Protein 8VW6 (pdb70)

Radius of gyration: 26.25 Å; Cα contacts (8 Å, |Δi|>4): 1522; chains: 2; bounding box: 48×56×79 Å

Organism: Rhodococcus jostii (strain RHA1) (NCBI:txid101510)

Foldseek 3Di:
DAEAAEQPFQQAQFLQDDHQVQDNDLVRSLLLLALLLVLRHAEYEYEAAPARLRFARPGGGDGFLVSQLVSLLNHQHYAYEYEDELQLDALLVVLQSQQVSQVSNPHHPVRHGSYAYEHEYPLQPVRCVVNVGDHDDVLVRLVSSLQSLVSSVQQLPDQQGFDDDDNHTDDRHHHPDHRPHRHFYEYEAADPSSLLSCLQRGLEYEEEDAELVVLLVVQVVSQVSNCVRPVGRRDAYEYEAEAFADQFLVVQVVVVCVSLVHDPPRNSCVCVVSCQVRRDHPDGDDPSCPRRHNNRCNHPCTGHLLSNLVSVQSSVVSPHDYYHYGYRVSVVVVSVCSVRNVVSND/DAEAAEQPFQQAQFLQDDHQVQDNDLVRSLLLLALLLVLRHQEYEYEAAPARLRFARPGGGDGFLVSQLVSLLNHAHYAYEYEDELQLDALLVVLQSQQVSQVSNPHHPVRHGSYAYEHAYPLQPVRCVVNVGDHDADPRRLQSSLQSLVSSVQQLPDQQGFDDDDNHTDDRHHHPDRHPHRHFYEYEAAAPVSLLSCLQRGLEYEEEDAELVVLLVVQVVSQVSNCVRPVGHRDAYEYEAEAFADQFLVVQVVVVCVSLVHDVPRNSCVCVVSCQVRVRHPDGDDPSCPRRHNNRCNHPCTGHLLSNLVSVQSSVVSPHDYYHYGYRVSSVVVSVCSVRNVVSND

InterPro domains:
  IPR011251 Luciferase-like domain [PF00296] (1-321)
  IPR036661 Luciferase-like domain superfamily [G3DSA:3.20.20.30] (1-349)
  IPR036661 Luciferase-like domain superfamily [SSF51679] (1-348)
  IPR050172 SsuD/RutA monooxygenase [PTHR42847] (1-348)

Secondary structure (DSSP, 8-state):
-EEEEE--SSS-S-SS-S--S--SSHHHHHHHHHHHHHHT--EEEE---SS-TTT-TTS----HHHHHHHHHHT-SS-EEEEEE-GGG--HHHHHHHHHHHHHHH-B-TTS-BSEEEEE-----HHHHHHHT-----HHHHHHHHHHHHHHHHHHHH-SSEEE--SS--EEEE---SPPSSPPPEEE----HHHHHHHHHH-SEEEE-S--HHHHHHHHHHHHHHHHHHTSS--S-EEEEEEEEE-SSHHHHHHHHHHHT---TT-GGGGGHHHHHHH---SSPPPTGGGSSSSSTTTT-EEE-HHHHHHHHHHHHHHT--EEEEE-SSHHHHHHHHHHHTGGG--/-EEEEE---SS-S-SS-S--S--SSHHHHHHHHHHHHHHT--EEEE---SS-TTT-TTS----HHHHHHHHHHT-SS-EEEEEE-GGG--HHHHHHHHHHHHHHH-B-TTS-BSEEEEE-----HHHHHHHT-----THHHHHHHHHHHHHHHHHHH-SSEEE--SS--EEEE---SPPSSPPPEEE----HHHHHHHHHH-SEEEE-S--HHHHHHHHHHHHHHHHHHHSS--S-EEEEEEEEE-SSHHHHHHHHHHHT---TT-GGGGGHHHHHHHS--SSPPPTGGGSSSSSTTTT-EEE-HHHHHHHHHHHHHHT--EEEEE-SSHHHHHHHHHHHTGGG--

B-factor: mean 21.27, std 12.0, range [3.0, 74.39]

Structure (mmCIF, N/CA/C/O backbone):
data_8VW6
#
_entry.id   8VW6
#
_cell.length_a   56.859
_cell.length_b   81.631
_cell.length_c   299.15
_cell.angle_alpha   90
_cell.angle_beta   90
_cell.angle_gamma   90
#
_symmetry.space_group_name_H-M   'C 2 2 21'
#
loop_
_entity.id
_entity.type
_entity.pdbx_description
1 polymer 'Alkanesulfonate monooxygenase'
2 water water
#
loop_
_atom_site.group_PDB
_atom_site.id
_atom_site.type_symbol
_atom_site.label_atom_id
_atom_site.label_alt_id
_atom_site.label_comp_id
_atom_site.label_asym_id
_atom_site.label_entity_id
_atom_site.label_seq_id
_atom_site.pdbx_PDB_ins_code
_atom_site.Cartn_x
_atom_site.Cartn_y
_atom_site.Cartn_z
_atom_site.occupancy
_atom_site.B_iso_or_equiv
_atom_site.auth_seq_id
_atom_site.auth_comp_id
_atom_site.auth_asym_id
_atom_site.auth_atom_id
_atom_site.pdbx_PDB_model_num
ATOM 1 N N . MET A 1 21 ? 27.872 4.735 -63.527 1 11.08 1 MET A N 1
ATOM 2 C CA . MET A 1 21 ? 26.483 4.287 -63.448 1 11.44 1 MET A CA 1
ATOM 3 C C . MET A 1 21 ? 26.341 3.204 -62.379 1 11.42 1 MET A C 1
ATOM 4 O O . MET A 1 21 ? 26.878 2.105 -62.535 1 11.52 1 MET A O 1
ATOM 18 N N . HIS A 1 22 ? 25.627 3.522 -61.291 1 11.01 2 HIS A N 1
ATOM 19 C CA . HIS A 1 22 ? 25.385 2.58 -60.204 1 11.01 2 HIS A CA 1
ATOM 20 C C . HIS A 1 22 ? 24.077 1.853 -60.474 1 10.49 2 HIS A C 1
ATOM 21 O O . HIS A 1 22 ? 23.089 2.491 -60.841 1 10.59 2 HIS A O 1
ATOM 35 N N . PHE A 1 23 ? 24.065 0.524 -60.295 1 9.68 3 PHE A N 1
ATOM 36 C CA . PHE A 1 23 ? 22.869 -0.279 -60.529 1 9.28 3 PHE A CA 1
ATOM 37 C C . PHE A 1 23 ? 22.188 -0.619 -59.216 1 8.69 3 PHE A C 1
ATOM 38 O O . PHE A 1 23 ? 22.783 -1.287 -58.374 1 8.76 3 PHE A O 1
ATOM 55 N N . GLY A 1 24 ? 20.955 -0.152 -59.061 1 7.96 4 GLY A N 1
ATOM 56 C CA . GLY A 1 24 ? 20.131 -0.41 -57.889 1 7.83 4 GLY A CA 1
ATOM 57 C C . GLY A 1 24 ? 18.85 -1.134 -58.251 1 7.62 4 GLY A C 1
ATOM 58 O O . GLY A 1 24 ? 18.604 -1.422 -59.427 1 7.8 4 GLY A O 1
ATOM 62 N N . TYR A 1 25 ? 18.014 -1.427 -57.25 1 7.13 5 TYR A N 1
ATOM 63 C CA . TYR A 1 25 ? 16.757 -2.136 -57.486 1 7.24 5 TYR A CA 1
ATOM 64 C C . TYR A 1 25 ? 15.733 -1.89 -56.381 1 6.82 5 TYR A C 1
ATOM 65 O O . TYR A 1 25 ? 16.102 -1.579 -55.262 1 6.81 5 TYR A O 1
ATOM 83 N N . TRP A 1 26 ? 14.451 -2.075 -56.687 1 6.46 6 TRP A N 1
ATOM 84 C CA . TRP A 1 26 ? 13.388 -1.928 -55.698 1 6.67 6 TRP A CA 1
ATOM 85 C C . TRP A 1 26 ? 13.242 -3.231 -54.911 1 6.66 6 TRP A C 1
ATOM 86 O O . TRP A 1 26 ? 13.176 -4.301 -55.518 1 6.69 6 TRP A O 1
ATOM 107 N N . THR A 1 27 ? 13.184 -3.151 -53.572 1 6.23 7 THR A N 1
ATOM 108 C CA . THR A 1 27 ? 12.97 -4.342 -52.752 1 6.19 7 THR A CA 1
ATOM 109 C C . THR A 1 27 ? 11.48 -4.702 -52.889 1 6 7 THR A C 1
ATOM 110 O O . THR A 1 27 ? 10.639 -3.818 -52.704 1 6.18 7 THR A O 1
ATOM 121 N N . PRO A 1 28 ? 11.114 -5.953 -53.239 1 5.71 8 PRO A N 1
ATOM 122 C CA . PRO A 1 28 ? 9.689 -6.281 -53.372 1 5.62 8 PRO A CA 1
ATOM 123 C C . PRO A 1 28 ? 9.023 -6.506 -52.019 1 5.73 8 PRO A C 1
ATOM 124 O O . PRO A 1 28 ? 9.092 -7.599 -51.456 1 5.78 8 PRO A O 1
ATOM 135 N N . ILE A 1 29 ? 8.374 -5.458 -51.499 1 5.52 9 ILE A N 1
ATOM 136 C CA . ILE A 1 29 ? 7.675 -5.521 -50.213 1 5.67 9 ILE A CA 1
ATOM 137 C C . ILE A 1 29 ? 6.161 -5.79 -50.357 1 5.95 9 ILE A C 1
ATOM 138 O O . ILE A 1 29 ? 5.484 -5.943 -49.343 1 6.03 9 ILE A O 1
ATOM 154 N N . TYR A 1 30 ? 5.634 -5.84 -51.597 1 5.94 10 TYR A N 1
ATOM 155 C CA . TYR A 1 30 ? 4.219 -6.074 -51.869 1 6.3 10 TYR A CA 1
ATOM 156 C C . TYR A 1 30 ? 3.939 -7.412 -52.574 1 6.44 10 TYR A C 1
ATOM 157 O O . TYR A 1 30 ? 2.803 -7.641 -52.978 1 6.58 10 TYR A O 1
ATOM 175 N N . GLY A 1 31 ? 4.938 -8.28 -52.709 1 6.3 11 GLY A N 1
ATOM 176 C CA . GLY A 1 31 ? 4.778 -9.539 -53.421 1 6.47 11 GLY A CA 1
ATOM 177 C C . GLY A 1 31 ? 4.816 -9.381 -54.934 1 6.42 11 GLY A C 1
ATOM 178 O O . GLY A 1 31 ? 4.251 -10.21 -55.651 1 6.65 11 GLY A O 1
ATOM 182 N N . GLY A 1 32 ? 5.514 -8.35 -55.42 1 6.02 12 GLY A N 1
ATOM 183 C CA . GLY A 1 32 ? 5.631 -8.054 -56.844 1 5.96 12 GLY A CA 1
ATOM 184 C C . GLY A 1 32 ? 5.453 -6.581 -57.161 1 5.75 12 GLY A C 1
ATOM 185 O O . GLY A 1 32 ? 5.208 -5.771 -56.26 1 5.74 12 GLY A O 1
ATOM 189 N N . PHE A 1 33 ? 5.586 -6.227 -58.457 1 5.4 13 PHE A N 1
ATOM 190 C CA . PHE A 1 33 ? 5.416 -4.856 -58.951 1 5.25 13 PHE A CA 1
ATOM 191 C C . PHE A 1 33 ? 4.368 -4.723 -60.065 1 5.02 13 PHE A C 1
ATOM 192 O O . PHE A 1 33 ? 4.12 -3.604 -60.497 1 4.97 13 PHE A O 1
ATOM 209 N N . LEU A 1 34 ? 3.748 -5.822 -60.523 1 4.92 14 LEU A N 1
ATOM 210 C CA . LEU A 1 34 ? 2.792 -5.789 -61.635 1 5.11 14 LEU A CA 1
ATOM 211 C C . LEU A 1 34 ? 1.353 -5.758 -61.133 1 5.31 14 LEU A C 1
ATOM 212 O O . LEU A 1 34 ? 0.896 -6.717 -60.519 1 5.57 14 LEU A O 1
ATOM 228 N N . ARG A 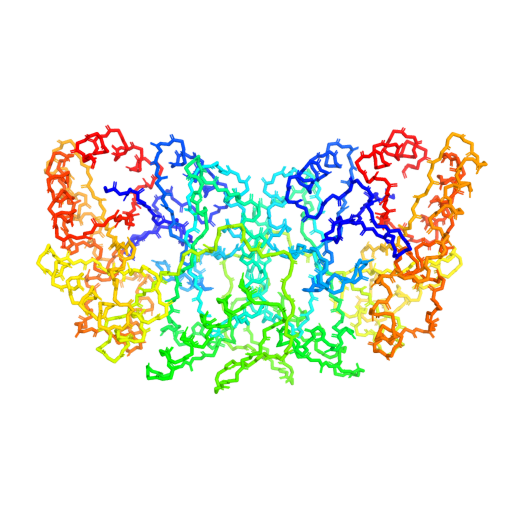1 35 ? 0.637 -4.661 -61.411 1 5.13 15 ARG A N 1
ATOM 229 C CA . ARG A 1 35 ? -0.739 -4.48 -60.956 1 5.44 15 ARG A CA 1
ATOM 230 C C . ARG A 1 35 ? -1.758 -5.307 -61.739 1 5.91 15 ARG A C 1
ATOM 231 O O . ARG A 1 35 ? -2.842 -5.56 -61.217 1 6.24 15 ARG A O 1
ATOM 252 N N . ASN A 1 36 ? -1.432 -5.73 -62.971 1 5.93 16 ASN A N 1
ATOM 253 C CA . ASN A 1 36 ? -2.341 -6.528 -63.807 1 6.38 16 ASN A CA 1
ATOM 254 C C . ASN A 1 36 ? -2.353 -8.027 -63.46 1 6.68 16 ASN A C 1
ATOM 255 O O . ASN A 1 36 ? -3.345 -8.705 -63.731 1 6.93 16 ASN A O 1
ATOM 266 N N . LEU A 1 37 ? -1.239 -8.54 -62.907 1 6.65 17 LEU A N 1
ATOM 267 C CA . LEU A 1 37 ? -1.045 -9.956 -62.571 1 7.05 17 LEU A CA 1
ATOM 268 C C . LEU A 1 37 ? -1.018 -10.165 -61.041 1 7.05 17 LEU A C 1
ATOM 269 O O . LEU A 1 37 ? -0.935 -9.198 -60.286 1 6.99 17 LEU A O 1
ATOM 285 N N . GLY A 1 38 ? -1.093 -11.418 -60.602 1 7.08 18 GLY A N 1
ATOM 286 C CA . GLY A 1 38 ? -1.05 -11.747 -59.183 1 7.26 18 GLY A CA 1
ATOM 287 C C . GLY A 1 38 ? 0.292 -12.299 -58.743 1 7.21 18 GLY A C 1
ATOM 288 O O . GLY A 1 38 ? 1.151 -11.531 -58.308 1 7 18 GLY A O 1
ATOM 292 N N . ASP A 1 39 ? 0.501 -13.622 -58.848 1 7.25 19 ASP A N 1
ATOM 293 C CA . ASP A 1 39 ? 1.757 -14.233 -58.404 1 7.33 19 ASP A CA 1
ATOM 294 C C . ASP A 1 39 ? 2.914 -13.971 -59.36 1 7.21 19 ASP A C 1
ATOM 295 O O . ASP A 1 39 ? 2.794 -14.24 -60.554 1 7.37 19 ASP A O 1
ATOM 304 N N . GLU A 1 40 ? 4.042 -13.474 -58.824 1 6.84 20 GLU A N 1
ATOM 305 C CA . GLU A 1 40 ? 5.264 -13.216 -59.592 1 6.79 20 GLU A CA 1
ATOM 306 C C . GLU A 1 40 ? 6.48 -13.991 -59.033 1 6.87 20 GLU A C 1
ATOM 307 O O . GLU A 1 40 ? 7.615 -13.638 -59.347 1 6.75 20 GLU A O 1
ATOM 319 N N . GLY A 1 41 ? 6.248 -15.032 -58.232 1 6.91 21 GLY A N 1
ATOM 320 C CA . GLY A 1 41 ? 7.324 -15.785 -57.606 1 7.03 21 GLY A CA 1
ATOM 321 C C . GLY A 1 41 ? 8.171 -14.929 -56.682 1 6.92 21 GLY A C 1
ATOM 322 O O . GLY A 1 41 ? 9.365 -15.188 -56.524 1 7.08 21 GLY A O 1
ATOM 326 N N . MET A 1 42 ? 7.565 -13.894 -56.076 1 6.67 22 MET A N 1
ATOM 327 C CA . MET A 1 42 ? 8.248 -12.962 -55.189 1 6.78 22 MET A CA 1
ATOM 328 C C . MET A 1 42 ? 7.39 -12.803 -53.924 1 6.84 22 MET A C 1
ATOM 329 O O . MET A 1 42 ? 6.738 -11.774 -53.767 1 6.84 22 MET A O 1
ATOM 343 N N . PRO A 1 43 ? 7.326 -13.812 -53.022 1 6.89 23 PRO A N 1
ATOM 344 C CA . PRO A 1 43 ? 6.484 -13.651 -51.822 1 7.03 23 PRO A CA 1
ATOM 345 C C . PRO A 1 43 ? 6.908 -12.473 -50.945 1 7.17 23 PRO A C 1
ATOM 346 O O . PRO A 1 43 ? 8.099 -12.172 -50.855 1 7.23 23 PRO A O 1
ATOM 357 N N . ALA A 1 44 ? 5.939 -11.809 -50.289 1 7.13 24 ALA A N 1
ATOM 358 C CA . ALA A 1 44 ? 6.226 -10.677 -49.404 1 7.26 24 ALA A CA 1
ATOM 359 C C . ALA A 1 44 ? 6.63 -11.194 -48.009 1 7.55 24 ALA A C 1
ATOM 360 O O . ALA A 1 44 ? 6.021 -10.833 -47 1 7.78 24 ALA A O 1
ATOM 367 N N . THR A 1 45 ? 7.664 -12.052 -47.964 1 7.42 25 THR A N 1
ATOM 368 C CA . THR A 1 45 ? 8.173 -12.656 -46.735 1 7.73 25 THR A CA 1
ATOM 369 C C . THR A 1 45 ? 9.645 -12.328 -46.54 1 8.15 25 THR A C 1
ATOM 370 O O . THR A 1 45 ? 10.356 -12.063 -47.508 1 8.21 25 THR A O 1
ATOM 381 N N . TRP A 1 46 ? 10.115 -12.397 -45.29 1 8.34 26 TRP A N 1
ATOM 382 C CA . TRP A 1 46 ? 11.521 -12.181 -44.983 1 8.98 26 TRP A CA 1
ATOM 383 C C . TRP A 1 46 ? 12.378 -13.269 -45.637 1 9.07 26 TRP A C 1
ATOM 384 O O . TRP A 1 46 ? 13.481 -12.971 -46.078 1 9.11 26 TRP A O 1
ATOM 405 N N . ASP A 1 47 ? 11.875 -14.516 -45.738 1 9.01 27 ASP A N 1
ATOM 406 C CA . ASP A 1 47 ? 12.611 -15.609 -46.385 1 9.42 27 ASP A CA 1
ATOM 407 C C . ASP A 1 47 ? 13.028 -15.239 -47.814 1 9.28 27 ASP A C 1
ATOM 408 O O . ASP A 1 47 ? 14.178 -15.463 -48.186 1 9.56 27 ASP A O 1
ATOM 417 N N . TYR A 1 48 ? 12.111 -14.644 -48.593 1 8.64 28 TYR A N 1
ATOM 418 C CA . TYR A 1 48 ? 12.425 -14.238 -49.952 1 8.58 28 TYR A CA 1
ATOM 419 C C . TYR A 1 48 ? 13.309 -12.994 -49.964 1 8.43 28 TYR A C 1
ATOM 420 O O . TYR A 1 48 ? 14.273 -12.948 -50.727 1 8.64 28 TYR A O 1
ATOM 438 N N . VAL A 1 49 ? 12.979 -11.983 -49.144 1 7.88 29 VAL A N 1
ATOM 439 C CA . VAL A 1 49 ? 13.732 -10.728 -49.112 1 7.68 29 VAL A CA 1
ATOM 440 C C . VAL A 1 49 ? 15.199 -10.975 -48.72 1 7.5 29 VAL A C 1
ATOM 441 O O . VAL A 1 49 ? 16.089 -10.385 -49.325 1 7.39 29 VAL A O 1
ATOM 454 N N . LYS A 1 50 ? 15.46 -11.847 -47.736 1 7.37 30 LYS A N 1
ATOM 455 C CA . LYS A 1 50 ? 16.827 -12.155 -47.32 1 7.6 30 LYS A CA 1
ATOM 456 C C . LYS A 1 50 ? 17.605 -12.791 -48.47 1 7.72 30 LYS A C 1
ATOM 457 O O . LYS A 1 50 ? 18.721 -12.368 -48.753 1 7.81 30 LYS A O 1
ATOM 476 N N . LYS A 1 51 ? 17.001 -13.769 -49.159 1 7.64 31 LYS A N 1
ATOM 477 C CA . LYS A 1 51 ? 17.647 -14.432 -50.291 1 7.85 31 LYS A CA 1
ATOM 478 C C . LYS A 1 51 ? 17.956 -13.428 -51.4 1 7.37 31 LYS A C 1
ATOM 479 O O . LYS A 1 51 ? 19.063 -13.435 -51.933 1 7.4 31 LYS A O 1
ATOM 498 N N . LEU A 1 52 ? 16.992 -12.549 -51.718 1 6.81 32 LEU A N 1
ATOM 499 C CA . LEU A 1 52 ? 17.158 -11.538 -52.755 1 6.5 32 LEU A CA 1
ATOM 500 C C . LEU A 1 52 ? 18.226 -10.506 -52.394 1 6.47 32 LEU A C 1
ATOM 501 O O . LEU A 1 52 ? 19.033 -10.143 -53.249 1 6.41 32 LEU A O 1
ATOM 517 N N . SER A 1 53 ? 18.213 -10.006 -51.158 1 6.34 33 SER A N 1
ATOM 518 C CA . SER A 1 53 ? 19.169 -9 -50.725 1 6.44 33 SER A CA 1
ATOM 519 C C . SER A 1 53 ? 20.58 -9.548 -50.706 1 6.59 33 SER A C 1
ATOM 520 O O . SER A 1 53 ? 21.499 -8.857 -51.137 1 6.62 33 SER A O 1
ATOM 528 N N . GLN A 1 54 ? 20.762 -10.784 -50.218 1 6.64 34 GLN A N 1
ATOM 529 C CA . GLN A 1 54 ? 22.088 -11.394 -50.163 1 7.03 34 GLN A CA 1
ATOM 530 C C . GLN A 1 54 ? 22.597 -11.691 -51.57 1 7.07 34 GLN A C 1
ATOM 531 O O . GLN A 1 54 ? 23.781 -11.507 -51.823 1 7.28 34 GLN A O 1
ATOM 545 N N . LEU A 1 55 ? 21.716 -12.109 -52.491 1 6.91 35 LEU A N 1
ATOM 546 C CA . LEU A 1 55 ? 22.11 -12.369 -53.876 1 6.94 35 LEU A CA 1
ATOM 547 C C . LEU A 1 55 ? 22.559 -11.071 -54.549 1 6.6 35 LEU A C 1
ATOM 548 O O . LEU A 1 55 ? 23.645 -11.033 -55.119 1 6.79 35 LEU A O 1
ATOM 564 N N . ALA A 1 56 ? 21.744 -10.005 -54.453 1 6.12 36 ALA A N 1
ATOM 565 C CA . ALA A 1 56 ? 22.052 -8.708 -55.058 1 6.12 36 ALA A CA 1
ATOM 566 C C . ALA A 1 56 ? 23.349 -8.117 -54.514 1 6.33 36 ALA A C 1
ATOM 567 O O . ALA A 1 56 ? 24.142 -7.567 -55.276 1 6.42 36 ALA A O 1
ATOM 574 N N . ASP A 1 57 ? 23.57 -8.25 -53.203 1 6.39 37 ASP A N 1
ATOM 575 C CA . ASP A 1 57 ? 24.787 -7.775 -52.549 1 6.73 37 ASP A CA 1
ATOM 576 C C . ASP A 1 57 ? 26.02 -8.481 -53.136 1 7.07 37 ASP A C 1
ATOM 577 O O . ASP A 1 57 ? 27.027 -7.826 -53.402 1 7.16 37 ASP A O 1
ATOM 586 N N . ARG A 1 58 ? 25.927 -9.807 -53.365 1 7.19 38 ARG A N 1
ATOM 587 C CA . ARG A 1 58 ? 27.018 -10.594 -53.945 1 7.73 38 ARG A CA 1
ATOM 588 C C . ARG A 1 58 ? 27.253 -10.249 -55.415 1 7.64 38 ARG A C 1
ATOM 589 O O . ARG A 1 58 ? 28.397 -10.258 -55.868 1 7.98 38 ARG A O 1
ATOM 610 N N . LEU A 1 59 ? 26.177 -9.972 -56.166 1 7.15 39 LEU A N 1
ATOM 611 C CA . LEU A 1 59 ? 26.277 -9.659 -57.591 1 7.12 39 LEU A CA 1
ATOM 612 C C . LEU A 1 59 ? 26.919 -8.302 -57.88 1 7.32 39 LEU A C 1
ATOM 613 O O . LEU A 1 59 ? 27.46 -8.122 -58.97 1 7.54 39 LEU A O 1
ATOM 629 N N . GLY A 1 60 ? 26.856 -7.371 -56.93 1 7.14 40 GLY A N 1
ATOM 630 C CA . GLY A 1 60 ? 27.448 -6.049 -57.082 1 7.29 40 GLY A CA 1
ATOM 631 C C . GLY A 1 60 ? 26.449 -4.925 -57.259 1 7.11 40 GLY A C 1
ATOM 632 O O . GLY A 1 60 ? 26.799 -3.89 -57.831 1 7.27 40 GLY A O 1
ATOM 636 N N . TYR A 1 61 ? 25.209 -5.094 -56.757 1 6.71 41 TYR A N 1
ATOM 637 C CA . TYR A 1 61 ? 24.218 -4.024 -56.827 1 6.61 41 TYR A CA 1
ATOM 638 C C . TYR A 1 61 ? 24.588 -2.992 -55.769 1 6.7 41 TYR A C 1
ATOM 639 O O . TYR A 1 61 ? 24.93 -3.353 -54.643 1 6.87 41 TYR A O 1
ATOM 657 N N . HIS A 1 62 ? 24.564 -1.714 -56.145 1 6.5 42 HIS A N 1
ATOM 658 C CA . HIS A 1 62 ? 24.967 -0.626 -55.268 1 6.7 42 HIS A CA 1
ATOM 659 C C . HIS A 1 62 ? 23.922 -0.275 -54.201 1 6.51 42 HIS A C 1
ATOM 660 O O . HIS A 1 62 ? 24.286 -0.124 -53.036 1 6.53 42 HIS A O 1
ATOM 674 N N . THR A 1 63 ? 22.64 -0.115 -54.593 1 6.21 43 THR A N 1
ATOM 675 C CA . THR A 1 63 ? 21.577 0.317 -53.679 1 6.16 43 THR A CA 1
ATOM 676 C C . THR A 1 63 ? 20.262 -0.439 -53.891 1 6.07 43 THR A C 1
ATOM 677 O O . THR A 1 63 ? 20.021 -0.985 -54.959 1 6 43 THR A O 1
ATOM 688 N N . THR A 1 64 ? 19.416 -0.465 -52.855 1 6.06 44 THR A N 1
ATOM 689 C CA . THR A 1 64 ? 18.071 -1.022 -52.92 1 6.41 44 THR A CA 1
ATOM 690 C C . THR A 1 64 ? 17.115 -0.024 -52.289 1 7.12 44 THR A C 1
ATOM 691 O O . THR A 1 64 ? 17.405 0.509 -51.22 1 7.23 44 THR A O 1
ATOM 702 N N . LEU A 1 65 ? 15.996 0.27 -52.967 1 7.48 45 LEU A N 1
ATOM 703 C CA . LEU A 1 65 ? 15.004 1.198 -52.439 1 8.1 45 LEU A CA 1
ATOM 704 C C . LEU A 1 65 ? 13.892 0.394 -51.79 1 8.33 45 LEU A C 1
ATOM 705 O O . LEU A 1 65 ? 13.306 -0.474 -52.435 1 8.45 45 LEU A O 1
ATOM 721 N N . VAL A 1 66 ? 13.613 0.677 -50.513 1 8.26 46 VAL A N 1
ATOM 722 C CA . VAL A 1 66 ? 12.558 0.017 -49.757 1 8.76 46 VAL A CA 1
ATOM 723 C C . VAL A 1 66 ? 11.442 1.063 -49.591 1 9.45 46 VAL A C 1
ATOM 724 O O . VAL A 1 66 ? 11.621 1.992 -48.796 1 9.69 46 VAL A O 1
ATOM 737 N N . PRO A 1 67 ? 10.323 1 -50.357 1 9.51 47 PRO A N 1
ATOM 738 C CA . PR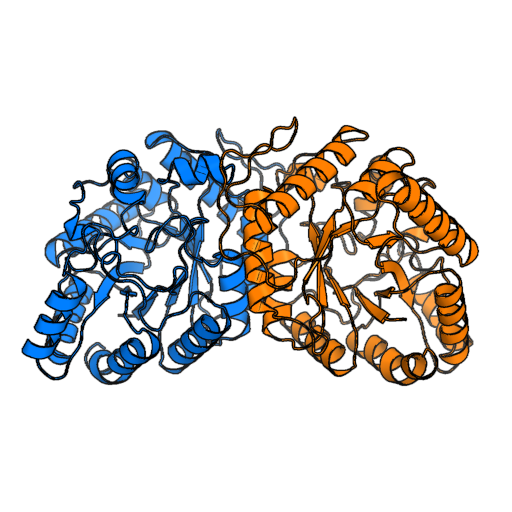O A 1 67 ? 9.281 2.029 -50.193 1 9.67 47 PRO A CA 1
ATOM 739 C C . PRO A 1 67 ? 8.565 1.929 -48.852 1 10.25 47 PRO A C 1
ATOM 740 O O . PRO A 1 67 ? 8.553 0.864 -48.244 1 10.36 47 PRO A O 1
ATOM 751 N N . GLU A 1 68 ? 7.97 3.033 -48.387 1 10.46 48 GLU A N 1
ATOM 752 C CA . GLU A 1 68 ? 7.261 3.043 -47.114 1 11.09 48 GLU A CA 1
ATOM 753 C C . GLU A 1 68 ? 5.783 3.258 -47.347 1 11.53 48 GLU A C 1
ATOM 754 O O . GLU A 1 68 ? 5.366 4.358 -47.697 1 11.82 48 GLU A O 1
ATOM 766 N N . LEU A 1 69 ? 4.999 2.194 -47.182 1 11.43 49 LEU A N 1
ATOM 767 C CA . LEU A 1 69 ? 3.543 2.237 -47.274 1 11.64 49 LEU A CA 1
ATOM 768 C C . LEU A 1 69 ? 3.003 1.131 -46.396 1 11.33 49 LEU A C 1
ATOM 769 O O . LEU A 1 69 ? 3.492 0 -46.459 1 11.3 49 LEU A O 1
ATOM 785 N N . TYR A 1 70 ? 2.026 1.457 -45.555 1 10.91 50 TYR A N 1
ATOM 786 C CA . TYR A 1 70 ? 1.435 0.479 -44.654 1 10.85 50 TYR A CA 1
ATOM 787 C C . TYR A 1 70 ? 0.25 -0.295 -45.282 1 10.9 50 TYR A C 1
ATOM 788 O O . TYR A 1 70 ? -0.369 -1.109 -44.597 1 11.08 50 TYR A O 1
ATOM 806 N N . LEU A 1 71 ? -0.028 -0.075 -46.588 1 10.53 51 LEU A N 1
ATOM 807 C CA . LEU A 1 71 ? -1.046 -0.777 -47.361 1 10.62 51 LEU A CA 1
ATOM 808 C C . LEU A 1 71 ? -0.42 -1.169 -48.698 1 10.73 51 LEU A C 1
ATOM 809 O O . LEU A 1 71 ? 0.39 -0.421 -49.253 1 10.93 51 LEU A O 1
ATOM 825 N N . ASN A 1 72 ? -0.799 -2.334 -49.218 1 10.47 52 ASN A N 1
ATOM 826 C CA . ASN A 1 72 ? -0.254 -2.834 -50.47 1 10.63 52 ASN A CA 1
ATOM 827 C C . ASN A 1 72 ? -0.831 -2.067 -51.676 1 10.8 52 ASN A C 1
ATOM 828 O O . ASN A 1 72 ? -1.962 -2.32 -52.085 1 10.78 52 ASN A O 1
ATOM 839 N N . ASP A 1 73 ? -0.043 -1.142 -52.258 1 10.74 53 ASP A N 1
ATOM 840 C CA . ASP A 1 73 ? -0.502 -0.373 -53.418 1 11.12 53 ASP A CA 1
ATOM 841 C C . ASP A 1 73 ? -0.26 -1.082 -54.758 1 11 53 ASP A C 1
ATOM 842 O O . ASP A 1 73 ? -0.497 -0.454 -55.788 1 11.43 53 ASP A O 1
ATOM 851 N N . ARG A 1 74 ? 0.208 -2.354 -54.765 1 10.22 54 ARG A N 1
ATOM 852 C CA . ARG A 1 74 ? 0.462 -3.089 -56.009 1 9.91 54 ARG A CA 1
ATOM 853 C C . ARG A 1 74 ? -0.464 -4.304 -56.217 1 9.44 54 ARG A C 1
ATOM 854 O O . ARG A 1 74 ? -0.655 -4.701 -57.361 1 9.38 54 ARG A O 1
ATOM 875 N N . LYS A 1 75 ? -0.997 -4.918 -55.139 1 8.91 55 LYS A N 1
ATOM 876 C CA . LYS A 1 75 ? -1.859 -6.108 -55.235 1 8.85 55 LYS A CA 1
ATOM 877 C C . LYS A 1 75 ? -3.196 -5.999 -54.484 1 8.96 55 LYS A C 1
ATOM 878 O O . LYS A 1 75 ? -3.9 -7.003 -54.385 1 8.94 55 LYS A O 1
ATOM 897 N N . GLY A 1 76 ? -3.544 -4.816 -53.979 1 8.91 56 GLY A N 1
ATOM 898 C CA . GLY A 1 76 ? -4.787 -4.612 -53.242 1 9.3 56 GLY A CA 1
ATOM 899 C C . GLY A 1 76 ? -4.531 -4.328 -51.78 1 9.46 56 GLY A C 1
ATOM 900 O O . GLY A 1 76 ? -3.633 -4.924 -51.19 1 9.67 56 GLY A O 1
ATOM 904 N N . VAL A 1 77 ? -5.312 -3.418 -51.185 1 9.18 57 VAL A N 1
ATOM 905 C CA . VAL A 1 77 ? -5.138 -3.012 -49.78 1 9.29 57 VAL A CA 1
ATOM 906 C C . VAL A 1 77 ? -5.038 -4.201 -48.795 1 9.53 57 VAL A C 1
ATOM 907 O O . VAL A 1 77 ? -4.265 -4.121 -47.839 1 9.81 57 VAL A O 1
ATOM 920 N N . ASP A 1 78 ? -5.79 -5.291 -49.029 1 9.31 58 ASP A N 1
ATOM 921 C CA . ASP A 1 78 ? -5.787 -6.46 -48.147 1 9.67 58 ASP A CA 1
ATOM 922 C C . ASP A 1 78 ? -4.682 -7.49 -48.448 1 9.44 58 ASP A C 1
ATOM 923 O O . ASP A 1 78 ? -4.615 -8.503 -47.754 1 9.69 58 ASP A O 1
ATOM 932 N N . ALA A 1 79 ? -3.828 -7.257 -49.462 1 8.88 59 ALA A N 1
ATOM 933 C CA . ALA A 1 79 ? -2.772 -8.211 -49.8 1 8.71 59 ALA A CA 1
ATOM 934 C C . ALA A 1 79 ? -1.575 -8.096 -48.817 1 8.6 59 ALA A C 1
ATOM 935 O O . ALA A 1 79 ? -1.338 -6.999 -48.302 1 8.65 59 ALA A O 1
ATOM 942 N N . PRO A 1 80 ? -0.801 -9.179 -48.533 1 8.4 60 PRO A N 1
ATOM 943 C CA . PRO A 1 80 ? 0.33 -9.045 -47.593 1 8.09 60 PRO A CA 1
ATOM 944 C C . PRO A 1 80 ? 1.399 -8.035 -48.015 1 7.67 60 PRO A C 1
ATOM 945 O O . PRO A 1 80 ? 1.749 -7.978 -49.189 1 7.6 60 PRO A O 1
ATOM 956 N N . SER A 1 81 ? 1.906 -7.236 -47.055 1 7.33 61 SER A N 1
ATOM 957 C CA . SER A 1 81 ? 2.948 -6.233 -47.279 1 7.06 61 SER A CA 1
ATOM 958 C C . SER A 1 81 ? 3.917 -6.179 -46.069 1 7.02 61 SER A C 1
ATOM 959 O O . SER A 1 81 ? 3.497 -6.443 -44.946 1 7.23 61 SER A O 1
ATOM 967 N N . LEU A 1 82 ? 5.204 -5.847 -46.31 1 6.68 62 LEU A N 1
ATOM 968 C CA . LEU A 1 82 ? 6.22 -5.742 -45.251 1 6.83 62 LEU A CA 1
ATOM 969 C C . LEU A 1 82 ? 6.464 -4.268 -44.868 1 7.06 62 LEU A C 1
ATOM 970 O O . LEU A 1 82 ? 6.329 -3.382 -45.71 1 7.22 62 LEU A O 1
ATOM 986 N N . GLU A 1 83 ? 6.831 -4.014 -43.598 1 7.05 63 GLU A N 1
ATOM 987 C CA . GLU A 1 83 ? 7.118 -2.669 -43.082 1 7.22 63 GLU A CA 1
ATOM 988 C C . GLU A 1 83 ? 8.555 -2.265 -43.477 1 7.17 63 GLU A C 1
ATOM 989 O O . GLU A 1 83 ? 9.482 -3.057 -43.322 1 7.26 63 GLU A O 1
ATOM 1001 N N . ALA A 1 84 ? 8.725 -1.041 -43.997 1 6.89 64 ALA A N 1
ATOM 1002 C CA . ALA A 1 84 ? 9.999 -0.549 -44.52 1 6.95 64 ALA A CA 1
ATOM 1003 C C . ALA A 1 84 ? 11.188 -0.466 -43.519 1 6.99 64 ALA A C 1
ATOM 1004 O O . ALA A 1 84 ? 12.253 -0.995 -43.825 1 7.06 64 ALA A O 1
ATOM 1011 N N . TRP A 1 85 ? 11.043 0.22 -42.374 1 6.91 65 TRP A N 1
ATOM 1012 C CA . TRP A 1 85 ? 12.155 0.431 -41.446 1 7.06 65 TRP A CA 1
ATOM 1013 C C . TRP A 1 85 ? 12.673 -0.844 -40.774 1 6.91 65 TRP A C 1
ATOM 1014 O O . TRP A 1 85 ? 13.887 -1.003 -40.654 1 6.92 65 TRP A O 1
ATOM 1035 N N . SER A 1 86 ? 11.786 -1.745 -40.338 1 6.87 66 SER A N 1
ATOM 1036 C CA . SER A 1 86 ? 12.217 -3.004 -39.72 1 7.12 66 SER A CA 1
ATOM 1037 C C . SER A 1 86 ? 12.896 -3.906 -40.744 1 6.94 66 SER A C 1
ATOM 1038 O O . SER A 1 86 ? 13.903 -4.544 -40.43 1 7.05 66 SER A O 1
ATOM 1046 N N . LEU A 1 87 ? 12.354 -3.953 -41.967 1 6.5 67 LEU A N 1
ATOM 1047 C CA . LEU A 1 87 ? 12.929 -4.766 -43.028 1 6.41 67 LEU A CA 1
ATOM 1048 C C . LEU A 1 87 ? 14.287 -4.212 -43.43 1 6.26 67 LEU A C 1
ATOM 1049 O O . LEU A 1 87 ? 15.22 -4.985 -43.6 1 6.33 67 LEU A O 1
ATOM 1065 N N . SER A 1 88 ? 14.41 -2.879 -43.543 1 6.05 68 SER A N 1
ATOM 1066 C CA . SER A 1 88 ? 15.673 -2.23 -43.906 1 6.12 68 SER A CA 1
ATOM 1067 C C . SER A 1 88 ? 16.783 -2.523 -42.896 1 6.27 68 SER A C 1
ATOM 1068 O O . SER A 1 88 ? 17.906 -2.835 -43.293 1 6.25 68 SER A O 1
ATOM 1076 N N . SER A 1 89 ? 16.467 -2.439 -41.598 1 6.29 69 SER A N 1
ATOM 1077 C CA . SER A 1 89 ? 17.427 -2.728 -40.538 1 6.69 69 SER A CA 1
ATOM 1078 C C . SER A 1 89 ? 17.872 -4.19 -40.607 1 6.88 69 SER A C 1
ATOM 1079 O O . SER A 1 89 ? 19.054 -4.474 -40.452 1 7.1 69 SER A O 1
ATOM 1087 N N . ALA A 1 90 ? 16.931 -5.114 -40.852 1 6.85 70 ALA A N 1
ATOM 1088 C CA . ALA A 1 90 ? 17.241 -6.536 -40.964 1 7.13 70 ALA A CA 1
ATOM 1089 C C . ALA A 1 90 ? 18.082 -6.841 -42.214 1 7.07 70 ALA A C 1
ATOM 1090 O O . ALA A 1 90 ? 18.985 -7.674 -42.135 1 7.27 70 ALA A O 1
ATOM 1097 N N . ILE A 1 91 ? 17.812 -6.164 -43.351 1 6.53 71 ILE A N 1
ATOM 1098 C CA . ILE A 1 91 ? 18.577 -6.37 -44.59 1 6.57 71 ILE A CA 1
ATOM 1099 C C . ILE A 1 91 ? 20.032 -5.968 -44.354 1 6.66 71 ILE A C 1
ATOM 1100 O O . ILE A 1 91 ? 20.946 -6.71 -44.714 1 6.7 71 ILE A O 1
ATOM 1116 N N . LEU A 1 92 ? 20.243 -4.797 -43.756 1 6.63 72 LEU A N 1
ATOM 1117 C CA . LEU A 1 92 ? 21.595 -4.309 -43.51 1 7.04 72 LEU A CA 1
ATOM 1118 C C . LEU A 1 92 ? 22.391 -5.191 -42.542 1 7.44 72 LEU A C 1
ATOM 1119 O O . LEU A 1 92 ? 23.603 -5.309 -42.701 1 7.61 72 LEU A O 1
ATOM 1135 N N . ALA A 1 93 ? 21.723 -5.867 -41.601 1 7.52 73 ALA A N 1
ATOM 1136 C CA . ALA A 1 93 ? 22.399 -6.775 -40.679 1 7.98 73 ALA A CA 1
ATOM 1137 C C . ALA A 1 93 ? 22.892 -8.07 -41.364 1 8.2 73 ALA A C 1
ATOM 1138 O O . ALA A 1 93 ? 23.817 -8.704 -40.848 1 8.54 73 ALA A O 1
ATOM 1145 N N . VAL A 1 94 ? 22.284 -8.457 -42.513 1 7.85 74 VAL A N 1
ATOM 1146 C CA . VAL A 1 94 ? 22.625 -9.692 -43.237 1 7.96 74 VAL A CA 1
ATOM 1147 C C . VAL A 1 94 ? 23.31 -9.445 -44.603 1 7.89 74 VAL A C 1
ATOM 1148 O O . VAL A 1 94 ? 23.483 -10.397 -45.363 1 7.93 74 VAL A O 1
ATOM 1161 N N . THR A 1 95 ? 23.726 -8.196 -44.899 1 7.71 75 THR A N 1
ATOM 1162 C CA . THR A 1 95 ? 24.453 -7.838 -46.13 1 7.78 75 THR A CA 1
ATOM 1163 C C . THR A 1 95 ? 25.772 -7.122 -45.756 1 8.01 75 THR A C 1
ATOM 1164 O O . THR A 1 95 ? 25.948 -6.726 -44.602 1 8.2 75 THR A O 1
ATOM 1175 N N . GLU A 1 96 ? 26.702 -6.973 -46.72 1 7.95 76 GLU A N 1
ATOM 1176 C CA . GLU A 1 96 ? 28.015 -6.368 -46.476 1 8.26 76 GLU A CA 1
ATOM 1177 C C . GLU A 1 96 ? 28.27 -5.039 -47.207 1 8.1 76 GLU A C 1
ATOM 1178 O O . GLU A 1 96 ? 28.845 -4.129 -46.609 1 8.29 76 GLU A O 1
ATOM 1190 N N . GLN A 1 97 ? 27.895 -4.937 -48.496 1 7.74 77 GLN A N 1
ATOM 1191 C CA . GLN A 1 97 ? 28.145 -3.732 -49.304 1 7.8 77 GLN A CA 1
ATOM 1192 C C . GLN A 1 97 ? 26.883 -3.018 -49.818 1 7.51 77 GLN A C 1
ATOM 1193 O O . GLN A 1 97 ? 26.956 -1.82 -50.092 1 7.63 77 GLN A O 1
ATOM 1207 N N . LEU A 1 98 ? 25.753 -3.73 -49.983 1 6.98 78 LEU A N 1
ATOM 1208 C CA . LEU A 1 98 ? 24.52 -3.136 -50.51 1 6.79 78 LEU A CA 1
ATOM 1209 C C . LEU A 1 98 ? 23.979 -2.003 -49.626 1 6.62 78 LEU A C 1
ATOM 1210 O O . LEU A 1 98 ? 23.759 -2.206 -48.436 1 6.96 78 LEU A O 1
ATOM 1226 N N . ARG A 1 99 ? 23.748 -0.822 -50.217 1 5.91 79 ARG A N 1
ATOM 1227 C CA . ARG A 1 99 ? 23.181 0.325 -49.507 1 5.57 79 ARG A CA 1
ATOM 1228 C C . ARG A 1 99 ? 21.656 0.181 -49.48 1 5.46 79 ARG A C 1
ATOM 1229 O O . ARG A 1 99 ? 21.07 -0.219 -50.483 1 5.5 79 ARG A O 1
ATOM 1250 N N . VAL A 1 100 ? 21.009 0.51 -48.352 1 5.2 80 VAL A N 1
ATOM 1251 C CA . VAL A 1 100 ? 19.555 0.439 -48.262 1 5.3 80 VAL A CA 1
ATOM 1252 C C . VAL A 1 100 ? 18.971 1.853 -48.138 1 5.63 80 VAL A C 1
ATOM 1253 O O . VAL A 1 100 ? 19.132 2.513 -47.113 1 5.81 80 VAL A O 1
ATOM 1266 N N . MET A 1 101 ? 18.307 2.312 -49.206 1 5.48 81 MET A N 1
ATOM 1267 C CA . MET A 1 101 ? 17.625 3.596 -49.266 1 5.68 81 MET A CA 1
ATOM 1268 C C . MET A 1 101 ? 16.203 3.322 -48.796 1 5.74 81 MET A C 1
ATOM 1269 O O . MET A 1 101 ? 15.486 2.565 -49.443 1 5.77 81 MET A O 1
ATOM 1283 N N . THR A 1 102 ? 15.811 3.9 -47.659 1 5.71 82 THR A N 1
ATOM 1284 C CA . THR A 1 102 ? 14.503 3.66 -47.056 1 5.93 82 THR A CA 1
ATOM 1285 C C . THR A 1 102 ? 13.643 4.908 -47.138 1 5.9 82 THR A C 1
ATOM 1286 O O . THR A 1 102 ? 14.102 5.988 -46.767 1 5.93 82 THR A O 1
ATOM 1297 N N . ALA A 1 103 ? 12.394 4.768 -47.606 1 5.63 83 ALA A N 1
ATOM 1298 C CA . ALA A 1 103 ? 11.488 5.908 -47.69 1 5.79 83 ALA A CA 1
ATOM 1299 C C . ALA A 1 103 ? 10.946 6.297 -46.323 1 5.99 83 ALA A C 1
ATOM 1300 O O . ALA A 1 103 ? 10.869 5.463 -45.421 1 6.07 83 ALA A O 1
ATOM 1307 N N . VAL A 1 104 ? 10.61 7.583 -46.164 1 5.99 84 VAL A N 1
ATOM 1308 C CA . VAL A 1 104 ? 10.121 8.121 -44.9 1 6.46 84 VAL A CA 1
ATOM 1309 C C . VAL A 1 104 ? 9.141 9.259 -45.177 1 6.75 84 VAL A C 1
ATOM 1310 O O . VAL A 1 104 ? 9.441 10.146 -45.974 1 6.73 84 VAL A O 1
ATOM 1323 N N . ARG A 1 105 ? 7.958 9.214 -44.545 1 6.94 85 ARG A N 1
ATOM 1324 C CA . ARG A 1 105 ? 6.945 10.253 -44.707 1 7.31 85 ARG A CA 1
ATOM 1325 C C . ARG A 1 105 ? 6.946 11.095 -43.435 1 7.76 85 ARG A C 1
ATOM 1326 O O . ARG A 1 105 ? 6.66 10.539 -42.377 1 7.99 85 ARG A O 1
ATOM 1347 N N . PRO A 1 106 ? 7.23 12.415 -43.484 1 7.86 86 PRO A N 1
ATOM 1348 C CA . PRO A 1 106 ? 7.202 13.212 -42.243 1 8.18 86 PRO A CA 1
ATOM 1349 C C . PRO A 1 106 ? 5.924 13.09 -41.403 1 8.64 86 PRO A C 1
ATOM 1350 O O . PRO A 1 106 ? 5.995 13.122 -40.179 1 8.97 86 PRO A O 1
ATOM 1361 N N . GLY A 1 107 ? 4.773 12.952 -42.054 1 8.58 87 GLY A N 1
ATOM 1362 C CA . GLY A 1 107 ? 3.495 12.824 -41.366 1 9.07 87 GLY A CA 1
ATOM 1363 C C . GLY A 1 107 ? 3.331 11.581 -40.508 1 9.18 87 GLY A C 1
ATOM 1364 O O . GLY A 1 107 ? 2.451 11.554 -39.649 1 9.58 87 GLY A O 1
ATOM 1368 N N . PHE A 1 108 ? 4.144 10.537 -40.734 1 8.77 88 PHE A N 1
ATOM 1369 C CA . PHE A 1 108 ? 4.095 9.301 -39.945 1 8.87 88 PHE A CA 1
ATOM 1370 C C . PHE A 1 108 ? 5.272 9.169 -38.956 1 9.02 88 PHE A C 1
ATOM 1371 O O . PHE A 1 108 ? 5.347 8.156 -38.259 1 9.13 88 PHE A O 1
ATOM 1388 N N . HIS A 1 109 ? 6.184 10.157 -38.885 1 8.91 89 HIS A N 1
ATOM 1389 C CA . HIS A 1 109 ? 7.371 10.042 -38.049 1 9.1 89 HIS A CA 1
ATOM 1390 C C . HIS A 1 109 ? 7.664 11.289 -37.228 1 9.33 89 HIS A C 1
ATOM 1391 O O . HIS A 1 109 ? 7.28 12.394 -37.606 1 9.46 89 HIS A O 1
ATOM 1405 N N . LEU A 1 110 ? 8.403 11.106 -36.123 1 9.34 90 LEU A N 1
ATOM 1406 C CA . LEU A 1 110 ? 8.911 12.197 -35.298 1 9.7 90 LEU A CA 1
ATOM 1407 C C . LEU A 1 110 ? 10.365 12.377 -35.787 1 9.53 90 LEU A C 1
ATOM 1408 O O . LEU A 1 110 ? 11.105 11.388 -35.786 1 9.33 90 LEU A O 1
ATOM 1424 N N . PRO A 1 111 ? 10.797 13.563 -36.276 1 9.58 91 PRO A N 1
ATOM 1425 C CA . PRO A 1 111 ? 12.167 13.673 -36.811 1 9.42 91 PRO A CA 1
ATOM 1426 C C . PRO A 1 111 ? 13.287 13.399 -35.818 1 9.64 91 PRO A C 1
ATOM 1427 O O . PRO A 1 111 ? 14.341 12.924 -36.224 1 9.52 91 PRO A O 1
ATOM 1438 N N . ALA A 1 112 ? 13.069 13.684 -34.534 1 9.86 92 ALA A N 1
ATOM 1439 C CA . ALA A 1 112 ? 14.072 13.418 -33.514 1 10.19 92 ALA A CA 1
ATOM 1440 C C . ALA A 1 112 ? 14.265 11.91 -33.324 1 10.19 92 ALA A C 1
ATOM 1441 O O . ALA A 1 112 ? 15.404 11.446 -33.279 1 10.28 92 ALA A O 1
ATOM 1448 N N . VAL A 1 113 ? 13.159 11.144 -33.277 1 10.04 93 VAL A N 1
ATOM 1449 C CA . VAL A 1 113 ? 13.215 9.684 -33.14 1 10.05 93 VAL A CA 1
ATOM 1450 C C . VAL A 1 113 ? 13.811 9.089 -34.427 1 9.73 93 VAL A C 1
ATOM 1451 O O . VAL A 1 113 ? 14.657 8.201 -34.354 1 9.77 93 VAL A O 1
ATOM 1464 N N . THR A 1 114 ? 13.397 9.602 -35.595 1 9.33 94 THR A N 1
ATOM 1465 C CA . THR A 1 114 ? 13.916 9.143 -36.884 1 9.43 94 THR A CA 1
ATOM 1466 C C . THR A 1 114 ? 15.428 9.37 -36.979 1 9.57 94 THR A C 1
ATOM 1467 O O . THR A 1 114 ? 16.128 8.497 -37.483 1 9.61 94 THR A O 1
ATOM 1478 N N . ALA A 1 115 ? 15.938 10.515 -36.488 1 9.47 95 ALA A N 1
ATOM 1479 C CA . ALA A 1 115 ? 17.376 10.793 -36.519 1 9.83 95 ALA A CA 1
ATOM 1480 C C . ALA A 1 115 ? 18.146 9.778 -35.677 1 10.09 95 ALA A C 1
ATOM 1481 O O . ALA A 1 115 ? 19.213 9.33 -36.09 1 10.21 95 ALA A O 1
ATOM 1488 N N . LYS A 1 116 ? 17.604 9.41 -34.507 1 10.16 96 LYS A N 1
ATOM 1489 C CA . LYS A 1 116 ? 18.223 8.422 -33.625 1 10.59 96 LYS A CA 1
ATOM 1490 C C . LYS A 1 116 ? 18.187 7.027 -34.257 1 10.5 96 LYS A C 1
ATOM 1491 O O . LYS A 1 116 ? 19.198 6.322 -34.249 1 10.67 96 LYS A O 1
ATOM 1510 N N . GLU A 1 117 ? 17.039 6.634 -34.819 1 10.17 97 GLU A N 1
ATOM 1511 C CA . GLU A 1 117 ? 16.891 5.343 -35.481 1 10.55 97 GLU A CA 1
ATOM 1512 C C . GLU A 1 117 ? 17.863 5.243 -36.663 1 10.83 97 GLU A C 1
ATOM 1513 O O . GLU A 1 117 ? 18.529 4.221 -36.818 1 10.9 97 GLU A O 1
ATOM 1525 N N . SER A 1 118 ? 17.997 6.334 -37.441 1 10.81 98 SER A N 1
ATOM 1526 C CA . SER A 1 118 ? 18.912 6.403 -38.58 1 11.21 98 SER A CA 1
ATOM 1527 C C . SER A 1 118 ? 20.369 6.264 -38.143 1 11.34 98 SER A C 1
ATOM 1528 O O . SER A 1 118 ? 21.127 5.56 -38.806 1 11.5 98 SER A O 1
ATOM 1536 N N . ALA A 1 119 ? 20.772 6.919 -37.042 1 11.1 99 ALA A N 1
ATOM 1537 C CA . ALA A 1 119 ? 22.145 6.814 -36.556 1 11.32 99 ALA A CA 1
ATOM 1538 C C . ALA A 1 119 ? 22.458 5.377 -36.132 1 11.39 99 ALA A C 1
ATOM 1539 O O . ALA A 1 119 ? 23.532 4.874 -36.457 1 11.62 99 ALA A O 1
ATOM 1546 N N . THR A 1 120 ? 21.514 4.697 -35.46 1 11.06 100 THR A N 1
ATOM 1547 C CA . THR A 1 120 ? 21.708 3.302 -35.051 1 11.25 100 THR A CA 1
ATOM 1548 C C . THR A 1 120 ? 21.785 2.371 -36.268 1 11.12 100 THR A C 1
ATOM 1549 O O . THR A 1 120 ? 22.622 1.471 -36.29 1 11.09 100 THR A O 1
ATOM 1560 N N . ILE A 1 121 ? 20.958 2.611 -37.295 1 10.85 101 ILE A N 1
ATOM 1561 C CA . ILE A 1 121 ? 21 1.814 -38.525 1 10.99 101 ILE A CA 1
ATOM 1562 C C . ILE A 1 121 ? 22.351 2.033 -39.24 1 11.18 101 ILE A C 1
ATOM 1563 O O . ILE A 1 121 ? 22.904 1.081 -39.783 1 11.08 101 ILE A O 1
ATOM 1579 N N . THR A 1 122 ? 22.912 3.255 -39.184 1 11.42 102 THR A N 1
ATOM 1580 C CA . THR A 1 122 ? 24.228 3.547 -39.76 1 12.12 102 THR A CA 1
ATOM 1581 C C . THR A 1 122 ? 25.301 2.698 -39.064 1 12.25 102 THR A C 1
ATOM 1582 O O . THR A 1 122 ? 26.198 2.191 -39.726 1 12.35 102 THR A O 1
ATOM 1593 N N . ASP A 1 123 ? 25.203 2.529 -37.742 1 12.13 103 ASP A N 1
ATOM 1594 C CA . ASP A 1 123 ? 26.146 1.704 -36.988 1 12.53 103 ASP A CA 1
ATOM 1595 C C . ASP A 1 123 ? 25.963 0.214 -37.33 1 12.85 103 ASP A C 1
ATOM 1596 O O . ASP A 1 123 ? 26.955 -0.488 -37.514 1 13.03 103 ASP A O 1
ATOM 1605 N N . ILE A 1 124 ? 24.706 -0.264 -37.412 1 12.79 104 ILE A N 1
ATOM 1606 C CA . ILE A 1 124 ? 24.394 -1.661 -37.757 1 13.2 104 ILE A CA 1
ATOM 1607 C C . ILE A 1 124 ? 24.955 -1.997 -39.154 1 13.8 104 ILE A C 1
ATOM 1608 O O . ILE A 1 124 ? 25.555 -3.057 -39.346 1 13.86 104 ILE A O 1
ATOM 1624 N N . ALA A 1 125 ? 24.77 -1.087 -40.115 1 14.01 105 ALA A N 1
ATOM 1625 C CA . ALA A 1 125 ? 25.24 -1.275 -41.484 1 14.89 105 ALA A CA 1
ATOM 1626 C C . ALA A 1 125 ? 26.734 -1.062 -41.673 1 15.57 105 ALA A C 1
ATOM 1627 O O . ALA A 1 125 ? 27.338 -1.71 -42.527 1 15.74 105 ALA A O 1
ATOM 1634 N N . GLY A 1 126 ? 27.302 -0.104 -40.954 1 15.76 106 GLY A N 1
ATOM 1635 C CA . GLY A 1 126 ? 28.678 0.301 -41.17 1 16.43 106 GLY A CA 1
ATOM 1636 C C . GLY A 1 126 ? 28.757 1.094 -42.465 1 16.93 106 GLY A C 1
ATOM 1637 O O . GLY A 1 126 ? 27.772 1.711 -42.889 1 17.16 106 GLY A O 1
ATOM 1641 N N . THR A 1 127 ? 29.921 1.077 -43.114 1 16.84 107 THR A N 1
ATOM 1642 C CA . THR A 1 127 ? 30.138 1.779 -44.383 1 17 107 THR A CA 1
ATOM 1643 C C . THR A 1 127 ? 30.648 0.79 -45.452 1 17.08 107 THR A C 1
ATOM 1644 O O . THR A 1 127 ? 31.048 -0.331 -45.124 1 17.16 107 THR A O 1
ATOM 1655 N N . THR A 1 128 ? 30.658 1.213 -46.73 1 16.88 108 THR A N 1
ATOM 1656 C CA . THR A 1 128 ? 31.166 0.377 -47.825 1 17.08 108 THR A CA 1
ATOM 1657 C C . THR A 1 128 ? 32.729 0.321 -47.747 1 17.24 108 THR A C 1
ATOM 1658 O O . THR A 1 128 ? 33.322 0.966 -46.873 1 17.48 108 THR A O 1
ATOM 1669 N N . GLU A 1 129 ? 33.401 -0.435 -48.641 1 16.91 109 GLU A N 1
ATOM 1670 C CA . GLU A 1 129 ? 34.866 -0.5 -48.639 1 17.13 109 GLU A CA 1
ATOM 1671 C C . GLU A 1 129 ? 35.489 0.896 -48.84 1 16.71 109 GLU A C 1
ATOM 1672 O O . GLU A 1 129 ? 36.485 1.21 -48.188 1 16.69 109 GLU A O 1
ATOM 1684 N N . ALA A 1 130 ? 34.865 1.751 -49.681 1 16.11 110 ALA A N 1
ATOM 1685 C CA . ALA A 1 130 ? 35.332 3.119 -49.925 1 15.91 110 ALA A CA 1
ATOM 1686 C C . ALA A 1 130 ? 34.892 4.145 -48.847 1 15.42 110 ALA A C 1
ATOM 1687 O O . ALA A 1 130 ? 35.099 5.343 -49.038 1 15.69 110 ALA A O 1
ATOM 1694 N N . GLY A 1 131 ? 34.305 3.684 -47.742 1 14.5 111 GLY A N 1
ATOM 1695 C CA . GLY A 1 131 ? 33.869 4.551 -46.655 1 14.07 111 GLY A CA 1
ATOM 1696 C C . GLY A 1 131 ? 32.606 5.352 -46.912 1 13.31 111 GLY A C 1
ATOM 1697 O O . GLY A 1 131 ? 32.417 6.397 -46.288 1 13.45 111 GLY A O 1
ATOM 1701 N N . ALA A 1 132 ? 31.718 4.877 -47.804 1 12.36 112 ALA A N 1
ATOM 1702 C CA . ALA A 1 132 ? 30.462 5.576 -48.093 1 11.97 112 ALA A CA 1
ATOM 1703 C C . ALA A 1 132 ? 29.332 5.033 -47.211 1 11.59 112 ALA A C 1
ATOM 1704 O O . ALA A 1 132 ? 29.363 3.867 -46.815 1 11.89 112 ALA A O 1
ATOM 1711 N N . ALA A 1 133 ? 28.334 5.874 -46.903 1 10.73 113 ALA A N 1
ATOM 1712 C CA . ALA A 1 133 ? 27.213 5.474 -46.053 1 10.29 113 ALA A CA 1
ATOM 1713 C C . ALA A 1 133 ? 26.351 4.393 -46.704 1 9.74 113 ALA A C 1
ATOM 1714 O O . ALA A 1 133 ? 25.894 4.569 -47.833 1 9.9 113 ALA A O 1
ATOM 1721 N N . ARG A 1 134 ? 26.119 3.288 -45.979 1 9.14 114 ARG A N 1
ATOM 1722 C CA . ARG A 1 134 ? 25.3 2.162 -46.442 1 8.72 114 ARG A CA 1
ATOM 1723 C C . ARG A 1 134 ? 23.786 2.367 -46.198 1 8.29 114 ARG A C 1
ATOM 1724 O O . ARG A 1 134 ? 23.014 1.447 -46.452 1 8.18 114 ARG A O 1
ATOM 1745 N N . PHE A 1 135 ? 23.352 3.548 -45.724 1 7.89 115 PHE A N 1
ATOM 1746 C CA . PHE A 1 135 ? 21.941 3.806 -45.462 1 7.77 115 PHE A CA 1
ATOM 1747 C C . PHE A 1 135 ? 21.592 5.203 -45.956 1 7.58 115 PHE A C 1
ATOM 1748 O O . PHE A 1 135 ? 22.324 6.145 -45.678 1 7.8 115 PHE A O 1
ATOM 1765 N N . ALA A 1 136 ? 20.496 5.324 -46.717 1 7.07 116 ALA A N 1
ATOM 1766 C CA . ALA A 1 136 ? 20.01 6.591 -47.266 1 6.94 116 ALA A CA 1
ATOM 1767 C C . ALA A 1 136 ? 18.501 6.723 -46.992 1 6.61 116 ALA A C 1
ATOM 1768 O O . ALA A 1 136 ? 17.833 5.73 -46.712 1 6.49 116 ALA A O 1
ATOM 1775 N N . LEU A 1 137 ? 17.969 7.947 -47.057 1 6.49 117 LEU A N 1
ATOM 1776 C CA . LEU A 1 137 ? 16.553 8.205 -46.798 1 6.64 117 LEU A CA 1
ATOM 1777 C C . LEU A 1 137 ? 15.872 8.813 -48.019 1 6.71 117 LEU A C 1
ATOM 1778 O O . LEU A 1 137 ? 16.46 9.679 -48.647 1 6.92 117 LEU A O 1
ATOM 1794 N N . ASN A 1 138 ? 14.639 8.387 -48.347 1 6.53 118 ASN A N 1
ATOM 1795 C CA . ASN A 1 138 ? 13.882 8.985 -49.45 1 6.93 118 ASN A CA 1
ATOM 1796 C C . ASN A 1 138 ? 12.703 9.731 -48.833 1 7.12 118 ASN A C 1
ATOM 1797 O O . ASN A 1 138 ? 11.758 9.108 -48.361 1 7.05 118 ASN A O 1
ATOM 1808 N N . VAL A 1 139 ? 12.777 11.063 -48.808 1 7.28 119 VAL A N 1
ATOM 1809 C CA . VAL A 1 139 ? 11.725 11.891 -48.235 1 7.92 119 VAL A CA 1
ATOM 1810 C C . VAL A 1 139 ? 10.59 11.931 -49.255 1 8.75 119 VAL A C 1
ATOM 1811 O O . VAL A 1 139 ? 10.673 12.641 -50.262 1 8.86 119 VAL A O 1
ATOM 1824 N N . VAL A 1 140 ? 9.557 11.113 -49.019 1 9.13 120 VAL A N 1
ATOM 1825 C CA . VAL A 1 140 ? 8.383 11.036 -49.889 1 9.84 120 VAL A CA 1
ATOM 1826 C C . VAL A 1 140 ? 7.168 11.596 -49.172 1 10.52 120 VAL A C 1
ATOM 1827 O O . VAL A 1 140 ? 7.089 11.555 -47.933 1 10.66 120 VAL A O 1
ATOM 1840 N N . ALA A 1 141 ? 6.224 12.134 -49.921 1 10.77 121 ALA A N 1
ATOM 1841 C CA . ALA A 1 141 ? 5.002 12.727 -49.361 1 11.42 121 ALA A CA 1
ATOM 1842 C C . ALA A 1 141 ? 3.922 11.684 -49.151 1 12.01 121 ALA A C 1
ATOM 1843 O O . ALA A 1 141 ? 3.855 10.7 -49.905 1 12.27 121 ALA A O 1
ATOM 1850 N N . ALA A 1 142 ? 3.049 11.902 -48.18 1 11.93 122 ALA A N 1
ATOM 1851 C CA . ALA A 1 142 ? 1.958 10.957 -47.897 1 12.24 122 ALA A CA 1
ATOM 1852 C C . ALA A 1 142 ? 0.807 11.25 -48.857 1 12.45 122 ALA A C 1
ATOM 1853 O O . ALA A 1 142 ? -0.152 11.889 -48.437 1 12.63 122 ALA A O 1
ATOM 1860 N N . TRP A 1 143 ? 0.922 10.872 -50.122 1 12.27 123 TRP A N 1
ATOM 1861 C CA . TRP A 1 143 ? -0.116 11.082 -51.137 1 12.51 123 TRP A CA 1
ATOM 1862 C C . TRP A 1 143 ? -1.376 10.235 -50.895 1 13 123 TRP A C 1
ATOM 1863 O O . TRP A 1 143 ? -2.448 10.623 -51.363 1 13.14 123 TRP A O 1
ATOM 1884 N N . TRP A 1 144 ? -1.241 9.067 -50.249 1 13.08 124 TRP A N 1
ATOM 1885 C CA . TRP A 1 144 ? -2.382 8.197 -50.015 1 13.67 124 TRP A CA 1
ATOM 1886 C C . TRP A 1 144 ? -3.152 8.658 -48.775 1 14.05 124 TRP A C 1
ATOM 1887 O O . TRP A 1 144 ? -2.722 8.435 -47.645 1 14.26 124 TRP A O 1
ATOM 1908 N N . GLU A 1 145 ? -4.28 9.334 -49 1 14.04 125 GLU A N 1
ATOM 1909 C CA . GLU A 1 145 ? -5.119 9.896 -47.942 1 14.49 125 GLU A CA 1
ATOM 1910 C C . GLU A 1 145 ? -5.823 8.839 -47.097 1 14.53 125 GLU A C 1
ATOM 1911 O O . GLU A 1 145 ? -5.955 9.033 -45.891 1 14.56 125 GLU A O 1
ATOM 1923 N N . GLU A 1 146 ? -6.272 7.731 -47.71 1 14.44 126 GLU A N 1
ATOM 1924 C CA . GLU A 1 146 ? -6.933 6.644 -46.983 1 14.84 126 GLU A CA 1
ATOM 1925 C C . GLU A 1 146 ? -5.935 5.931 -46.059 1 15.19 126 GLU A C 1
ATOM 1926 O O . GLU A 1 146 ? -6.302 5.541 -44.952 1 15.22 126 GLU A O 1
ATOM 1938 N N . GLU A 1 147 ? -4.674 5.786 -46.499 1 15.37 127 GLU A N 1
ATOM 1939 C CA . GLU A 1 147 ? -3.62 5.172 -45.689 1 16.02 127 GLU A CA 1
ATOM 1940 C C . GLU A 1 147 ? -3.341 6.028 -44.443 1 16.83 127 GLU A C 1
ATOM 1941 O O . GLU A 1 147 ? -3.123 5.475 -43.364 1 17.03 127 GLU A O 1
ATOM 1953 N N . ALA A 1 148 ? -3.335 7.37 -44.591 1 17.06 128 ALA A N 1
ATOM 1954 C CA . ALA A 1 148 ? -3.132 8.287 -43.47 1 17.77 128 ALA A CA 1
ATOM 1955 C C . ALA A 1 148 ? -4.292 8.2 -42.474 1 18.34 128 ALA A C 1
ATOM 1956 O O . ALA A 1 148 ? -4.048 8.264 -41.274 1 18.54 128 ALA A O 1
ATOM 1963 N N . ARG A 1 149 ? -5.541 8.053 -42.956 1 18.5 129 ARG A N 1
ATOM 1964 C CA . ARG A 1 149 ? -6.7 7.896 -42.071 1 19.24 129 ARG A CA 1
ATOM 1965 C C . ARG A 1 149 ? -6.588 6.591 -41.276 1 19.46 129 ARG A C 1
ATOM 1966 O O . ARG A 1 149 ? -6.886 6.571 -40.08 1 19.53 129 ARG A O 1
ATOM 1987 N N . GLN A 1 150 ? -6.168 5.503 -41.941 1 19.33 130 GLN A N 1
ATOM 1988 C CA . GLN A 1 150 ? -6.068 4.201 -41.297 1 19.76 130 GLN A CA 1
ATOM 1989 C C . GLN A 1 150 ? -4.914 4.086 -40.303 1 20.39 130 GLN A C 1
ATOM 1990 O O . GLN A 1 150 ? -5.103 3.502 -39.237 1 20.53 130 GLN A O 1
ATOM 2004 N N . TYR A 1 151 ? -3.724 4.605 -40.648 1 20.66 131 TYR A N 1
ATOM 2005 C CA . TYR A 1 151 ? -2.543 4.475 -39.792 1 21.54 131 TYR A CA 1
ATOM 2006 C C . TYR A 1 151 ? -2.19 5.748 -38.982 1 22.5 131 TYR A C 1
ATOM 2007 O O . TYR A 1 151 ? -1.107 5.819 -38.403 1 22.62 131 TYR A O 1
ATOM 2025 N N . GLY A 1 152 ? -3.131 6.68 -38.855 1 22.99 132 GLY A N 1
ATOM 2026 C CA . GLY A 1 152 ? -2.945 7.885 -38.055 1 23.96 132 GLY A CA 1
ATOM 2027 C C . GLY A 1 152 ? -1.885 8.867 -38.518 1 24.94 132 GLY A C 1
ATOM 2028 O O . GLY A 1 152 ? -1.32 9.589 -37.695 1 25.28 132 GLY A O 1
ATOM 2032 N N . GLY A 1 153 ? -1.638 8.932 -39.82 1 25.24 133 GLY A N 1
ATOM 2033 C CA . GLY A 1 153 ? -0.656 9.853 -40.375 1 26.22 133 GLY A CA 1
ATOM 2034 C C . GLY A 1 153 ? -1.217 11.24 -40.621 1 27.18 133 GLY A C 1
ATOM 2035 O O . GLY A 1 153 ? -2.407 11.391 -40.907 1 27.28 133 GLY A O 1
ATOM 2039 N N . ALA A 1 154 ? -0.355 12.265 -40.523 1 27.67 134 ALA A N 1
ATOM 2040 C CA . ALA A 1 154 ? -0.744 13.656 -40.738 1 28.55 134 ALA A CA 1
ATOM 2041 C C . ALA A 1 154 ? -0.716 14.004 -42.228 1 29.35 134 ALA A C 1
ATOM 2042 O O . ALA A 1 154 ? 0.366 14.208 -42.801 1 29.53 134 ALA A O 1
ATOM 2049 N N . PHE A 1 155 ? -1.888 14.081 -42.872 1 29.63 135 PHE A N 1
ATOM 2050 C CA . PHE A 1 155 ? -2 14.424 -44.294 1 30.34 135 PHE A CA 1
ATOM 2051 C C . PHE A 1 155 ? -1.8 15.913 -44.509 1 30.98 135 PHE A C 1
ATOM 2052 O O . PHE A 1 155 ? -2.538 16.705 -43.905 1 31.02 135 PHE A O 1
ATOM 2069 N N . THR A 1 156 ? -0.863 16.301 -45.368 1 31.29 136 THR A N 1
ATOM 2070 C CA . THR A 1 156 ? -0.505 17.693 -45.618 1 32.09 136 THR A CA 1
ATOM 2071 C C . THR A 1 156 ? -0.849 18.158 -47.012 1 32.74 136 THR A C 1
ATOM 2072 O O . THR A 1 156 ? -0.846 17.347 -47.955 1 32.82 136 THR A O 1
ATOM 2083 N N . ARG A 1 157 ? -1.122 19.472 -47.159 1 32.95 137 ARG A N 1
ATOM 2084 C CA . ARG A 1 157 ? -1.441 20.13 -48.43 1 33.55 137 ARG A CA 1
ATOM 2085 C C . ARG A 1 157 ? -0.169 20.46 -49.136 1 33.81 137 ARG A C 1
ATOM 2086 O O . ARG A 1 157 ? 0.739 20.927 -48.466 1 34.06 137 ARG A O 1
ATOM 2107 N N . HIS A 1 158 ? -0.13 20.413 -50.435 1 33.62 138 HIS A N 1
ATOM 2108 C CA . HIS A 1 158 ? 1.106 20.533 -51.214 1 33.99 138 HIS A CA 1
ATOM 2109 C C . HIS A 1 158 ? 2.098 21.712 -50.857 1 33.58 138 HIS A C 1
ATOM 2110 O O . HIS A 1 158 ? 3.277 21.398 -50.777 1 33.79 138 HIS A O 1
ATOM 2124 N N . ASP A 1 159 ? 1.692 22.933 -50.482 1 32.83 139 ASP A N 1
ATOM 2125 C CA . ASP A 1 159 ? 2.671 23.979 -50.077 1 32.63 139 ASP A CA 1
ATOM 2126 C C . ASP A 1 159 ? 3.197 23.71 -48.649 1 31.62 139 ASP A C 1
ATOM 2127 O O . ASP A 1 159 ? 4.379 23.94 -48.375 1 31.67 139 ASP A O 1
ATOM 2136 N N . ASP A 1 160 ? 2.342 23.231 -47.74 1 30.56 140 ASP A N 1
ATOM 2137 C CA . ASP A 1 160 ? 2.716 22.854 -46.362 1 30 140 ASP A CA 1
ATOM 2138 C C . ASP A 1 160 ? 3.342 21.441 -46.35 1 28.85 140 ASP A C 1
ATOM 2139 O O . ASP A 1 160 ? 4.009 21.07 -45.383 1 28.95 140 ASP A O 1
ATOM 2148 N N . ARG A 1 161 ? 3.103 20.653 -47.368 1 27.61 141 ARG A N 1
ATOM 2149 C CA . ARG A 1 161 ? 3.665 19.329 -47.558 1 26.95 141 ARG A CA 1
ATOM 2150 C C . ARG A 1 161 ? 5.139 19.445 -47.811 1 25.7 141 ARG A C 1
ATOM 2151 O O . ARG A 1 161 ? 5.919 18.655 -47.269 1 25.68 141 ARG A O 1
ATOM 2172 N N . TYR A 1 162 ? 5.541 20.432 -48.611 1 24.54 142 TYR A N 1
ATOM 2173 C CA . TYR A 1 162 ? 6.947 20.653 -48.913 1 23.89 142 TYR A CA 1
ATOM 2174 C C . TYR A 1 162 ? 7.663 21.356 -47.749 1 22.56 142 TYR A C 1
ATOM 2175 O O . TYR A 1 162 ? 8.856 21.136 -47.557 1 22.61 142 TYR A O 1
ATOM 2193 N N . ARG A 1 163 ? 6.959 22.138 -46.943 1 21.24 143 ARG A N 1
ATOM 2194 C CA . ARG A 1 163 ? 7.496 22.807 -45.753 1 20.4 143 ARG A CA 1
ATOM 2195 C C . ARG A 1 163 ? 7.624 21.859 -44.55 1 18.91 143 ARG A C 1
ATOM 2196 O O . ARG A 1 163 ? 8.474 22.068 -43.69 1 18.83 143 ARG A O 1
ATOM 2217 N N . GLN A 1 164 ? 6.807 20.825 -44.494 1 17.65 144 GLN A N 1
ATOM 2218 C CA . GLN A 1 164 ? 6.901 19.793 -43.465 1 16.87 144 GLN A CA 1
ATOM 2219 C C . GLN A 1 164 ? 8.111 18.896 -43.778 1 16.08 144 GLN A C 1
ATOM 2220 O O . GLN A 1 164 ? 8.765 18.415 -42.864 1 16.18 144 GLN A O 1
ATOM 2234 N N . ALA A 1 165 ? 8.421 18.687 -45.053 1 15.19 145 ALA A N 1
ATOM 2235 C CA . ALA A 1 165 ? 9.561 17.878 -45.486 1 14.85 145 ALA A CA 1
ATOM 2236 C C . ALA A 1 165 ? 10.873 18.669 -45.243 1 14.27 145 ALA A C 1
ATOM 2237 O O . ALA A 1 165 ? 11.875 18.059 -44.908 1 14.22 145 ALA A O 1
ATOM 2244 N N . THR A 1 166 ? 10.851 19.995 -45.421 1 13.72 146 THR A N 1
ATOM 2245 C CA . THR A 1 166 ? 12.014 20.831 -45.16 1 13.61 146 THR A CA 1
ATOM 2246 C C . THR A 1 166 ? 12.296 20.833 -43.65 1 13.14 146 THR A C 1
ATOM 2247 O O . THR A 1 166 ? 13.431 20.594 -43.26 1 13.17 146 THR A O 1
ATOM 2258 N N . GLU A 1 167 ? 11.273 21.067 -42.805 1 12.58 147 GLU A N 1
ATOM 2259 C CA . GLU A 1 167 ? 11.454 21.085 -41.349 1 12.56 147 GLU A CA 1
ATOM 2260 C C . GLU A 1 167 ? 11.903 19.73 -40.81 1 12.15 147 GLU A C 1
ATOM 2261 O O . GLU A 1 167 ? 12.711 19.687 -39.891 1 12.24 147 GLU A O 1
ATOM 2273 N N . PHE A 1 168 ? 11.389 18.633 -41.367 1 11.72 148 PHE A N 1
ATOM 2274 C CA . PHE A 1 168 ? 11.77 17.286 -40.947 1 11.78 148 PHE A CA 1
ATOM 2275 C C . PHE A 1 168 ? 13.262 17.047 -41.227 1 11.75 148 PHE A C 1
ATOM 2276 O O . PHE A 1 168 ? 13.964 16.523 -40.369 1 11.74 148 PHE A O 1
ATOM 2293 N N . VAL A 1 169 ? 13.743 17.444 -42.415 1 11.65 149 VAL A N 1
ATOM 2294 C CA . VAL A 1 169 ? 15.143 17.259 -42.804 1 11.92 149 VAL A CA 1
ATOM 2295 C C . VAL A 1 169 ? 16.051 18.207 -42.007 1 12.2 149 VAL A C 1
ATOM 2296 O O . VAL A 1 169 ? 17.133 17.795 -41.598 1 12.1 149 VAL A O 1
ATOM 2309 N N . ASP A 1 170 ? 15.602 19.444 -41.732 1 12.4 150 ASP A N 1
ATOM 2310 C CA . ASP A 1 170 ? 16.384 20.391 -40.929 1 13.2 150 ASP A CA 1
ATOM 2311 C C . ASP A 1 170 ? 16.645 19.847 -39.522 1 13.91 150 ASP A C 1
ATOM 2312 O O . ASP A 1 170 ? 17.729 20.059 -38.977 1 14.1 150 ASP A O 1
ATOM 2321 N N . VAL A 1 171 ? 15.663 19.142 -38.937 1 14.14 151 VAL A N 1
ATOM 2322 C CA . VAL A 1 171 ? 15.82 18.554 -37.609 1 14.77 151 VAL A CA 1
ATOM 2323 C C . VAL A 1 171 ? 16.749 17.326 -37.708 1 15.16 151 VAL A C 1
ATOM 2324 O O . VAL A 1 171 ? 17.641 17.182 -36.874 1 15.42 151 VAL A O 1
ATOM 2337 N N . LEU A 1 172 ? 16.602 16.485 -38.756 1 15.1 152 LEU A N 1
ATOM 2338 C CA . LEU A 1 172 ? 17.487 15.325 -38.945 1 15.6 152 LEU A CA 1
ATOM 2339 C C . LEU A 1 172 ? 18.953 15.777 -39.066 1 16.01 152 LEU A C 1
ATOM 2340 O O . LEU A 1 172 ? 19.818 15.228 -38.39 1 16.13 152 LEU A O 1
ATOM 2356 N N . ARG A 1 173 ? 19.217 16.793 -39.906 1 16.01 153 ARG A N 1
ATOM 2357 C CA . ARG A 1 173 ? 20.567 17.304 -40.123 1 16.55 153 ARG A CA 1
ATOM 2358 C C . ARG A 1 173 ? 21.107 17.946 -38.851 1 17.01 153 ARG A C 1
ATOM 2359 O O . ARG A 1 173 ? 22.202 17.597 -38.418 1 17.17 153 ARG A O 1
ATOM 2380 N N . GLY A 1 174 ? 20.32 18.831 -38.241 1 17.06 154 GLY A N 1
ATOM 2381 C CA . GLY A 1 174 ? 20.701 19.525 -37.018 1 17.69 154 GLY A CA 1
ATOM 2382 C C . GLY A 1 174 ? 21.113 18.62 -35.874 1 18.16 154 GLY A C 1
ATOM 2383 O O . GLY A 1 174 ? 22.05 18.941 -35.14 1 18.23 154 GLY A O 1
ATOM 2387 N N . LEU A 1 175 ? 20.434 17.477 -35.719 1 18.29 155 LEU A N 1
ATOM 2388 C CA . LEU A 1 175 ? 20.769 16.527 -34.664 1 18.91 155 LEU A CA 1
ATOM 2389 C C . LEU A 1 175 ? 22.011 15.714 -35.009 1 19.47 155 LEU A C 1
ATOM 2390 O O . LEU A 1 175 ? 22.72 15.31 -34.097 1 19.73 155 LEU A O 1
ATOM 2406 N N . TRP A 1 176 ? 22.271 15.445 -36.299 1 19.56 156 TRP A N 1
ATOM 2407 C CA . TRP A 1 176 ? 23.45 14.679 -36.697 1 20.21 156 TRP A CA 1
ATOM 2408 C C . TRP A 1 176 ? 24.758 15.496 -36.637 1 20.7 156 TRP A C 1
ATOM 2409 O O . TRP A 1 176 ? 25.828 14.886 -36.656 1 20.68 156 TRP A O 1
ATOM 2430 N N . GLU A 1 177 ? 24.69 16.852 -36.564 1 20.95 157 GLU A N 1
ATOM 2431 C CA . GLU A 1 177 ? 25.894 17.7 -36.529 1 21.66 157 GLU A CA 1
ATOM 2432 C C . GLU A 1 177 ? 26.074 18.431 -35.183 1 21.99 157 GLU A C 1
ATOM 2433 O O . GLU A 1 177 ? 27.193 18.473 -34.674 1 22.22 157 GLU A O 1
ATOM 2445 N N . HIS A 1 178 ? 25.001 19.038 -34.631 1 21.89 158 HIS A N 1
ATOM 2446 C CA . HIS A 1 178 ? 25.08 19.838 -33.404 1 22.38 158 HIS A CA 1
ATOM 2447 C C . HIS A 1 178 ? 24.667 19.099 -32.137 1 22.53 158 HIS A C 1
ATOM 2448 O O . HIS A 1 178 ? 23.833 18.199 -32.19 1 22.66 158 HIS A O 1
ATOM 2462 N N . THR A 1 179 ? 25.245 19.507 -30.987 1 22.47 159 THR A N 1
ATOM 2463 C CA . THR A 1 179 ? 24.94 18.941 -29.67 1 22.84 159 THR A CA 1
ATOM 2464 C C . THR A 1 179 ? 24.979 20.061 -28.609 1 23.09 159 THR A C 1
ATOM 2465 O O . THR A 1 179 ? 26.086 20.481 -28.275 1 23.18 159 THR A O 1
ATOM 2476 N N . PRO A 1 180 ? 23.854 20.54 -28.016 1 23.11 160 PRO A N 1
ATOM 2477 C CA . PRO A 1 180 ? 22.438 20.225 -28.294 1 23.29 160 PRO A CA 1
ATOM 2478 C C . PRO A 1 180 ? 21.916 20.943 -29.548 1 23.79 160 PRO A C 1
ATOM 2479 O O . PRO A 1 180 ? 22.583 21.838 -30.074 1 23.92 160 PRO A O 1
ATOM 2490 N N . PHE A 1 181 ? 20.714 20.57 -30.02 1 23.91 161 PHE A N 1
ATOM 2491 C CA . PHE A 1 181 ? 20.1 21.218 -31.179 1 24.49 161 PHE A CA 1
ATOM 2492 C C . PHE A 1 181 ? 18.691 21.7 -30.83 1 24.87 161 PHE A C 1
ATOM 2493 O O . PHE A 1 181 ? 17.954 20.996 -30.142 1 24.95 161 PHE A O 1
ATOM 2510 N N . THR A 1 182 ? 18.329 22.904 -31.303 1 24.91 162 THR A N 1
ATOM 2511 C CA . THR A 1 182 ? 17.023 23.519 -31.075 1 25.41 162 THR A CA 1
ATOM 2512 C C . THR A 1 182 ? 16.453 23.976 -32.421 1 25.9 162 THR A C 1
ATOM 2513 O O . THR A 1 182 ? 17.192 24.52 -33.243 1 26.04 162 THR A O 1
ATOM 2524 N N . TYR A 1 183 ? 15.151 23.737 -32.657 1 25.98 163 TYR A N 1
ATOM 2525 C CA . TYR A 1 183 ? 14.486 24.13 -33.898 1 26.46 163 TYR A CA 1
ATOM 2526 C C . TYR A 1 183 ? 13.042 24.519 -33.612 1 27.04 163 TYR A C 1
ATOM 2527 O O . TYR A 1 183 ? 12.396 23.891 -32.774 1 27.09 163 TYR A O 1
ATOM 2545 N N . GLU A 1 184 ? 12.536 25.552 -34.309 1 27.31 164 GLU A N 1
ATOM 2546 C CA . GLU A 1 184 ? 11.162 26.028 -34.156 1 28.04 164 GLU A CA 1
ATOM 2547 C C . GLU A 1 184 ? 10.494 26.097 -35.525 1 28.38 164 GLU A C 1
ATOM 2548 O O . GLU A 1 184 ? 11.053 26.685 -36.449 1 28.47 164 GLU A O 1
ATOM 2560 N N . GLY A 1 185 ? 9.315 25.495 -35.642 1 28.39 165 GLY A N 1
ATOM 2561 C CA . GLY A 1 185 ? 8.563 25.475 -36.889 1 28.9 165 GLY A CA 1
ATOM 2562 C C . GLY A 1 185 ? 7.095 25.166 -36.684 1 29.19 165 GLY A C 1
ATOM 2563 O O . GLY A 1 185 ? 6.678 24.786 -35.585 1 29.39 165 GLY A O 1
ATOM 2567 N N . GLU A 1 186 ? 6.296 25.339 -37.742 1 29.09 166 GLU A N 1
ATOM 2568 C CA . GLU A 1 186 ? 4.861 25.082 -37.686 1 29.59 166 GLU A CA 1
ATOM 2569 C C . GLU A 1 186 ? 4.556 23.584 -37.549 1 29.61 166 GLU A C 1
ATOM 2570 O O . GLU A 1 186 ? 3.642 23.218 -36.812 1 29.77 166 GLU A O 1
ATOM 2582 N N . HIS A 1 187 ? 5.322 22.722 -38.234 1 29.22 167 HIS A N 1
ATOM 2583 C CA . HIS A 1 187 ? 5.086 21.279 -38.195 1 29.35 167 HIS A CA 1
ATOM 2584 C C . HIS A 1 187 ? 5.917 20.577 -37.109 1 29.24 167 HIS A C 1
ATOM 2585 O O . HIS A 1 187 ? 5.361 19.788 -36.344 1 29.38 167 HIS A O 1
ATOM 2599 N N . PHE A 1 188 ? 7.235 20.839 -37.049 1 28.87 168 PHE A N 1
ATOM 2600 C CA . PHE A 1 188 ? 8.114 20.195 -36.068 1 29 168 PHE A CA 1
ATOM 2601 C C . PHE A 1 188 ? 8.905 21.212 -35.261 1 28.9 168 PHE A C 1
ATOM 2602 O O . PHE A 1 188 ? 9.256 22.278 -35.768 1 28.96 168 PHE A O 1
ATOM 2619 N N . SER A 1 189 ? 9.203 20.863 -34.001 1 28.54 169 SER A N 1
ATOM 2620 C CA . SER A 1 189 ? 9.947 21.718 -33.084 1 28.58 169 SER A CA 1
ATOM 2621 C C . SER A 1 189 ? 10.68 20.854 -32.043 1 28.4 169 SER A C 1
ATOM 2622 O O . SER A 1 189 ? 10.099 19.896 -31.533 1 28.49 169 SER A O 1
ATOM 2630 N N . VAL A 1 190 ? 11.951 21.195 -31.734 1 27.98 170 VAL A N 1
ATOM 2631 C CA . VAL A 1 190 ? 12.779 20.479 -30.746 1 27.91 170 VAL A CA 1
ATOM 2632 C C . VAL A 1 190 ? 13.497 21.492 -29.84 1 27.53 170 VAL A C 1
ATOM 2633 O O . VAL A 1 190 ? 13.869 22.568 -30.305 1 27.56 170 VAL A O 1
ATOM 2646 N N . ARG A 1 191 ? 13.678 21.152 -28.548 1 27.16 171 ARG A N 1
ATOM 2647 C CA . ARG A 1 191 ? 14.318 22.043 -27.568 1 27.27 171 ARG A CA 1
ATOM 2648 C C . ARG A 1 191 ? 15.512 21.388 -26.871 1 26.55 171 ARG A C 1
ATOM 2649 O O . ARG A 1 191 ? 15.326 20.418 -26.136 1 26.7 171 ARG A O 1
ATOM 2670 N N . ASP A 1 192 ? 16.727 21.95 -27.073 1 25.6 172 ASP A N 1
ATOM 2671 C CA . ASP A 1 192 ? 17.985 21.484 -26.476 1 25.17 172 ASP A CA 1
ATOM 2672 C C . ASP A 1 192 ? 18.161 19.957 -26.562 1 24.36 172 ASP A C 1
ATOM 2673 O O . ASP A 1 192 ? 18.569 19.324 -25.591 1 24.42 172 ASP A O 1
ATOM 2682 N N . SER A 1 193 ? 17.861 19.375 -27.725 1 23.49 173 SER A N 1
ATOM 2683 C CA . SER A 1 193 ? 17.907 17.931 -27.923 1 23.23 173 SER A CA 1
ATOM 2684 C C . SER A 1 193 ? 19.318 17.388 -28.081 1 22.71 173 SER A C 1
ATOM 2685 O O . SER A 1 193 ? 20.105 17.931 -28.853 1 22.76 173 SER A O 1
ATOM 2693 N N . ILE A 1 194 ? 19.616 16.281 -27.385 1 22.05 174 ILE A N 1
ATOM 2694 C CA . ILE A 1 194 ? 20.928 15.639 -27.41 1 21.84 174 ILE A CA 1
ATOM 2695 C C . ILE A 1 194 ? 20.834 14.288 -28.127 1 21.26 174 ILE A C 1
ATOM 2696 O O . ILE A 1 194 ? 20.032 13.442 -27.732 1 21.31 174 ILE A O 1
ATOM 2712 N N . LEU A 1 195 ? 21.653 14.087 -29.174 1 20.51 175 LEU A N 1
ATOM 2713 C CA . LEU A 1 195 ? 21.715 12.828 -29.914 1 20.26 175 LEU A CA 1
ATOM 2714 C C . LEU A 1 195 ? 23.163 12.352 -29.888 1 19.85 175 LEU A C 1
ATOM 2715 O O . LEU A 1 195 ? 24.036 13.054 -30.393 1 19.97 175 LEU A O 1
ATOM 2731 N N . SER A 1 196 ? 23.423 11.181 -29.281 1 19.23 176 SER A N 1
ATOM 2732 C CA . SER A 1 196 ? 24.775 10.635 -29.18 1 19.1 176 SER A CA 1
ATOM 2733 C C . SER A 1 196 ? 24.731 9.105 -29.348 1 18.73 176 SER A C 1
ATOM 2734 O O . SER A 1 196 ? 23.908 8.477 -28.688 1 18.74 176 SER A O 1
ATOM 2742 N N . PRO A 1 197 ? 25.588 8.46 -30.178 1 18.24 177 PRO A N 1
ATOM 2743 C CA . PRO A 1 197 ? 26.631 9.026 -31.048 1 17.9 177 PRO A CA 1
ATOM 2744 C C . PRO A 1 197 ? 26.072 9.533 -32.374 1 17.69 177 PRO A C 1
ATOM 2745 O O . PRO A 1 197 ? 24.987 9.126 -32.799 1 17.82 177 PRO A O 1
ATOM 2756 N N . LYS A 1 198 ? 26.822 10.414 -33.039 1 17.18 178 LYS A N 1
ATOM 2757 C CA . LYS A 1 198 ? 26.415 10.928 -34.35 1 17.13 178 LYS A CA 1
ATOM 2758 C C . LYS A 1 198 ? 26.757 9.853 -35.405 1 17.06 178 LYS A C 1
ATOM 2759 O O . LYS A 1 198 ? 27.7 9.087 -35.173 1 17.31 178 LYS A O 1
ATOM 2778 N N . PRO A 1 199 ? 26.056 9.758 -36.562 1 16.65 179 PRO A N 1
ATOM 2779 C CA . PRO A 1 199 ? 26.467 8.752 -37.562 1 16.48 179 PRO A CA 1
ATOM 2780 C C . PRO A 1 199 ? 27.866 9.06 -38.099 1 16.35 179 PRO A C 1
ATOM 2781 O O . PRO A 1 199 ? 28.204 10.23 -38.272 1 16.46 179 PRO A O 1
ATOM 2792 N N . GLY A 1 200 ? 28.678 8.025 -38.327 1 16.03 180 GLY A N 1
ATOM 2793 C CA . GLY A 1 200 ? 30.039 8.18 -38.843 1 16.27 180 GLY A CA 1
ATOM 2794 C C . GLY A 1 200 ? 30.061 8.934 -40.157 1 16.23 180 GLY A C 1
ATOM 2795 O O . GLY A 1 200 ? 30.8 9.908 -40.315 1 16.58 180 GLY A O 1
ATOM 2799 N N . VAL A 1 201 ? 29.198 8.499 -41.084 1 15.6 181 VAL A N 1
ATOM 2800 C CA . VAL A 1 201 ? 28.935 9.141 -42.366 1 15.47 181 VAL A CA 1
ATOM 2801 C C . VAL A 1 201 ? 27.423 9.364 -42.326 1 15.32 181 VAL A C 1
ATOM 2802 O O . VAL A 1 201 ? 26.671 8.402 -42.15 1 15.37 181 VAL A O 1
ATOM 2815 N N . HIS A 1 202 ? 26.976 10.621 -42.438 1 15 182 HIS A N 1
ATOM 2816 C CA . HIS A 1 202 ? 25.552 10.939 -42.346 1 15.16 182 HIS A CA 1
ATOM 2817 C C . HIS A 1 202 ? 24.741 10.283 -43.477 1 15.22 182 HIS A C 1
ATOM 2818 O O . HIS A 1 202 ? 25.273 10.19 -44.587 1 15.34 182 HIS A O 1
ATOM 2832 N N . PRO A 1 203 ? 23.481 9.815 -43.259 1 15.03 183 PRO A N 1
ATOM 2833 C CA . PRO A 1 203 ? 22.745 9.2 -44.379 1 15.03 183 PRO A CA 1
ATOM 2834 C C . PRO A 1 203 ? 22.411 10.217 -45.477 1 15.21 183 PRO A C 1
ATOM 2835 O O . PRO A 1 203 ? 21.899 11.283 -45.133 1 15.26 183 PRO A O 1
ATOM 2846 N N . PRO A 1 204 ? 22.687 9.957 -46.779 1 15.18 184 PRO A N 1
ATOM 2847 C CA . PRO A 1 204 ? 22.335 10.959 -47.799 1 15.34 184 PRO A CA 1
ATOM 2848 C C . PRO A 1 204 ? 20.823 11.092 -47.945 1 15.76 184 PRO A C 1
ATOM 2849 O O . PRO A 1 204 ? 20.111 10.091 -47.872 1 15.84 184 PRO A O 1
ATOM 2860 N N . VAL A 1 205 ? 20.335 12.329 -48.115 1 15.84 185 VAL A N 1
ATOM 2861 C CA . VAL A 1 205 ? 18.907 12.599 -48.236 1 16.33 185 VAL A CA 1
ATOM 2862 C C . VAL A 1 205 ? 18.502 12.665 -49.709 1 16.99 185 VAL A C 1
ATOM 2863 O O . VAL A 1 205 ? 18.964 13.533 -50.442 1 17.06 185 VAL A O 1
ATOM 2876 N N . PHE A 1 206 ? 17.639 11.744 -50.129 1 17.3 186 PHE A N 1
ATOM 2877 C CA . PHE A 1 206 ? 17.079 11.665 -51.477 1 18.09 186 PHE A CA 1
ATOM 2878 C C . PHE A 1 206 ? 15.632 12.151 -51.406 1 19.28 186 PHE A C 1
ATOM 2879 O O . PHE A 1 206 ? 14.984 11.984 -50.376 1 19.24 186 PHE A O 1
ATOM 2896 N N . ALA A 1 207 ? 15.116 12.743 -52.49 1 20.27 187 ALA A N 1
ATOM 2897 C CA . ALA A 1 207 ? 13.74 13.246 -52.514 1 21.69 187 ALA A CA 1
ATOM 2898 C C . ALA A 1 207 ? 13.175 13.288 -53.931 1 23.16 187 ALA A C 1
ATOM 2899 O O . ALA A 1 207 ? 13.92 13.484 -54.887 1 23.13 187 ALA A O 1
ATOM 2906 N N . GLY A 1 208 ? 11.86 13.12 -54.042 1 24.24 188 GLY A N 1
ATOM 2907 C CA . GLY A 1 208 ? 11.143 13.149 -55.312 1 25.62 188 GLY A CA 1
ATOM 2908 C C . GLY A 1 208 ? 9.88 13.977 -55.195 1 26.93 188 GLY A C 1
ATOM 2909 O O . GLY A 1 208 ? 9.138 13.84 -54.222 1 27.18 188 GLY A O 1
ATOM 2913 N N . GLY A 1 209 ? 9.644 14.846 -56.171 1 27.68 189 GLY A N 1
ATOM 2914 C CA . GLY A 1 209 ? 8.478 15.726 -56.179 1 28.91 189 GLY A CA 1
ATOM 2915 C C . GLY A 1 209 ? 8.556 16.696 -57.34 1 30.03 189 GLY A C 1
ATOM 2916 O O . GLY A 1 209 ? 9.39 17.607 -57.32 1 30.29 189 GLY A O 1
ATOM 2920 N N . GLU A 1 210 ? 7.722 16.485 -58.379 1 30.42 190 GLU A N 1
ATOM 2921 C CA . GLU A 1 210 ? 7.77 17.294 -59.602 1 31.24 190 GLU A CA 1
ATOM 2922 C C . GLU A 1 210 ? 7.032 18.644 -59.54 1 31.59 190 GLU A C 1
ATOM 2923 O O . GLU A 1 210 ? 7.012 19.334 -60.559 1 31.84 190 GLU A O 1
ATOM 2935 N N . SER A 1 211 ? 6.439 19.043 -58.393 1 31.37 191 SER A N 1
ATOM 2936 C CA . SER A 1 211 ? 5.762 20.347 -58.32 1 31.59 191 SER A CA 1
ATOM 2937 C C . SER A 1 211 ? 6.793 21.465 -58.465 1 31.45 191 SER A C 1
ATOM 2938 O O . SER A 1 211 ? 7.871 21.362 -57.889 1 31.53 191 SER A O 1
ATOM 2946 N N . GLU A 1 212 ? 6.48 22.514 -59.237 1 31.11 192 GLU A N 1
ATOM 2947 C CA . GLU A 1 212 ? 7.417 23.626 -59.435 1 31.37 192 GLU A CA 1
ATOM 2948 C C . GLU A 1 212 ? 7.785 24.313 -58.118 1 31 192 GLU A C 1
ATOM 2949 O O . GLU A 1 212 ? 8.952 24.649 -57.913 1 31.16 192 GLU A O 1
ATOM 2961 N N . SER A 1 213 ? 6.803 24.525 -57.23 1 30.29 193 SER A N 1
ATOM 2962 C CA . SER A 1 213 ? 7.062 25.139 -55.929 1 30.11 193 SER A CA 1
ATOM 2963 C C . SER A 1 213 ? 7.939 24.22 -55.065 1 29.58 193 SER A C 1
ATOM 2964 O O . SER A 1 213 ? 8.867 24.691 -54.403 1 29.69 193 SER A O 1
ATOM 2972 N N . GLY A 1 214 ? 7.647 22.923 -55.098 1 28.8 194 GLY A N 1
ATOM 2973 C CA . GLY A 1 214 ? 8.398 21.926 -54.352 1 28.51 194 GLY A CA 1
ATOM 2974 C C . GLY A 1 214 ? 9.812 21.704 -54.842 1 27.97 194 GLY A C 1
ATOM 2975 O O . GLY A 1 214 ? 10.662 21.277 -54.061 1 28.23 194 GLY A O 1
ATOM 2979 N N . ARG A 1 215 ? 10.084 21.975 -56.128 1 27.01 195 ARG A N 1
ATOM 2980 C CA . ARG A 1 215 ? 11.426 21.789 -56.678 1 26.48 195 ARG A CA 1
ATOM 2981 C C . ARG A 1 215 ? 12.472 22.658 -55.972 1 25.47 195 ARG A C 1
ATOM 2982 O O . ARG A 1 215 ? 13.589 22.192 -55.759 1 25.54 195 ARG A O 1
ATOM 3003 N N . ASP A 1 216 ? 12.13 23.908 -55.619 1 24.35 196 ASP A N 1
ATOM 3004 C CA . ASP A 1 216 ? 13.071 24.789 -54.922 1 23.63 196 ASP A CA 1
ATOM 3005 C C . ASP A 1 216 ? 13.36 24.295 -53.509 1 22.49 196 ASP A C 1
ATOM 3006 O O . ASP A 1 216 ? 14.509 24.354 -53.068 1 22.44 196 ASP A O 1
ATOM 3015 N N . SER A 1 217 ? 12.324 23.817 -52.798 1 21.37 197 SER A N 1
ATOM 3016 C CA . SER A 1 217 ? 12.486 23.303 -51.441 1 20.69 197 SER A CA 1
ATOM 3017 C C . SER A 1 217 ? 13.305 22.011 -51.441 1 19.59 197 SER A C 1
ATOM 3018 O O . SER A 1 217 ? 14.207 21.878 -50.618 1 19.9 197 SER A O 1
ATOM 3026 N N . ILE A 1 218 ? 13.03 21.09 -52.387 1 18.06 198 ILE A N 1
ATOM 3027 C CA . ILE A 1 218 ? 13.765 19.824 -52.499 1 17.08 198 ILE A CA 1
ATOM 3028 C C . ILE A 1 218 ? 15.245 20.092 -52.824 1 15.73 198 ILE A C 1
ATOM 3029 O O . ILE A 1 218 ? 16.114 19.459 -52.232 1 15.67 198 ILE A O 1
ATOM 3045 N N . ALA A 1 219 ? 15.54 21.06 -53.703 1 14.69 199 ALA A N 1
ATOM 3046 C CA . ALA A 1 219 ? 16.926 21.416 -54.022 1 14.11 199 ALA A CA 1
ATOM 3047 C C . ALA A 1 219 ? 17.687 21.947 -52.793 1 13.2 199 ALA A C 1
ATOM 3048 O O . ALA A 1 219 ? 18.905 21.791 -52.722 1 13.26 199 ALA A O 1
ATOM 3055 N N . THR A 1 220 ? 16.975 22.556 -51.828 1 12.25 200 THR A N 1
ATOM 3056 C CA . THR A 1 220 ? 17.571 23.095 -50.611 1 11.81 200 THR A CA 1
ATOM 3057 C C . THR A 1 220 ? 17.863 21.999 -49.571 1 11.29 200 THR A C 1
ATOM 3058 O O . THR A 1 220 ? 18.993 21.921 -49.086 1 11.46 200 THR A O 1
ATOM 3069 N N . PHE A 1 221 ? 16.863 21.157 -49.22 1 10.57 201 PHE A N 1
ATOM 3070 C CA . PHE A 1 221 ? 17.05 20.143 -48.175 1 10.38 201 PHE A CA 1
ATOM 3071 C C . PHE A 1 221 ? 17.721 18.833 -48.619 1 10.1 201 PHE A C 1
ATOM 3072 O O . PHE A 1 221 ? 18.355 18.204 -47.775 1 10.16 201 PHE A O 1
ATOM 3089 N N . ALA A 1 222 ? 17.573 18.396 -49.885 1 9.57 202 ALA A N 1
ATOM 3090 C CA . ALA A 1 222 ? 18.121 17.106 -50.305 1 9.63 202 ALA A CA 1
ATOM 3091 C C . ALA A 1 222 ? 19.53 17.163 -50.888 1 9.55 202 ALA A C 1
ATOM 3092 O O . ALA A 1 222 ? 19.914 18.147 -51.517 1 9.71 202 ALA A O 1
ATOM 3099 N N . ASP A 1 223 ? 20.289 16.074 -50.684 1 9.05 203 ASP A N 1
ATOM 3100 C CA . ASP A 1 223 ? 21.633 15.881 -51.224 1 9.07 203 ASP A CA 1
ATOM 3101 C C . ASP A 1 223 ? 21.53 15.327 -52.657 1 8.76 203 ASP A C 1
ATOM 3102 O O . ASP A 1 223 ? 22.318 15.704 -53.522 1 8.73 203 ASP A O 1
ATOM 3111 N N . SER A 1 224 ? 20.579 14.396 -52.884 1 8.35 204 SER A N 1
ATOM 3112 C CA . SER A 1 224 ? 20.355 13.74 -54.165 1 8.34 204 SER A CA 1
ATOM 3113 C C . SER A 1 224 ? 18.862 13.742 -54.548 1 8.35 204 SER A C 1
ATOM 3114 O O . SER A 1 224 ? 18.005 13.932 -53.687 1 8.25 204 SER A O 1
ATOM 3122 N N . TYR A 1 225 ? 18.559 13.526 -55.842 1 8.34 205 TYR A N 1
ATOM 3123 C CA . TYR A 1 225 ? 17.194 13.562 -56.372 1 8.91 205 TYR A CA 1
ATOM 3124 C C . TYR A 1 225 ? 16.723 12.213 -56.937 1 9.64 205 TYR A C 1
ATOM 3125 O O . TYR A 1 225 ? 17.504 11.499 -57.559 1 9.83 205 TYR A O 1
ATOM 3143 N N . VAL A 1 226 ? 15.426 11.897 -56.752 1 9.94 206 VAL A N 1
ATOM 3144 C CA . VAL A 1 226 ? 14.777 10.675 -57.255 1 10.78 206 VAL A CA 1
ATOM 3145 C C . VAL A 1 226 ? 13.749 11.122 -58.298 1 11.44 206 VAL A C 1
ATOM 3146 O O . VAL A 1 226 ? 13.025 12.092 -58.071 1 11.76 206 VAL A O 1
ATOM 3159 N N . LEU A 1 227 ? 13.651 10.391 -59.408 1 11.47 207 LEU A N 1
ATOM 3160 C CA . LEU A 1 227 ? 12.721 10.709 -60.485 1 12.01 207 LEU A CA 1
ATOM 3161 C C . LEU A 1 227 ? 11.978 9.467 -60.953 1 12.31 207 LEU A C 1
ATOM 3162 O O . LEU A 1 227 ? 12.509 8.36 -60.891 1 12.25 207 LEU A O 1
ATOM 3178 N N . HIS A 1 228 ? 10.749 9.66 -61.445 1 12.39 208 HIS A N 1
ATOM 3179 C CA . HIS A 1 228 ? 9.948 8.57 -61.995 1 12.95 208 HIS A CA 1
ATOM 3180 C C . HIS A 1 228 ? 10.446 8.253 -63.428 1 12.65 208 HIS A C 1
ATOM 3181 O O . HIS A 1 228 ? 11.296 8.968 -63.964 1 12.65 208 HIS A O 1
ATOM 3195 N N . GLY A 1 229 ? 9.941 7.177 -64.024 1 12.23 209 GLY A N 1
ATOM 3196 C CA . GLY A 1 229 ? 10.336 6.79 -65.37 1 12.34 209 GLY A CA 1
ATOM 3197 C C . GLY A 1 229 ? 10.026 7.846 -66.416 1 12.28 209 GLY A C 1
ATOM 3198 O O . GLY A 1 229 ? 8.912 8.369 -66.465 1 12.38 209 GLY A O 1
ATOM 3202 N N . GLY A 1 230 ? 11.023 8.184 -67.224 1 11.99 210 GLY A N 1
ATOM 3203 C CA . GLY A 1 230 ? 10.885 9.17 -68.288 1 12.18 210 GLY A CA 1
ATOM 3204 C C . GLY A 1 230 ? 11.798 8.896 -69.466 1 12.09 210 GLY A C 1
ATOM 3205 O O . GLY A 1 230 ? 12.655 8.011 -69.404 1 12.14 210 GLY A O 1
ATOM 3209 N N . THR A 1 231 ? 11.631 9.666 -70.548 1 11.77 211 THR A N 1
ATOM 3210 C CA . THR A 1 231 ? 12.465 9.513 -71.746 1 11.87 211 THR A CA 1
ATOM 3211 C C . THR A 1 231 ? 13.846 10.159 -71.512 1 11.72 211 THR A C 1
ATOM 3212 O O . THR A 1 231 ? 14.022 10.893 -70.54 1 11.78 211 THR A O 1
ATOM 3223 N N . VAL A 1 232 ? 14.827 9.887 -72.391 1 11.38 212 VAL A N 1
ATOM 3224 C CA . VAL A 1 232 ? 16.167 10.461 -72.247 1 11.57 212 VAL A CA 1
ATOM 3225 C C . VAL A 1 232 ? 16.128 12.005 -72.24 1 11.45 212 VAL A C 1
ATOM 3226 O O . VAL A 1 232 ? 16.851 12.608 -71.452 1 11.52 212 VAL A O 1
ATOM 3239 N N . GLU A 1 233 ? 15.26 12.641 -73.052 1 11.14 213 GLU A N 1
ATOM 3240 C CA . GLU A 1 233 ? 15.157 14.103 -73.054 1 11.34 213 GLU A CA 1
ATOM 3241 C C . GLU A 1 233 ? 14.441 14.626 -71.805 1 11.01 213 GLU A C 1
ATOM 3242 O O . GLU A 1 233 ? 14.836 15.663 -71.272 1 11.26 213 GLU A O 1
ATOM 3254 N N . GLU A 1 234 ? 13.401 13.926 -71.333 1 10.27 214 GLU A N 1
ATOM 3255 C CA . GLU A 1 234 ? 12.693 14.334 -70.117 1 10.09 214 GLU A CA 1
ATOM 3256 C C . GLU A 1 234 ? 13.625 14.264 -68.909 1 9.96 214 GLU A C 1
ATOM 3257 O O . GLU A 1 234 ? 13.612 15.164 -68.072 1 10.12 214 GLU A O 1
ATOM 3269 N N . VAL A 1 235 ? 14.448 13.209 -68.833 1 9.58 215 VAL A N 1
ATOM 3270 C CA . VAL A 1 235 ? 15.405 13.023 -67.739 1 9.67 215 VAL A CA 1
ATOM 3271 C C . VAL A 1 235 ? 16.543 14.061 -67.835 1 9.67 215 VAL A C 1
ATOM 3272 O O . VAL A 1 235 ? 16.883 14.68 -66.828 1 9.76 215 VAL A O 1
ATOM 3285 N N . ARG A 1 236 ? 17.098 14.29 -69.041 1 9.48 216 ARG A N 1
ATOM 3286 C CA . ARG A 1 236 ? 18.159 15.284 -69.242 1 9.82 216 ARG A CA 1
ATOM 3287 C C . ARG A 1 236 ? 17.679 16.676 -68.823 1 9.77 216 ARG A C 1
ATOM 3288 O O . ARG A 1 236 ? 18.397 17.373 -68.113 1 9.91 216 ARG A O 1
ATOM 3309 N N . THR A 1 237 ? 16.467 17.063 -69.248 1 9.43 217 THR A N 1
ATOM 3310 C CA . THR A 1 237 ? 15.892 18.366 -68.922 1 9.56 217 THR A CA 1
ATOM 3311 C C . THR A 1 237 ? 15.692 18.524 -67.415 1 9.2 217 THR A C 1
ATOM 3312 O O . THR A 1 237 ? 16.074 19.55 -66.854 1 9.35 217 THR A O 1
ATOM 3323 N N . LYS A 1 238 ? 15.105 17.514 -66.762 1 8.62 218 LYS A N 1
ATOM 3324 C CA . LYS A 1 238 ? 14.82 17.589 -65.331 1 8.68 218 LYS A CA 1
ATOM 3325 C C . LYS A 1 238 ? 16.086 17.565 -64.47 1 8.47 218 LYS A C 1
ATOM 3326 O O . LYS A 1 238 ? 16.138 18.267 -63.459 1 8.41 218 LYS A O 1
ATOM 3345 N N . ILE A 1 239 ? 17.11 16.789 -64.867 1 8.26 219 ILE A N 1
ATOM 3346 C CA . ILE A 1 239 ? 18.364 16.747 -64.114 1 8.4 219 ILE A CA 1
ATOM 3347 C C . ILE A 1 239 ? 19.061 18.109 -64.247 1 8.74 219 ILE A C 1
ATOM 3348 O O . ILE A 1 239 ? 19.532 18.646 -63.245 1 8.82 219 ILE A O 1
ATOM 3364 N N . ALA A 1 240 ? 19.102 18.679 -65.462 1 8.89 220 ALA A N 1
ATOM 3365 C CA . ALA A 1 240 ? 19.712 19.988 -65.678 1 9.39 220 ALA A CA 1
ATOM 3366 C C . ALA A 1 240 ? 18.992 21.072 -64.882 1 9.37 220 ALA A C 1
ATOM 3367 O O . ALA A 1 240 ? 19.653 21.912 -64.281 1 9.7 220 ALA A O 1
ATOM 3374 N N . ASP A 1 241 ? 17.649 21.049 -64.862 1 9.12 221 ASP A N 1
ATOM 3375 C CA . ASP A 1 241 ? 16.859 22.014 -64.104 1 9.36 221 ASP A CA 1
ATOM 3376 C C . ASP A 1 241 ? 17.16 21.915 -62.604 1 9.05 221 ASP A C 1
ATOM 3377 O O . ASP A 1 241 ? 17.285 22.946 -61.947 1 9.46 221 ASP A O 1
ATOM 3386 N N . MET A 1 242 ? 17.264 20.69 -62.063 1 8.35 222 MET A N 1
ATOM 3387 C CA . MET A 1 242 ? 17.539 20.51 -60.639 1 8.25 222 MET A CA 1
ATOM 3388 C C . MET A 1 242 ? 18.938 20.997 -60.28 1 8.57 222 MET A C 1
ATOM 3389 O O . MET A 1 242 ? 19.104 21.644 -59.248 1 8.62 222 MET A O 1
ATOM 3403 N N . ASN A 1 243 ? 19.941 20.705 -61.122 1 8.77 223 ASN A N 1
ATOM 3404 C CA . ASN A 1 243 ? 21.309 21.167 -60.877 1 9.25 223 ASN A CA 1
ATOM 3405 C C . ASN A 1 243 ? 21.394 22.688 -60.931 1 9.81 223 ASN A C 1
ATOM 3406 O O . ASN A 1 243 ? 22.179 23.266 -60.187 1 10.04 223 ASN A O 1
ATOM 3417 N N . ALA A 1 244 ? 20.601 23.337 -61.805 1 10.06 224 ALA A N 1
ATOM 3418 C CA . ALA A 1 244 ? 20.568 24.795 -61.912 1 10.86 224 ALA A CA 1
ATOM 3419 C C . ALA A 1 244 ? 19.974 25.414 -60.646 1 10.95 224 ALA A C 1
ATOM 3420 O O . ALA A 1 244 ? 20.453 26.452 -60.202 1 11.61 224 ALA A O 1
ATOM 3427 N N . ARG A 1 245 ? 18.94 24.778 -60.065 1 10.42 225 ARG A N 1
ATOM 3428 C CA . ARG A 1 245 ? 18.316 25.247 -58.825 1 10.76 225 ARG A CA 1
ATOM 3429 C C . ARG A 1 245 ? 19.306 25.071 -57.669 1 11.08 225 ARG A C 1
ATOM 3430 O O . ARG A 1 245 ? 19.504 25.994 -56.886 1 11.23 225 ARG A O 1
ATOM 3451 N N . SER A 1 246 ? 19.952 23.897 -57.585 1 11.17 226 SER A N 1
ATOM 3452 C CA . SER A 1 246 ? 20.949 23.599 -56.555 1 11.72 226 SER A CA 1
ATOM 3453 C C . SER A 1 246 ? 22.177 24.518 -56.66 1 12.05 226 SER A C 1
ATOM 3454 O O . SER A 1 246 ? 22.796 24.819 -55.641 1 12.35 226 SER A O 1
ATOM 3462 N N . GLN A 1 247 ? 22.533 24.947 -57.88 1 11.86 227 GLN A N 1
ATOM 3463 C CA . GLN A 1 247 ? 23.665 25.85 -58.101 1 12.3 227 GLN A CA 1
ATOM 3464 C C . GLN A 1 247 ? 23.339 27.259 -57.594 1 12.65 227 GLN A C 1
ATOM 3465 O O . GLN A 1 247 ? 24.229 27.944 -57.109 1 12.86 227 GLN A O 1
ATOM 3479 N N . ARG A 1 248 ? 22.079 27.698 -57.713 1 12.63 228 ARG A N 1
ATOM 3480 C CA . ARG A 1 248 ? 21.675 29.024 -57.247 1 13.22 228 ARG A CA 1
ATOM 3481 C C . ARG A 1 248 ? 21.497 29.056 -55.721 1 13.54 228 ARG A C 1
ATOM 3482 O O . ARG A 1 248 ? 21.736 30.099 -55.11 1 13.95 228 ARG A O 1
ATOM 3503 N N . ILE A 1 249 ? 21.096 27.926 -55.106 1 13.39 229 ILE A N 1
ATOM 3504 C CA . ILE A 1 249 ? 20.86 27.847 -53.66 1 13.84 229 ILE A CA 1
ATOM 3505 C C . ILE A 1 249 ? 22.153 27.535 -52.876 1 14.21 229 ILE A C 1
ATOM 3506 O O . ILE A 1 249 ? 22.502 28.285 -51.958 1 14.38 229 ILE A O 1
ATOM 3522 N N . HIS A 1 250 ? 22.852 26.435 -53.229 1 14.17 230 HIS A N 1
ATOM 3523 C CA . HIS A 1 250 ? 24.048 25.974 -52.516 1 14.7 230 HIS A CA 1
ATOM 3524 C C . HIS A 1 250 ? 25.388 26.112 -53.265 1 14.97 230 HIS A C 1
ATOM 3525 O O . HIS A 1 250 ? 26.42 25.818 -52.664 1 14.98 230 HIS A O 1
ATOM 3539 N N . GLN A 1 251 ? 25.391 26.547 -54.542 1 15.04 231 GLN A N 1
ATOM 3540 C CA . GLN A 1 251 ? 26.598 26.66 -55.383 1 15.59 231 GLN A CA 1
ATOM 3541 C C . GLN A 1 251 ? 27.221 25.263 -55.623 1 15.77 231 GLN A C 1
ATOM 3542 O O . GLN A 1 251 ? 28.438 25.114 -55.567 1 15.83 231 GLN A O 1
ATOM 3556 N N . ARG A 1 252 ? 26.387 24.237 -55.862 1 15.72 232 ARG A N 1
ATOM 3557 C CA . ARG A 1 252 ? 26.841 22.855 -56.064 1 16.12 232 ARG A CA 1
ATOM 3558 C C . ARG A 1 252 ? 25.829 22.062 -56.901 1 15.82 232 ARG A C 1
ATOM 3559 O O . ARG A 1 252 ? 24.633 22.335 -56.832 1 15.9 232 ARG A O 1
ATOM 3580 N N . ASP A 1 253 ? 26.294 21.029 -57.623 1 15.22 233 ASP A N 1
ATOM 3581 C CA . ASP A 1 253 ? 25.395 20.105 -58.325 1 15.01 233 ASP A CA 1
ATOM 3582 C C . ASP A 1 253 ? 24.888 19.088 -57.286 1 14.51 233 ASP A C 1
ATOM 3583 O O . ASP A 1 253 ? 25.557 18.868 -56.268 1 14.77 233 ASP A O 1
ATOM 3592 N N . MET A 1 254 ? 23.746 18.436 -57.548 1 13.55 234 MET A N 1
ATOM 3593 C CA . MET A 1 254 ? 23.236 17.418 -56.624 1 13.22 234 MET A CA 1
ATOM 3594 C C . MET A 1 254 ? 24.12 16.161 -56.733 1 12.58 234 MET A C 1
ATOM 3595 O O . MET A 1 254 ? 24.628 15.852 -57.813 1 12.65 234 MET A O 1
ATOM 3609 N N . ALA A 1 255 ? 24.359 15.483 -55.599 1 11.78 235 ALA A N 1
ATOM 3610 C CA . ALA A 1 255 ? 25.266 14.337 -55.537 1 11.44 235 ALA A CA 1
ATOM 3611 C C . ALA A 1 255 ? 24.889 13.153 -56.451 1 10.83 235 ALA A C 1
ATOM 3612 O O . ALA A 1 255 ? 25.746 12.674 -57.196 1 11 235 ALA A O 1
ATOM 3619 N N . GLU A 1 256 ? 23.631 12.671 -56.391 1 9.98 236 GLU A N 1
ATOM 3620 C CA . GLU A 1 256 ? 23.178 11.531 -57.19 1 9.44 236 GLU A CA 1
ATOM 3621 C C . GLU A 1 256 ? 21.793 11.785 -57.791 1 8.77 236 GLU A C 1
ATOM 3622 O O . GLU A 1 256 ? 21.041 12.628 -57.306 1 8.53 236 GLU A O 1
ATOM 3634 N N . PHE A 1 257 ? 21.464 11.041 -58.852 1 8.36 237 PHE A N 1
ATOM 3635 C CA . PHE A 1 257 ? 20.172 11.108 -59.528 1 8.33 237 PHE A CA 1
ATOM 3636 C C . PHE A 1 257 ? 19.735 9.684 -59.835 1 8.04 237 PHE A C 1
ATOM 3637 O O . PHE A 1 257 ? 20.419 8.99 -60.586 1 8 237 PHE A O 1
ATOM 3654 N N . GLY A 1 258 ? 18.639 9.255 -59.216 1 7.75 238 GLY A N 1
ATOM 3655 C CA . GLY A 1 258 ? 18.102 7.912 -59.388 1 8.19 238 GLY A CA 1
ATOM 3656 C C . GLY A 1 258 ? 16.781 7.916 -60.126 1 8.4 238 GLY A C 1
ATOM 3657 O O . GLY A 1 258 ? 15.962 8.798 -59.893 1 8.69 238 GLY A O 1
ATOM 3661 N N . MET A 1 259 ? 16.557 6.936 -61.013 1 7.99 239 MET A N 1
ATOM 3662 C CA . MET A 1 259 ? 15.308 6.833 -61.766 1 8.02 239 MET A CA 1
ATOM 3663 C C . MET A 1 259 ? 14.644 5.485 -61.5 1 8.3 239 MET A C 1
ATOM 3664 O O . MET A 1 259 ? 15.272 4.443 -61.678 1 8.25 239 MET A O 1
ATOM 3678 N N . SER A 1 260 ? 13.363 5.508 -61.109 1 8.39 240 SER A N 1
ATOM 3679 C CA . SER A 1 260 ? 12.585 4.298 -60.901 1 8.95 240 SER A CA 1
ATOM 3680 C C . SER A 1 260 ? 12.139 3.829 -62.277 1 9.42 240 SER A C 1
ATOM 3681 O O . SER A 1 260 ? 11.424 4.548 -62.979 1 9.6 240 SER A O 1
ATOM 3689 N N . THR A 1 261 ? 12.595 2.64 -62.681 1 9.27 241 THR A N 1
ATOM 3690 C CA . THR A 1 261 ? 12.293 2.103 -64 1 9.43 241 THR A CA 1
ATOM 3691 C C . THR A 1 261 ? 12.135 0.591 -63.967 1 9.21 241 THR A C 1
ATOM 3692 O O . THR A 1 261 ? 12.7 -0.077 -63.104 1 9.21 241 THR A O 1
ATOM 3703 N N . TYR A 1 262 ? 11.362 0.06 -64.921 1 8.83 242 TYR A N 1
ATOM 3704 C CA . TYR A 1 262 ? 11.148 -1.372 -65.089 1 8.86 242 TYR A CA 1
ATOM 3705 C C . TYR A 1 262 ? 12.047 -1.834 -66.237 1 8.87 242 TYR A C 1
ATOM 3706 O O . TYR A 1 262 ? 12.178 -1.135 -67.246 1 9.13 242 TYR A O 1
ATOM 3724 N N . ILE A 1 263 ? 12.653 -3.011 -66.094 1 8.43 243 ILE A N 1
ATOM 3725 C CA . ILE A 1 263 ? 13.581 -3.529 -67.096 1 8.38 243 ILE A CA 1
ATOM 3726 C C . ILE A 1 263 ? 13.128 -4.925 -67.562 1 8.02 243 ILE A C 1
ATOM 3727 O O . ILE A 1 263 ? 12.641 -5.725 -66.76 1 7.99 243 ILE A O 1
ATOM 3743 N N . ILE A 1 264 ? 13.275 -5.196 -68.866 1 7.59 244 ILE A N 1
ATOM 3744 C CA . ILE A 1 264 ? 12.97 -6.492 -69.469 1 7.7 244 ILE A CA 1
ATOM 3745 C C . ILE A 1 264 ? 14.137 -6.785 -70.413 1 7.71 244 ILE A C 1
ATOM 3746 O O . ILE A 1 264 ? 14.265 -6.121 -71.442 1 7.85 244 ILE A O 1
ATOM 3762 N N . VAL A 1 265 ? 15.007 -7.734 -70.044 1 7.48 245 VAL A N 1
ATOM 3763 C CA . VAL A 1 265 ? 16.156 -8.123 -70.859 1 7.81 245 VAL A CA 1
ATOM 3764 C C . VAL A 1 265 ? 15.962 -9.588 -71.245 1 8.02 245 VAL A C 1
ATOM 3765 O O . VAL A 1 265 ? 15.627 -10.402 -70.39 1 7.98 245 VAL A O 1
ATOM 3778 N N . ARG A 1 266 ? 16.119 -9.912 -72.537 1 8.18 246 ARG A N 1
ATOM 3779 C CA . ARG A 1 266 ? 16.013 -11.279 -73.061 1 8.56 246 ARG A CA 1
ATOM 3780 C C . ARG A 1 266 ? 17.072 -11.488 -74.163 1 9.04 246 ARG A C 1
ATOM 3781 O O . ARG A 1 266 ? 17.667 -10.52 -74.64 1 9.15 246 ARG A O 1
ATOM 3802 N N . ASP A 1 267 ? 17.312 -12.747 -74.566 1 9.26 247 ASP A N 1
ATOM 3803 C CA . ASP A 1 267 ? 18.287 -13.051 -75.617 1 9.87 247 ASP A CA 1
ATOM 3804 C C . ASP A 1 267 ? 17.933 -12.347 -76.936 1 9.99 247 ASP A C 1
ATOM 3805 O O . ASP A 1 267 ? 18.834 -11.863 -77.615 1 10.25 247 ASP A O 1
ATOM 3814 N N . THR A 1 268 ? 16.628 -12.28 -77.285 1 9.77 248 THR A N 1
ATOM 3815 C CA . THR A 1 268 ? 16.133 -11.597 -78.484 1 9.88 248 THR A CA 1
ATOM 3816 C C . THR A 1 268 ? 15.132 -10.499 -78.106 1 9.56 248 THR A C 1
ATOM 3817 O O . THR A 1 268 ? 14.428 -10.613 -77.1 1 9.44 248 THR A O 1
ATOM 3828 N N . GLU A 1 269 ? 15.045 -9.449 -78.932 1 9.37 249 GLU A N 1
ATOM 3829 C CA . GLU A 1 269 ? 14.11 -8.346 -78.7 1 9.15 249 GLU A CA 1
ATOM 3830 C C . GLU A 1 269 ? 12.663 -8.827 -78.807 1 9.13 249 GLU A C 1
ATOM 3831 O O . GLU A 1 269 ? 11.806 -8.284 -78.121 1 9.01 249 GLU A O 1
ATOM 3843 N N . ALA A 1 270 ? 12.381 -9.827 -79.659 1 9.25 250 ALA A N 1
ATOM 3844 C CA . ALA A 1 270 ? 11.035 -10.373 -79.794 1 9.35 250 ALA A CA 1
ATOM 3845 C C . ALA A 1 270 ? 10.574 -11.011 -78.481 1 9.21 250 ALA A C 1
ATOM 3846 O O . ALA A 1 270 ? 9.417 -10.834 -78.106 1 9.17 250 ALA A O 1
ATOM 3853 N N . GLU A 1 271 ? 11.466 -11.74 -77.778 1 9.11 251 GLU A N 1
ATOM 3854 C CA . GLU A 1 271 ? 11.131 -12.346 -76.485 1 9.07 251 GLU A CA 1
ATOM 3855 C C . GLU A 1 271 ? 10.859 -11.257 -75.451 1 8.56 251 GLU A C 1
ATOM 3856 O O . GLU A 1 271 ? 9.925 -11.384 -74.662 1 8.5 251 GLU A O 1
ATOM 3868 N N . ALA A 1 272 ? 11.672 -10.191 -75.456 1 8.21 252 ALA A N 1
ATOM 3869 C CA . ALA A 1 272 ? 11.513 -9.066 -74.537 1 7.94 252 ALA A CA 1
ATOM 3870 C C . ALA A 1 272 ? 10.184 -8.342 -74.779 1 7.71 252 ALA A C 1
ATOM 3871 O O . ALA A 1 272 ? 9.486 -7.999 -73.827 1 7.57 252 ALA A O 1
ATOM 3878 N N . ARG A 1 273 ? 9.815 -8.147 -76.047 1 7.71 253 ARG A N 1
ATOM 3879 C CA . ARG A 1 273 ? 8.572 -7.476 -76.401 1 7.75 253 ARG A CA 1
ATOM 3880 C C . ARG A 1 273 ? 7.348 -8.382 -76.14 1 7.78 253 ARG A C 1
ATOM 3881 O O . ARG A 1 273 ? 6.276 -7.86 -75.827 1 7.72 253 ARG A O 1
ATOM 3902 N N . ALA A 1 274 ? 7.509 -9.722 -76.202 1 7.76 254 ALA A N 1
ATOM 3903 C CA . ALA A 1 274 ? 6.429 -10.65 -75.862 1 7.9 254 ALA A CA 1
ATOM 3904 C C . ALA A 1 274 ? 6.136 -10.575 -74.35 1 7.81 254 ALA A C 1
ATOM 3905 O O . ALA A 1 274 ? 4.974 -10.625 -73.948 1 7.86 254 ALA A O 1
ATOM 3912 N N . GLU A 1 275 ? 7.192 -10.463 -73.519 1 7.51 255 GLU A N 1
ATOM 3913 C CA . GLU A 1 275 ? 7.067 -10.333 -72.066 1 7.38 255 GLU A CA 1
ATOM 3914 C C . GLU A 1 275 ? 6.414 -8.992 -71.699 1 7.18 255 GLU A C 1
ATOM 3915 O O . GLU A 1 275 ? 5.633 -8.94 -70.748 1 7.22 255 GLU A O 1
ATOM 3927 N N . LEU A 1 276 ? 6.694 -7.915 -72.472 1 6.86 256 LEU A N 1
ATOM 3928 C CA . LEU A 1 276 ? 6.083 -6.593 -72.261 1 6.68 256 LEU A CA 1
ATOM 3929 C C . LEU A 1 276 ? 4.567 -6.733 -72.44 1 6.62 256 LEU A C 1
ATOM 3930 O O . LEU A 1 276 ? 3.81 -6.297 -71.577 1 6.58 256 LEU A O 1
ATOM 3946 N N . ALA A 1 277 ? 4.133 -7.399 -73.525 1 6.65 257 ALA A N 1
ATOM 3947 C CA . ALA A 1 277 ? 2.713 -7.637 -73.802 1 6.87 257 ALA A CA 1
ATOM 3948 C C . ALA A 1 277 ? 2.048 -8.462 -72.698 1 6.86 257 ALA A C 1
ATOM 3949 O O . ALA A 1 277 ? 0.922 -8.161 -72.31 1 6.93 257 ALA A O 1
ATOM 3956 N N . ARG A 1 278 ? 2.743 -9.488 -72.19 1 6.78 258 ARG A N 1
ATOM 3957 C CA . ARG A 1 278 ? 2.23 -10.346 -71.125 1 6.9 258 ARG A CA 1
ATOM 3958 C C . ARG A 1 278 ? 1.952 -9.544 -69.854 1 6.89 258 ARG A C 1
ATOM 3959 O O . ARG A 1 278 ? 0.881 -9.695 -69.267 1 7.1 258 ARG A O 1
ATOM 3980 N N . ILE A 1 279 ? 2.898 -8.694 -69.431 1 6.61 259 ILE A N 1
ATOM 3981 C CA . ILE A 1 279 ? 2.732 -7.92 -68.193 1 6.61 259 ILE A CA 1
ATOM 3982 C C . ILE A 1 279 ? 1.747 -6.739 -68.366 1 6.68 259 ILE A C 1
ATOM 3983 O O . ILE A 1 279 ? 1.159 -6.312 -67.37 1 6.66 259 ILE A O 1
ATOM 3999 N N . THR A 1 280 ? 1.554 -6.223 -69.602 1 6.57 260 THR A N 1
ATOM 4000 C CA . THR A 1 280 ? 0.591 -5.145 -69.849 1 6.69 260 THR A CA 1
ATOM 4001 C C . THR A 1 280 ? -0.805 -5.674 -70.253 1 6.93 260 THR A C 1
ATOM 4002 O O . THR A 1 280 ? -1.628 -4.888 -70.724 1 6.93 260 THR A O 1
ATOM 4013 N N . THR A 1 281 ? -1.089 -6.979 -70.049 1 7.07 261 THR A N 1
ATOM 4014 C CA . THR A 1 281 ? -2.4 -7.544 -70.36 1 7.5 261 THR A CA 1
ATOM 4015 C C . THR A 1 281 ? -3.33 -7.167 -69.199 1 7.82 261 THR A C 1
ATOM 4016 O O . THR A 1 281 ? -3.239 -7.746 -68.113 1 7.84 261 THR A O 1
ATOM 4027 N N . VAL A 1 282 ? -4.192 -6.167 -69.425 1 7.79 262 VAL A N 1
ATOM 4028 C CA . VAL A 1 282 ? -5.084 -5.637 -68.4 1 8.14 262 VAL A CA 1
ATOM 4029 C C . VAL A 1 282 ? -6.141 -6.673 -67.979 1 8.59 262 VAL A C 1
ATOM 4030 O O . VAL A 1 282 ? -6.827 -7.238 -68.827 1 8.6 262 VAL A O 1
ATOM 4043 N N . ASP A 1 283 ? -6.258 -6.909 -66.659 1 8.84 263 ASP A N 1
ATOM 4044 C CA . ASP A 1 283 ? -7.27 -7.776 -66.064 1 9.63 263 ASP A CA 1
ATOM 4045 C C . ASP A 1 283 ? -8.317 -6.808 -65.469 1 10.18 263 ASP A C 1
ATOM 4046 O O . ASP A 1 283 ? -7.932 -5.998 -64.624 1 10.45 263 ASP A O 1
ATOM 4055 N N . PRO A 1 284 ? -9.599 -6.798 -65.908 1 10.21 264 PRO A N 1
ATOM 4056 C CA . PRO A 1 284 ? -10.547 -5.807 -65.358 1 10.49 264 PRO A CA 1
ATOM 4057 C C . PRO A 1 284 ? -10.769 -5.843 -63.85 1 10.97 264 PRO A C 1
ATOM 4058 O O . PRO A 1 284 ? -11.025 -4.794 -63.264 1 11.05 264 PRO A O 1
ATOM 4069 N N . HIS A 1 285 ? -10.684 -7.028 -63.224 1 11.13 265 HIS A N 1
ATOM 4070 C CA . HIS A 1 285 ? -10.938 -7.174 -61.789 1 11.72 265 HIS A CA 1
ATOM 4071 C C . HIS A 1 285 ? -9.669 -7.165 -60.929 1 12.2 265 HIS A C 1
ATOM 4072 O O . HIS A 1 285 ? -9.749 -7.542 -59.762 1 12.33 265 HIS A O 1
ATOM 4086 N N . SER A 1 286 ? -8.515 -6.726 -61.463 1 12.33 266 SER A N 1
ATOM 4087 C CA . SER A 1 286 ? -7.268 -6.705 -60.688 1 12.92 266 SER A CA 1
ATOM 4088 C C . SER A 1 286 ? -7.319 -5.645 -59.575 1 13.3 266 SER A C 1
ATOM 4089 O O . SER A 1 286 ? -7.509 -4.47 -59.888 1 13.44 266 SER A O 1
ATOM 4097 N N . PRO A 1 287 ? -7.144 -6.005 -58.282 1 13.32 267 PRO A N 1
ATOM 4098 C CA . PRO A 1 287 ? -7.214 -4.98 -57.223 1 13.41 267 PRO A CA 1
ATOM 4099 C C . PRO A 1 287 ? -5.973 -4.088 -57.066 1 13.47 267 PRO A C 1
ATOM 4100 O O . PRO A 1 287 ? -5.931 -3.284 -56.139 1 13.43 267 PRO A O 1
ATOM 4111 N N . GLY A 1 288 ? -4.993 -4.205 -57.96 1 13.46 268 GLY A N 1
ATOM 4112 C CA . GLY A 1 288 ? -3.776 -3.404 -57.899 1 13.89 268 GLY A CA 1
ATOM 4113 C C . GLY A 1 288 ? -3.978 -1.907 -58.05 1 14.16 268 GLY A C 1
ATOM 4114 O O . GLY A 1 288 ? -3.227 -1.129 -57.463 1 14.33 268 GLY A O 1
ATOM 4118 N N . TYR A 1 289 ? -5.002 -1.482 -58.812 1 14.11 269 TYR A N 1
ATOM 4119 C CA . TYR A 1 289 ? -5.286 -0.064 -59.047 1 14.5 269 TYR A CA 1
ATOM 4120 C C . TYR A 1 289 ? -6.212 0.557 -57.993 1 14.94 269 TYR A C 1
ATOM 4121 O O . TYR A 1 289 ? -6.931 1.504 -58.309 1 15.35 269 TYR A O 1
ATOM 4139 N N . ALA A 1 290 ? -6.183 0.068 -56.746 1 14.84 270 ALA A N 1
ATOM 4140 C CA . ALA A 1 290 ? -7.026 0.622 -55.688 1 15.32 270 ALA A CA 1
ATOM 4141 C C . ALA A 1 290 ? -6.597 2.056 -55.358 1 15.76 270 ALA A C 1
ATOM 4142 O O . ALA A 1 290 ? -7.444 2.934 -55.184 1 15.81 270 ALA A O 1
ATOM 4149 N N . SER A 1 291 ? -5.281 2.295 -55.31 1 15.91 271 SER A N 1
ATOM 4150 C CA . SER A 1 291 ? -4.716 3.597 -55 1 16.53 271 SER A CA 1
ATOM 4151 C C . SER A 1 291 ? -4.503 4.505 -56.222 1 16.96 271 SER A C 1
ATOM 4152 O O . SER A 1 291 ? -3.936 5.585 -56.062 1 16.93 271 SER A O 1
ATOM 4160 N N . PHE A 1 292 ? -4.941 4.094 -57.425 1 17.22 272 PHE A N 1
ATOM 4161 C CA . PHE A 1 292 ? -4.722 4.892 -58.627 1 18.15 272 PHE A CA 1
ATOM 4162 C C . PHE A 1 292 ? -5.446 6.247 -58.605 1 18.86 272 PHE A C 1
ATOM 4163 O O . PHE A 1 292 ? -4.822 7.263 -58.918 1 19.03 272 PHE A O 1
ATOM 4180 N N . GLU A 1 293 ? -6.745 6.271 -58.262 1 19.06 273 GLU A N 1
ATOM 4181 C CA . GLU A 1 293 ? -7.497 7.53 -58.25 1 19.79 273 GLU A CA 1
ATOM 4182 C C . GLU A 1 293 ? -6.953 8.498 -57.206 1 20.18 273 GLU A C 1
ATOM 4183 O O . GLU A 1 293 ? -6.841 9.695 -57.478 1 20.26 273 GLU A O 1
ATOM 4195 N N . GLU A 1 294 ? -6.581 7.979 -56.03 1 20.24 274 GLU A N 1
ATOM 4196 C CA . GLU A 1 294 ? -6.019 8.808 -54.97 1 20.71 274 GLU A CA 1
ATOM 4197 C C . GLU A 1 294 ? -4.618 9.323 -55.356 1 20.83 274 GLU A C 1
ATOM 4198 O O . GLU A 1 294 ? -4.255 10.437 -54.98 1 20.84 274 GLU A O 1
ATOM 4210 N N . PHE A 1 295 ? -3.842 8.532 -56.12 1 20.79 275 PHE A N 1
ATOM 4211 C CA . PHE A 1 295 ? -2.526 8.958 -56.601 1 21.16 275 PHE A CA 1
ATOM 4212 C C . PHE A 1 295 ? -2.693 10.118 -57.581 1 21.24 275 PHE A C 1
ATOM 4213 O O . PHE A 1 295 ? -1.943 11.086 -57.517 1 21.16 275 PHE A O 1
ATOM 4230 N N . VAL A 1 296 ? -3.675 10.019 -58.483 1 21.29 276 VAL A N 1
ATOM 4231 C CA . VAL A 1 296 ? -3.952 11.067 -59.465 1 21.92 276 VAL A CA 1
ATOM 4232 C C . VAL A 1 296 ? -4.394 12.353 -58.748 1 22.55 276 VAL A C 1
ATOM 4233 O O . VAL A 1 296 ? -3.923 13.44 -59.091 1 22.49 276 VAL A O 1
ATOM 4246 N N . LYS A 1 297 ? -5.27 12.233 -57.743 1 23.03 277 LYS A N 1
ATOM 4247 C CA . LYS A 1 297 ? -5.764 13.397 -57.02 1 24.02 277 LYS A CA 1
ATOM 4248 C C . LYS A 1 297 ? -4.703 14.091 -56.154 1 24.93 277 LYS A C 1
ATOM 4249 O O . LYS A 1 297 ? -4.493 15.299 -56.306 1 24.9 277 LYS A O 1
ATOM 4268 N N . ASN A 1 298 ? -4.049 13.355 -55.236 1 25.69 278 ASN A N 1
ATOM 4269 C CA . ASN A 1 298 ? -3.143 13.937 -54.239 1 26.88 278 ASN A CA 1
ATOM 4270 C C . ASN A 1 298 ? -1.651 13.771 -54.483 1 27.99 278 ASN A C 1
ATOM 4271 O O . ASN A 1 298 ? -0.882 13.892 -53.517 1 28.19 278 ASN A O 1
ATOM 4282 N N . SER A 1 299 ? -1.193 13.535 -55.713 1 28.61 279 SER A N 1
ATOM 4283 C CA . SER A 1 299 ? 0.235 13.46 -56.033 1 29.75 279 SER A CA 1
ATOM 4284 C C . SER A 1 299 ? 0.414 14.514 -57.075 1 31 279 SER A C 1
ATOM 4285 O O . SER A 1 299 ? 0.206 14.219 -58.262 1 31.24 279 SER A O 1
ATOM 4293 N N . GLU A 1 300 ? 0.72 15.723 -56.673 1 31.62 280 GLU A N 1
ATOM 4294 C CA . GLU A 1 300 ? 0.924 16.807 -57.603 1 32.71 280 GLU A CA 1
ATOM 4295 C C . GLU A 1 300 ? 2.176 16.591 -58.422 1 33.11 280 GLU A C 1
ATOM 4296 O O . GLU A 1 300 ? 3.281 16.899 -57.954 1 33.25 280 GLU A O 1
ATOM 4308 N N . LEU A 1 301 ? 2 16.041 -59.621 1 33.14 281 LEU A N 1
ATOM 4309 C CA . LEU A 1 301 ? 3.065 15.848 -60.603 1 33.68 281 LEU A CA 1
ATOM 4310 C C . LEU A 1 301 ? 2.785 16.741 -61.812 1 33.87 281 LEU A C 1
ATOM 4311 O O . LEU A 1 301 ? 1.629 17.081 -62.08 1 34.06 281 LEU A O 1
ATOM 4327 N N . ASP A 1 302 ? 3.847 17.145 -62.526 1 33.68 282 ASP A N 1
ATOM 4328 C CA . ASP A 1 302 ? 3.724 18.022 -63.697 1 33.9 282 ASP A CA 1
ATOM 4329 C C . ASP A 1 302 ? 2.731 17.485 -64.739 1 33.48 282 ASP A C 1
ATOM 4330 O O . ASP A 1 302 ? 1.873 18.238 -65.209 1 33.64 282 ASP A O 1
ATOM 4339 N N . VAL A 1 303 ? 2.83 16.187 -65.075 1 32.73 283 VAL A N 1
ATOM 4340 C CA . VAL A 1 303 ? 1.935 15.547 -66.045 1 32.47 283 VAL A CA 1
ATOM 4341 C C . VAL A 1 303 ? 1.106 14.496 -65.299 1 31.79 283 VAL A C 1
ATOM 4342 O O . VAL A 1 303 ? 1.668 13.707 -64.539 1 31.82 283 VAL A O 1
ATOM 4355 N N . GLU A 1 304 ? -0.221 14.491 -65.502 1 31.01 284 GLU A N 1
ATOM 4356 C CA . GLU A 1 304 ? -1.103 13.532 -64.836 1 30.69 284 GLU A CA 1
ATOM 4357 C C . GLU A 1 304 ? -0.876 12.122 -65.4 1 29.85 284 GLU A C 1
ATOM 4358 O O . GLU A 1 304 ? -0.554 11.971 -66.582 1 30.01 284 GLU A O 1
ATOM 4370 N N . LEU A 1 305 ? -1.041 11.096 -64.548 1 28.68 285 LEU A N 1
ATOM 4371 C CA . LEU A 1 305 ? -0.841 9.703 -64.941 1 27.89 285 LEU A CA 1
ATOM 4372 C C . LEU A 1 305 ? -2.108 9.071 -65.487 1 26.71 285 LEU A C 1
ATOM 4373 O O . LEU A 1 305 ? -3.198 9.336 -64.983 1 26.88 285 LEU A O 1
ATOM 4389 N N . SER A 1 306 ? -1.949 8.185 -66.482 1 25.38 286 SER A N 1
ATOM 4390 C CA . SER A 1 306 ? -3.04 7.396 -67.049 1 24.6 286 SER A CA 1
ATOM 4391 C C . SER A 1 306 ? -3.025 5.995 -66.383 1 23.59 286 SER A C 1
ATOM 4392 O O . SER A 1 306 ? -2.052 5.636 -65.715 1 23.69 286 SER A O 1
ATOM 4400 N N . LYS A 1 307 ? -4.095 5.206 -66.559 1 22.46 287 LYS A N 1
ATOM 4401 C CA . LYS A 1 307 ? -4.176 3.87 -65.965 1 21.84 287 LYS A CA 1
ATOM 4402 C C . LYS A 1 307 ? -3.089 2.938 -66.518 1 21.13 287 LYS A C 1
ATOM 4403 O O . LYS A 1 307 ? -2.514 2.159 -65.759 1 21.18 287 LYS A O 1
ATOM 4422 N N . ARG A 1 308 ? -2.78 3.041 -67.822 1 20.29 288 ARG A N 1
ATOM 4423 C CA . ARG A 1 308 ? -1.754 2.21 -68.454 1 19.85 288 ARG A CA 1
ATOM 4424 C C . ARG A 1 308 ? -0.35 2.551 -67.92 1 18.84 288 ARG A C 1
ATOM 4425 O O . ARG A 1 308 ? 0.471 1.647 -67.774 1 18.97 288 ARG A O 1
ATOM 4446 N N . GLU A 1 309 ? -0.084 3.835 -67.591 1 17.66 289 GLU A N 1
ATOM 4447 C CA . GLU A 1 309 ? 1.206 4.255 -67.018 1 16.92 289 GLU A CA 1
ATOM 4448 C C . GLU A 1 309 ? 1.414 3.753 -65.57 1 15.82 289 GLU A C 1
ATOM 4449 O O . GLU A 1 309 ? 2.541 3.764 -65.085 1 15.78 289 GLU A O 1
ATOM 4461 N N . TYR A 1 310 ? 0.338 3.341 -64.88 1 14.91 290 TYR A N 1
ATOM 4462 C CA . TYR A 1 310 ? 0.387 2.827 -63.511 1 14.48 290 TYR A CA 1
ATOM 4463 C C . TYR A 1 310 ? 0.364 1.278 -63.494 1 13.83 290 TYR A C 1
ATOM 4464 O O . TYR A 1 310 ? 0.003 0.702 -62.475 1 13.99 290 TYR A O 1
ATOM 4482 N N . SER A 1 311 ? 0.756 0.601 -64.591 1 13.02 291 SER A N 1
ATOM 4483 C CA . SER A 1 311 ? 0.714 -0.865 -64.652 1 12.73 291 SER A CA 1
ATOM 4484 C C . SER A 1 311 ? 1.827 -1.55 -63.853 1 12.1 291 SER A C 1
ATOM 4485 O O . SER A 1 311 ? 1.558 -2.543 -63.181 1 12.19 291 SER A O 1
ATOM 4493 N N . VAL A 1 312 ? 3.069 -1.05 -63.953 1 11.25 292 VAL A N 1
ATOM 4494 C CA . VAL A 1 312 ? 4.227 -1.62 -63.243 1 10.94 292 VAL A CA 1
ATOM 4495 C C . VAL A 1 312 ? 4.786 -0.692 -62.131 1 10.33 292 VAL A C 1
ATOM 4496 O O . VAL A 1 312 ? 5.656 -1.118 -61.375 1 10.4 292 VAL A O 1
ATOM 4509 N N . GLY A 1 313 ? 4.298 0.543 -62.042 1 9.58 293 GLY A N 1
ATOM 4510 C CA . GLY A 1 313 ? 4.761 1.513 -61.055 1 9.2 293 GLY A CA 1
ATOM 4511 C C . GLY A 1 313 ? 4.307 2.904 -61.444 1 8.72 293 GLY A C 1
ATOM 4512 O O . GLY A 1 313 ? 3.149 3.079 -61.816 1 8.95 293 GLY A O 1
ATOM 4516 N N . THR A 1 314 ? 5.207 3.892 -61.405 1 8.06 294 THR A N 1
ATOM 4517 C CA . THR A 1 314 ? 4.9 5.259 -61.83 1 7.93 294 THR A CA 1
ATOM 4518 C C . THR A 1 314 ? 5.721 5.491 -63.087 1 7.87 294 THR A C 1
ATOM 4519 O O . THR A 1 314 ? 6.885 5.881 -62.993 1 8.17 294 THR A O 1
ATOM 4530 N N . ARG A 1 315 ? 5.14 5.168 -64.254 1 7.36 295 ARG A N 1
ATOM 4531 C CA . ARG A 1 315 ? 5.784 5.283 -65.567 1 7.43 295 ARG A CA 1
ATOM 4532 C C . ARG A 1 315 ? 7.047 4.419 -65.679 1 6.97 295 ARG A C 1
ATOM 4533 O O . ARG A 1 315 ? 8.033 4.84 -66.281 1 7.11 295 ARG A O 1
ATOM 4554 N N . GLY A 1 316 ? 6.992 3.205 -65.14 1 6.17 296 GLY A N 1
ATOM 4555 C CA . GLY A 1 316 ? 8.12 2.285 -65.183 1 5.87 296 GLY A CA 1
ATOM 4556 C C . GLY A 1 316 ? 8.52 1.859 -66.581 1 5.47 296 GLY A C 1
ATOM 4557 O O . GLY A 1 316 ? 9.701 1.604 -66.824 1 5.59 296 GLY A O 1
ATOM 4561 N N . LEU A 1 317 ? 7.554 1.775 -67.51 1 5.04 297 LEU A N 1
ATOM 4562 C CA . LEU A 1 317 ? 7.827 1.389 -68.894 1 5.12 297 LEU A CA 1
ATOM 4563 C C . LEU A 1 317 ? 8.085 2.584 -69.818 1 5.37 297 LEU A C 1
ATOM 4564 O O . LEU A 1 317 ? 8.384 2.364 -70.99 1 5.57 297 LEU A O 1
ATOM 4580 N N . ARG A 1 318 ? 7.994 3.837 -69.321 1 5.38 298 ARG A N 1
ATOM 4581 C CA . ARG A 1 318 ? 8.257 5.011 -70.146 1 5.82 298 ARG A CA 1
ATOM 4582 C C . ARG A 1 318 ? 9.727 5.054 -70.638 1 6.05 298 ARG A C 1
ATOM 4583 O O . ARG A 1 318 ? 9.927 5.303 -71.832 1 6.3 298 ARG A O 1
ATOM 4604 N N . PRO A 1 319 ? 10.767 4.728 -69.818 1 5.92 299 PRO A N 1
ATOM 4605 C CA . PRO A 1 319 ? 12.137 4.685 -70.365 1 6.02 299 PRO A CA 1
ATOM 4606 C C . PRO A 1 319 ? 12.353 3.626 -71.453 1 6.16 299 PRO A C 1
ATOM 4607 O O . PRO A 1 319 ? 13.32 3.735 -72.209 1 6.41 299 PRO A O 1
ATOM 4618 N N . ASP A 1 320 ? 11.476 2.596 -71.508 1 5.86 300 ASP A N 1
ATOM 4619 C CA . ASP A 1 320 ? 11.492 1.518 -72.493 1 6.06 300 ASP A CA 1
ATOM 4620 C C . ASP A 1 320 ? 12.81 0.753 -72.511 1 6.18 300 ASP A C 1
ATOM 4621 O O . ASP A 1 320 ? 13.402 0.557 -73.571 1 6.52 300 ASP A O 1
ATOM 4630 N N . LEU A 1 321 ? 13.254 0.28 -71.34 1 5.93 301 LEU A N 1
ATOM 4631 C CA . LEU A 1 321 ? 14.476 -0.517 -71.255 1 6.03 301 LEU A CA 1
ATOM 4632 C C . LEU A 1 321 ? 14.073 -1.976 -71.506 1 6.2 301 LEU A C 1
ATOM 4633 O O . LEU A 1 321 ? 14.232 -2.834 -70.64 1 6.17 301 LEU A O 1
ATOM 4649 N N . VAL A 1 322 ? 13.503 -2.229 -72.696 1 6.27 302 VAL A N 1
ATOM 4650 C CA . VAL A 1 322 ? 13.008 -3.531 -73.125 1 6.65 302 VAL A CA 1
ATOM 4651 C C . VAL A 1 322 ? 13.769 -3.948 -74.377 1 7.14 302 VAL A C 1
ATOM 4652 O O . VAL A 1 322 ? 13.673 -3.269 -75.397 1 7.36 302 VAL A O 1
ATOM 4665 N N . GLY A 1 323 ? 14.495 -5.055 -74.308 1 7.19 303 GLY A N 1
ATOM 4666 C CA . GLY A 1 323 ? 15.228 -5.554 -75.462 1 7.72 303 GLY A CA 1
ATOM 4667 C C . GLY A 1 323 ? 16.341 -6.506 -75.093 1 7.99 303 GLY A C 1
ATOM 4668 O O . GLY A 1 323 ? 16.328 -7.103 -74.015 1 7.86 303 GLY A O 1
ATOM 4672 N N . THR A 1 324 ? 17.326 -6.631 -75.987 1 8.26 304 THR A N 1
ATOM 4673 C CA . THR A 1 324 ? 18.492 -7.489 -75.757 1 8.65 304 THR A CA 1
ATOM 4674 C C . THR A 1 324 ? 19.434 -6.8 -74.74 1 8.67 304 THR A C 1
ATOM 4675 O O . THR A 1 324 ? 19.299 -5.588 -74.533 1 8.6 304 THR A O 1
ATOM 4686 N N . PRO A 1 325 ? 20.414 -7.503 -74.113 1 8.72 305 PRO A N 1
ATOM 4687 C CA . PRO A 1 325 ? 21.326 -6.799 -73.193 1 8.61 305 PRO A CA 1
ATOM 4688 C C . PRO A 1 325 ? 22.056 -5.626 -73.849 1 8.9 305 PRO A C 1
ATOM 4689 O O . PRO A 1 325 ? 22.203 -4.592 -73.22 1 8.75 305 PRO A O 1
ATOM 4700 N N . GLU A 1 326 ? 22.466 -5.772 -75.121 1 9.2 306 GLU A N 1
ATOM 4701 C CA . GLU A 1 326 ? 23.159 -4.719 -75.865 1 9.58 306 GLU A CA 1
ATOM 4702 C C . GLU A 1 326 ? 22.272 -3.482 -76.035 1 9.54 306 GLU A C 1
ATOM 4703 O O . GLU A 1 326 ? 22.739 -2.359 -75.831 1 9.75 306 GLU A O 1
ATOM 4715 N N . GLN A 1 327 ? 21 -3.69 -76.414 1 9.12 307 GLN A N 1
ATOM 4716 C CA . GLN A 1 327 ? 20.055 -2.595 -76.625 1 8.97 307 GLN A CA 1
ATOM 4717 C C . GLN A 1 327 ? 19.755 -1.873 -75.328 1 8.7 307 GLN A C 1
ATOM 4718 O O . GLN A 1 327 ? 19.706 -0.644 -75.313 1 8.79 307 GLN A O 1
ATOM 4732 N N . VAL A 1 328 ? 19.541 -2.628 -74.245 1 8.3 308 VAL A N 1
ATOM 4733 C CA . VAL A 1 328 ? 19.216 -2.045 -72.951 1 8.07 308 VAL A CA 1
ATOM 4734 C C . VAL A 1 328 ? 20.437 -1.286 -72.415 1 8.15 308 VAL A C 1
ATOM 4735 O O . VAL A 1 328 ? 20.282 -0.165 -71.93 1 8.13 308 VAL A O 1
ATOM 4748 N N . ALA A 1 329 ? 21.653 -1.84 -72.582 1 8.26 309 ALA A N 1
ATOM 4749 C CA . ALA A 1 329 ? 22.883 -1.161 -72.16 1 8.61 309 ALA A CA 1
ATOM 4750 C C . ALA A 1 329 ? 23.069 0.149 -72.91 1 8.87 309 ALA A C 1
ATOM 4751 O O . ALA A 1 329 ? 23.453 1.136 -72.296 1 8.88 309 ALA A O 1
ATOM 4758 N N . GLU A 1 330 ? 22.774 0.175 -74.223 1 9.08 310 GLU A N 1
ATOM 4759 C CA . GLU A 1 330 ? 22.852 1.392 -75.037 1 9.48 310 GLU A CA 1
ATOM 4760 C C . GLU A 1 330 ? 21.923 2.474 -74.465 1 9.18 310 GLU A C 1
ATOM 4761 O O . GLU A 1 330 ? 22.32 3.633 -74.371 1 9.34 310 GLU A O 1
ATOM 4773 N N . LYS A 1 331 ? 20.702 2.091 -74.068 1 8.63 311 LYS A N 1
ATOM 4774 C CA . LYS A 1 331 ? 19.746 3.031 -73.498 1 8.46 311 LYS A CA 1
ATOM 4775 C C . LYS A 1 331 ? 20.232 3.519 -72.136 1 8.39 311 LYS A C 1
ATOM 4776 O O . LYS A 1 331 ? 20.165 4.713 -71.868 1 8.49 311 LYS A O 1
ATOM 4795 N N . ILE A 1 332 ? 20.767 2.619 -71.297 1 8.12 312 ILE A N 1
ATOM 4796 C CA . ILE A 1 332 ? 21.295 2.996 -69.98 1 8.29 312 ILE A CA 1
ATOM 4797 C C . ILE A 1 332 ? 22.448 4.005 -70.144 1 8.75 312 ILE A C 1
ATOM 4798 O O . ILE A 1 332 ? 22.485 5.004 -69.423 1 8.89 312 ILE A O 1
ATOM 4814 N N . ARG A 1 333 ? 23.364 3.76 -71.098 1 8.88 313 ARG A N 1
ATOM 4815 C CA . ARG A 1 333 ? 24.486 4.664 -71.365 1 9.41 313 ARG A CA 1
ATOM 4816 C C . ARG A 1 333 ? 24.027 6.066 -71.777 1 9.58 313 ARG A C 1
ATOM 4817 O O . ARG A 1 333 ? 24.698 7.034 -71.435 1 9.9 313 ARG A O 1
ATOM 4838 N N . ALA A 1 334 ? 22.89 6.187 -72.488 1 9.37 314 ALA A N 1
ATOM 4839 C CA . ALA A 1 334 ? 22.344 7.487 -72.884 1 9.51 314 ALA A CA 1
ATOM 4840 C C . ALA A 1 334 ? 21.82 8.239 -71.653 1 9.16 314 ALA A C 1
ATOM 4841 O O . ALA A 1 334 ? 21.979 9.455 -71.584 1 9.37 314 ALA A O 1
ATOM 4848 N N . TYR A 1 335 ? 21.226 7.522 -70.675 1 8.59 315 TYR A N 1
ATOM 4849 C CA . TYR A 1 335 ? 20.777 8.134 -69.418 1 8.44 315 TYR A CA 1
ATOM 4850 C C . TYR A 1 335 ? 21.977 8.586 -68.588 1 8.77 315 TYR A C 1
ATOM 4851 O O . TYR A 1 335 ? 21.903 9.633 -67.957 1 8.82 315 TYR A O 1
ATOM 4869 N N . GLN A 1 336 ? 23.087 7.831 -68.613 1 8.97 316 GLN A N 1
ATOM 4870 C CA . GLN A 1 336 ? 24.313 8.207 -67.912 1 9.5 316 GLN A CA 1
ATOM 4871 C C . GLN A 1 336 ? 24.867 9.526 -68.491 1 10.01 316 GLN A C 1
ATOM 4872 O O . GLN A 1 336 ? 25.303 10.386 -67.727 1 10.1 316 GLN A O 1
ATOM 4886 N N . ASP A 1 337 ? 24.827 9.694 -69.828 1 10.25 317 ASP A N 1
ATOM 4887 C CA . ASP A 1 337 ? 25.28 10.925 -70.487 1 10.87 317 ASP A CA 1
ATOM 4888 C C . ASP A 1 337 ? 24.312 12.088 -70.247 1 10.66 317 ASP A C 1
ATOM 4889 O O . ASP A 1 337 ? 24.75 13.236 -70.185 1 11.03 317 ASP A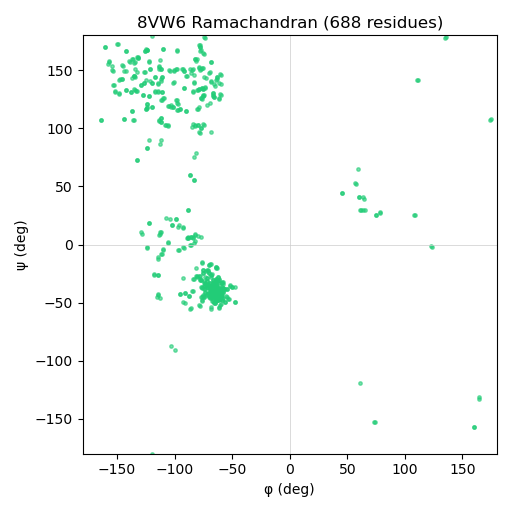 O 1
ATOM 4898 N N . ALA A 1 338 ? 23.008 11.799 -70.096 1 10.04 318 ALA A N 1
ATOM 4899 C CA . ALA A 1 338 ? 21.994 12.808 -69.774 1 9.85 318 ALA A CA 1
ATOM 4900 C C . ALA A 1 338 ? 22.129 13.373 -68.335 1 9.63 318 ALA A C 1
ATOM 4901 O O . ALA A 1 338 ? 21.534 14.411 -68.044 1 9.6 318 ALA A O 1
ATOM 4908 N N . GLY A 1 339 ? 22.873 12.682 -67.459 1 9.31 319 GLY A N 1
ATOM 4909 C CA . GLY A 1 339 ? 23.107 13.102 -66.083 1 9.15 319 GLY A CA 1
ATOM 4910 C C . GLY A 1 339 ? 22.707 12.103 -65.011 1 8.66 319 GLY A C 1
ATOM 4911 O O . GLY A 1 339 ? 22.916 12.375 -63.828 1 8.62 319 GLY A O 1
ATOM 4915 N N . LEU A 1 340 ? 22.132 10.943 -65.388 1 8.11 320 LEU A N 1
ATOM 4916 C CA . LEU A 1 340 ? 21.697 9.944 -64.411 1 7.71 320 LEU A CA 1
ATOM 4917 C C . LEU A 1 340 ? 22.88 9.129 -63.894 1 7.55 320 LEU A C 1
ATOM 4918 O O . LEU A 1 340 ? 23.711 8.688 -64.684 1 7.87 320 LEU A O 1
ATOM 4934 N N . THR A 1 341 ? 22.954 8.935 -62.568 1 6.93 321 THR A N 1
ATOM 4935 C CA . THR A 1 341 ? 24.029 8.18 -61.92 1 6.93 321 THR A CA 1
ATOM 4936 C C . THR A 1 341 ? 23.55 6.882 -61.241 1 6.2 321 THR A C 1
ATOM 4937 O O . THR A 1 341 ? 24.39 6.095 -60.805 1 6.35 321 THR A O 1
ATOM 4948 N N . LEU A 1 342 ? 22.231 6.666 -61.111 1 5.29 322 LEU A N 1
ATOM 4949 C CA . LEU A 1 342 ? 21.715 5.488 -60.431 1 4.79 322 LEU A CA 1
ATOM 4950 C C . LEU A 1 342 ? 20.394 5.052 -61.044 1 4.51 322 LEU A C 1
ATOM 4951 O O . LEU A 1 342 ? 19.569 5.885 -61.411 1 4.41 322 LEU A O 1
ATOM 4967 N N . LEU A 1 343 ? 20.203 3.737 -61.148 1 4.36 323 LEU A N 1
ATOM 4968 C CA . LEU A 1 343 ? 18.968 3.133 -61.628 1 4.11 323 LEU A CA 1
ATOM 4969 C C . LEU A 1 343 ? 18.305 2.449 -60.447 1 3.88 323 LEU A C 1
ATOM 4970 O O . LEU A 1 343 ? 19 1.901 -59.597 1 3.91 323 LEU A O 1
ATOM 4986 N N . LEU A 1 344 ? 16.974 2.468 -60.384 1 3.62 324 LEU A N 1
ATOM 4987 C CA . LEU A 1 344 ? 16.24 1.78 -59.329 1 3.45 324 LEU A CA 1
ATOM 4988 C C . LEU A 1 344 ? 15.293 0.85 -60.082 1 3.63 324 LEU A C 1
ATOM 4989 O O . LEU A 1 344 ? 14.151 1.192 -60.382 1 3.7 324 LEU A O 1
ATOM 5005 N N . ILE A 1 345 ? 15.843 -0.313 -60.458 1 3.72 325 ILE A N 1
ATOM 5006 C CA . ILE A 1 345 ? 15.207 -1.315 -61.315 1 4.14 325 ILE A CA 1
ATOM 5007 C C . ILE A 1 345 ? 14.095 -2.113 -60.625 1 4.56 325 ILE A C 1
ATOM 5008 O O . ILE A 1 345 ? 14.285 -2.607 -59.52 1 4.57 325 ILE A O 1
ATOM 5024 N N . GLN A 1 346 ? 12.962 -2.296 -61.322 1 4.76 326 GLN A N 1
ATOM 5025 C CA . GLN A 1 346 ? 11.842 -3.108 -60.861 1 5.3 326 GLN A CA 1
ATOM 5026 C C . GLN A 1 346 ? 11.83 -4.357 -61.768 1 5.83 326 GLN A C 1
ATOM 5027 O O . GLN A 1 346 ? 11.88 -4.22 -62.99 1 5.92 326 GLN A O 1
ATOM 5041 N N . CYS A 1 347 ? 11.856 -5.564 -61.165 1 6.08 327 CYS A N 1
ATOM 5042 C CA . CYS A 1 347 ? 11.958 -6.849 -61.873 1 6.7 327 CYS A CA 1
ATOM 5043 C C . CYS A 1 347 ? 10.82 -7.811 -61.546 1 6.96 327 CYS A C 1
ATOM 5044 O O . CYS A 1 347 ? 10.149 -7.631 -60.539 1 7.28 327 CYS A O 1
ATOM 5052 N N . SER A 1 348 ? 10.677 -8.901 -62.337 1 6.69 328 SER A N 1
ATOM 5053 C CA . SER A 1 348 ? 9.691 -9.941 -62.066 1 7.01 328 SER A CA 1
ATOM 5054 C C . SER A 1 348 ? 9.997 -11.238 -62.859 1 6.84 328 SER A C 1
ATOM 5055 O O . SER A 1 348 ? 9.731 -11.231 -64.064 1 7.09 328 SER A O 1
ATOM 5063 N N . PRO A 1 349 ? 10.487 -12.367 -62.267 1 6.53 329 PRO A N 1
ATOM 5064 C CA . PRO A 1 349 ? 10.907 -12.576 -60.87 1 6.32 329 PRO A CA 1
ATOM 5065 C C . PRO A 1 349 ? 12.282 -11.96 -60.62 1 6.18 329 PRO A C 1
ATOM 5066 O O . PRO A 1 349 ? 13.214 -12.233 -61.362 1 6.31 329 PRO A O 1
ATOM 5077 N N . ALA A 1 350 ? 12.4 -11.1 -59.602 1 5.85 330 ALA A N 1
ATOM 5078 C CA . ALA A 1 350 ? 13.65 -10.404 -59.307 1 5.82 330 ALA A CA 1
ATOM 5079 C C . ALA A 1 350 ? 14.844 -11.317 -59.027 1 5.79 330 ALA A C 1
ATOM 5080 O O . ALA A 1 350 ? 15.963 -10.948 -59.372 1 5.88 330 ALA A O 1
ATOM 5087 N N . HIS A 1 351 ? 14.631 -12.494 -58.422 1 5.62 331 HIS A N 1
ATOM 5088 C CA . HIS A 1 351 ? 15.739 -13.412 -58.146 1 5.78 331 HIS A CA 1
ATOM 5089 C C . HIS A 1 351 ? 16.41 -13.918 -59.433 1 6.04 331 HIS A C 1
ATOM 5090 O O . HIS A 1 351 ? 17.631 -14.06 -59.463 1 6.12 331 HIS A O 1
ATOM 5104 N N . GLU A 1 352 ? 15.637 -14.133 -60.504 1 6.15 332 GLU A N 1
ATOM 5105 C CA . GLU A 1 352 ? 16.195 -14.581 -61.777 1 6.56 332 GLU A CA 1
ATOM 5106 C C . GLU A 1 352 ? 16.629 -13.388 -62.626 1 6.37 332 GLU A C 1
ATOM 5107 O O . GLU A 1 352 ? 17.701 -13.419 -63.233 1 6.58 332 GLU A O 1
ATOM 5119 N N . GLU A 1 353 ? 15.787 -12.35 -62.688 1 5.95 333 GLU A N 1
ATOM 5120 C CA . GLU A 1 353 ? 16.04 -11.19 -63.535 1 5.81 333 GLU A CA 1
ATOM 5121 C C . GLU A 1 353 ? 17.22 -10.343 -63.072 1 5.68 333 GLU A C 1
ATOM 5122 O O . GLU A 1 353 ? 17.994 -9.896 -63.917 1 5.81 333 GLU A O 1
ATOM 5134 N N . LEU A 1 354 ? 17.379 -10.123 -61.754 1 5.48 334 LEU A N 1
ATOM 5135 C CA . LEU A 1 354 ? 18.52 -9.343 -61.26 1 5.73 334 LEU A CA 1
ATOM 5136 C C . LEU A 1 354 ? 19.846 -10.068 -61.503 1 6 334 LEU A C 1
ATOM 5137 O O . LEU A 1 354 ? 20.856 -9.402 -61.713 1 6.09 334 LEU A O 1
ATOM 5153 N N . GLU A 1 355 ? 19.848 -11.413 -61.501 1 6.06 335 GLU A N 1
ATOM 5154 C CA . GLU A 1 355 ? 21.051 -12.181 -61.793 1 6.57 335 GLU A CA 1
ATOM 5155 C C . GLU A 1 355 ? 21.396 -12.049 -63.286 1 6.96 335 GLU A C 1
ATOM 5156 O O . GLU A 1 355 ? 22.565 -11.877 -63.629 1 7.13 335 GLU A O 1
ATOM 5168 N N . ARG A 1 356 ? 20.376 -12.112 -64.16 1 7.01 336 ARG A N 1
ATOM 5169 C CA . ARG A 1 356 ? 20.528 -11.963 -65.614 1 7.45 336 ARG A CA 1
ATOM 5170 C C . ARG A 1 356 ? 21.135 -10.597 -65.965 1 7.66 336 ARG A C 1
ATOM 5171 O O . ARG A 1 356 ? 22.012 -10.528 -66.822 1 7.84 336 ARG A O 1
ATOM 5192 N N . ILE A 1 357 ? 20.661 -9.518 -65.314 1 7.73 337 ILE A N 1
ATOM 5193 C CA . ILE A 1 357 ? 21.15 -8.147 -65.54 1 8.37 337 ILE A CA 1
ATOM 5194 C C . ILE A 1 357 ? 22.615 -8.055 -65.118 1 9 337 ILE A C 1
ATOM 5195 O O . ILE A 1 357 ? 23.432 -7.521 -65.86 1 9.32 337 ILE A O 1
ATOM 5211 N N . ALA A 1 358 ? 22.947 -8.581 -63.935 1 9.07 338 ALA A N 1
ATOM 5212 C CA . ALA A 1 358 ? 24.319 -8.583 -63.436 1 9.74 338 ALA A CA 1
ATOM 5213 C C . ALA A 1 358 ? 25.291 -9.295 -64.384 1 10.48 338 ALA A C 1
ATOM 5214 O O . ALA A 1 358 ? 26.406 -8.819 -64.593 1 10.69 338 ALA A O 1
ATOM 5221 N N . GLU A 1 359 ? 24.869 -10.42 -64.967 1 10.66 339 GLU A N 1
ATOM 5222 C CA . GLU A 1 359 ? 25.721 -11.185 -65.87 1 11.23 339 GLU A CA 1
ATOM 5223 C C . GLU A 1 359 ? 25.833 -10.555 -67.26 1 11.5 339 GLU A C 1
ATOM 5224 O O . GLU A 1 359 ? 26.936 -10.48 -67.798 1 11.64 339 GLU A O 1
ATOM 5236 N N . GLN A 1 360 ? 24.705 -10.118 -67.846 1 11.44 340 GLN A N 1
ATOM 5237 C CA . GLN A 1 360 ? 24.661 -9.64 -69.23 1 11.85 340 GLN A CA 1
ATOM 5238 C C . GLN A 1 360 ? 24.779 -8.115 -69.446 1 11.98 340 GLN A C 1
ATOM 5239 O O . GLN A 1 360 ? 25.454 -7.705 -70.387 1 12.29 340 GLN A O 1
ATOM 5253 N N . VAL A 1 361 ? 24.107 -7.285 -68.635 1 11.62 341 VAL A N 1
ATOM 5254 C CA . VAL A 1 361 ? 24.095 -5.825 -68.828 1 11.8 341 VAL A CA 1
ATOM 5255 C C . VAL A 1 361 ? 25.22 -5.093 -68.063 1 11.91 341 VAL A C 1
ATOM 5256 O O . VAL A 1 361 ? 25.822 -4.171 -68.613 1 12.05 341 VAL A O 1
ATOM 5269 N N . PHE A 1 362 ? 25.494 -5.483 -66.81 1 11.81 342 PHE A N 1
ATOM 5270 C CA . PHE A 1 362 ? 26.544 -4.852 -65.996 1 12.36 342 PHE A CA 1
ATOM 5271 C C . PHE A 1 362 ? 27.909 -4.663 -66.722 1 13.01 342 PHE A C 1
ATOM 5272 O O . PHE A 1 362 ? 28.448 -3.554 -66.645 1 13.07 342 PHE A O 1
ATOM 5289 N N . PRO A 1 363 ? 28.519 -5.679 -67.401 1 13.37 343 PRO A N 1
ATOM 5290 C CA . PRO A 1 363 ? 29.816 -5.426 -68.059 1 13.9 343 PRO A CA 1
ATOM 5291 C C . PRO A 1 363 ? 29.745 -4.427 -69.211 1 14.79 343 PRO A C 1
ATOM 5292 O O . PRO A 1 363 ? 30.705 -3.699 -69.46 1 14.99 343 PRO A O 1
ATOM 5303 N N . LEU A 1 364 ? 28.612 -4.395 -69.915 1 15.08 344 LEU A N 1
ATOM 5304 C CA . LEU A 1 364 ? 28.408 -3.507 -71.057 1 15.8 344 LEU A CA 1
ATOM 5305 C C . LEU A 1 364 ? 28.233 -2.038 -70.643 1 16.27 344 LEU A C 1
ATOM 5306 O O . LEU A 1 364 ? 28.466 -1.156 -71.465 1 16.31 344 LEU A O 1
ATOM 5322 N N . VAL A 1 365 ? 27.82 -1.769 -69.39 1 16.47 345 VAL A N 1
ATOM 5323 C CA . VAL A 1 365 ? 27.66 -0.408 -68.885 1 17.17 345 VAL A CA 1
ATOM 5324 C C . VAL A 1 365 ? 28.833 -0.126 -67.926 1 17.82 345 VAL A C 1
ATOM 5325 O O . VAL A 1 365 ? 28.806 -0.623 -66.8 1 18.05 345 VAL A O 1
ATOM 5338 N N . PRO A 1 366 ? 29.876 0.635 -68.325 1 18.04 346 PRO A N 1
ATOM 5339 C CA . PRO A 1 366 ? 30.998 0.875 -67.397 1 18.36 346 PRO A CA 1
ATOM 5340 C C . PRO A 1 366 ? 30.683 1.874 -66.284 1 18.86 346 PRO A C 1
ATOM 5341 O O . PRO A 1 366 ? 29.82 2.734 -66.441 1 19.12 346 PRO A O 1
ATOM 5352 N N . MET B 1 21 ? 12.185 -22.527 -15.388 1 21.91 1 MET B N 1
ATOM 5353 C CA . MET B 1 21 ? 12.852 -21.238 -15.22 1 22.24 1 MET B CA 1
ATOM 5354 C C . MET B 1 21 ? 13.611 -20.87 -16.495 1 22.49 1 MET B C 1
ATOM 5355 O O . MET B 1 21 ? 14.581 -21.542 -16.854 1 22.59 1 MET B O 1
ATOM 5369 N N . HIS B 1 22 ? 13.163 -19.809 -17.181 1 22.4 2 HIS B N 1
ATOM 5370 C CA . HIS B 1 22 ? 13.807 -19.329 -18.4 1 22.7 2 HIS B CA 1
ATOM 5371 C C . HIS B 1 22 ? 14.826 -18.266 -18.03 1 22.51 2 HIS B C 1
ATOM 5372 O O . HIS B 1 22 ? 14.522 -17.386 -17.227 1 22.67 2 HIS B O 1
ATOM 5386 N N . PHE B 1 23 ? 16.029 -18.34 -18.609 1 22 3 PHE B N 1
ATOM 5387 C CA . PHE B 1 23 ? 17.092 -17.381 -18.324 1 22 3 PHE B CA 1
ATOM 5388 C C . PHE B 1 23 ? 17.199 -16.352 -19.44 1 21.63 3 PHE B C 1
ATOM 5389 O O . PHE B 1 23 ? 17.482 -16.711 -20.579 1 21.87 3 PHE B O 1
ATOM 5406 N N . GLY B 1 24 ? 16.97 -15.089 -19.1 1 20.72 4 GLY B N 1
ATOM 5407 C CA . GLY B 1 24 ? 17.07 -13.967 -20.027 1 20.22 4 GLY B CA 1
ATOM 5408 C C . GLY B 1 24 ? 18.112 -12.958 -19.585 1 19.45 4 GLY B C 1
ATOM 5409 O O . GLY B 1 24 ? 18.75 -13.138 -18.544 1 19.78 4 GLY B O 1
ATOM 5413 N N . TYR B 1 25 ? 18.289 -11.88 -20.36 1 18.4 5 TYR B N 1
ATOM 5414 C CA . TYR B 1 25 ? 19.277 -10.853 -20.027 1 18.22 5 TYR B CA 1
ATOM 5415 C C . TYR B 1 25 ? 18.96 -9.504 -20.672 1 17.49 5 TYR B C 1
ATOM 5416 O O . TYR B 1 25 ? 18.289 -9.451 -21.687 1 17.16 5 TYR B O 1
ATOM 5434 N N . TRP B 1 26 ? 19.486 -8.42 -20.102 1 17.26 6 TRP B N 1
ATOM 5435 C CA . TRP B 1 26 ? 19.306 -7.084 -20.66 1 17.31 6 TRP B CA 1
ATOM 5436 C C . TRP B 1 26 ? 20.351 -6.84 -21.745 1 17.67 6 TRP B C 1
ATOM 5437 O O . TRP B 1 26 ? 21.532 -7.09 -21.512 1 18.09 6 TRP B O 1
ATOM 5458 N N . THR B 1 27 ? 19.932 -6.348 -22.921 1 17.52 7 THR B N 1
ATOM 5459 C CA . THR B 1 27 ? 20.877 -6.017 -23.981 1 18.13 7 THR B CA 1
ATOM 5460 C C . THR B 1 27 ? 21.563 -4.701 -23.558 1 18.8 7 THR B C 1
ATOM 5461 O O . THR B 1 27 ? 20.855 -3.748 -23.216 1 18.67 7 THR B O 1
ATOM 5472 N N . PRO B 1 28 ? 22.912 -4.615 -23.531 1 19.41 8 PRO B N 1
ATOM 5473 C CA . PRO B 1 28 ? 23.549 -3.358 -23.125 1 19.91 8 PRO B CA 1
ATOM 5474 C C . PRO B 1 28 ? 23.537 -2.322 -24.243 1 20.3 8 PRO B C 1
ATOM 5475 O O . PRO B 1 28 ? 24.402 -2.328 -25.117 1 20.66 8 PRO B O 1
ATOM 5486 N N . ILE B 1 29 ? 22.542 -1.434 -24.212 1 20.21 9 ILE B N 1
ATOM 5487 C CA . ILE B 1 29 ? 22.411 -0.373 -25.214 1 20.97 9 ILE B CA 1
ATOM 5488 C C . ILE B 1 29 ? 23.018 0.969 -24.757 1 21.58 9 ILE B C 1
ATOM 5489 O O . ILE B 1 29 ? 23.033 1.907 -25.548 1 21.63 9 ILE B O 1
ATOM 5505 N N . TYR B 1 30 ? 23.495 1.069 -23.499 1 21.83 10 TYR B N 1
ATOM 5506 C CA . TYR B 1 30 ? 24.08 2.289 -22.947 1 22.53 10 TYR B CA 1
ATOM 5507 C C . TYR B 1 30 ? 25.585 2.175 -22.646 1 22.86 10 TYR B C 1
ATOM 5508 O O . TYR B 1 30 ? 26.142 3.088 -22.038 1 22.97 10 TYR B O 1
ATOM 5526 N N . GLY B 1 31 ? 26.234 1.094 -23.071 1 22.78 11 GLY B N 1
ATOM 5527 C CA . GLY B 1 31 ? 27.643 0.877 -22.778 1 23.37 11 GLY B CA 1
ATOM 5528 C C . GLY B 1 31 ? 27.896 0.383 -21.362 1 23.61 11 GLY B C 1
ATOM 5529 O O . GLY B 1 31 ? 28.982 0.6 -20.82 1 24.11 11 GLY B O 1
ATOM 5533 N N . GLY B 1 32 ? 26.915 -0.318 -20.786 1 23.21 12 GLY B N 1
ATOM 5534 C CA . GLY B 1 32 ? 26.99 -0.85 -19.431 1 23.46 12 GLY B CA 1
ATOM 5535 C C . GLY B 1 32 ? 25.722 -0.618 -18.632 1 23.32 12 GLY B C 1
ATOM 5536 O O . GLY B 1 32 ? 24.771 -0.007 -19.128 1 23.45 12 GLY B O 1
ATOM 5540 N N . PHE B 1 33 ? 25.701 -1.12 -17.382 1 23.12 13 PHE B N 1
ATOM 5541 C CA . PHE B 1 33 ? 24.577 -0.957 -16.458 1 23.11 13 PHE B CA 1
ATOM 5542 C C . PHE B 1 33 ? 24.964 -0.308 -15.118 1 23.2 13 PHE B C 1
ATOM 5543 O O . PHE B 1 33 ? 24.075 -0.072 -14.307 1 22.94 13 PHE B O 1
ATOM 5560 N N . LEU B 1 34 ? 26.252 -0.009 -14.879 1 23.64 14 LEU B N 1
ATOM 5561 C CA . LEU B 1 34 ? 26.716 0.537 -13.601 1 24.3 14 LEU B CA 1
ATOM 5562 C C . LEU B 1 34 ? 26.848 2.058 -13.656 1 24.56 14 LEU B C 1
ATOM 5563 O O . LEU B 1 34 ? 27.679 2.581 -14.393 1 24.76 14 LEU B O 1
ATOM 5579 N N . ARG B 1 35 ? 26.039 2.768 -12.857 1 24.49 15 ARG B N 1
ATOM 5580 C CA . ARG B 1 35 ? 26.044 4.229 -12.829 1 24.86 15 ARG B CA 1
ATOM 5581 C C . ARG B 1 35 ? 27.247 4.824 -12.093 1 25.62 15 ARG B C 1
ATOM 5582 O O . ARG B 1 35 ? 27.582 5.978 -12.343 1 25.83 15 ARG B O 1
ATOM 5603 N N . ASN B 1 36 ? 27.898 4.056 -11.202 1 26.04 16 ASN B N 1
ATOM 5604 C CA . ASN B 1 36 ? 29.065 4.527 -10.448 1 27.01 16 ASN B CA 1
ATOM 5605 C C . ASN B 1 36 ? 30.38 4.448 -11.243 1 27.75 16 ASN B C 1
ATOM 5606 O O . ASN B 1 36 ? 31.304 5.195 -10.94 1 28.62 16 ASN B O 1
ATOM 5617 N N . LEU B 1 37 ? 30.484 3.527 -12.218 1 27.46 17 LEU B N 1
ATOM 5618 C CA . LEU B 1 37 ? 31.692 3.333 -13.029 1 27.87 17 LEU B CA 1
ATOM 5619 C C . LEU B 1 37 ? 31.471 3.792 -14.486 1 27.61 17 LEU B C 1
ATOM 5620 O O . LEU B 1 37 ? 30.342 4.071 -14.883 1 27.13 17 LEU B O 1
ATOM 5636 N N . GLY B 1 38 ? 32.557 3.889 -15.252 1 27.94 18 GLY B N 1
ATOM 5637 C CA . GLY B 1 38 ? 32.516 4.281 -16.655 1 27.97 18 GLY B CA 1
ATOM 5638 C C . GLY B 1 38 ? 32.599 3.098 -17.601 1 27.96 18 GLY B C 1
ATOM 5639 O O . GLY B 1 38 ? 31.576 2.517 -17.962 1 27.62 18 GLY B O 1
ATOM 5643 N N . ASP B 1 39 ? 33.815 2.722 -18.012 1 28.4 19 ASP B N 1
ATOM 5644 C CA . ASP B 1 39 ? 34.004 1.62 -18.957 1 28.61 19 ASP B CA 1
ATOM 5645 C C . ASP B 1 39 ? 33.793 0.249 -18.312 1 28.59 19 ASP B C 1
ATOM 5646 O O . ASP B 1 39 ? 34.4 -0.044 -17.283 1 29.15 19 ASP B O 1
ATOM 5655 N N . GLU B 1 40 ? 32.951 -0.59 -18.933 1 27.94 20 GLU B N 1
ATOM 5656 C CA . GLU B 1 40 ? 32.676 -1.958 -18.476 1 28 20 GLU B CA 1
ATOM 5657 C C . GLU B 1 40 ? 33.005 -3.013 -19.559 1 28.31 20 GLU B C 1
ATOM 5658 O O . GLU B 1 40 ? 32.526 -4.144 -19.464 1 28.23 20 GLU B O 1
ATOM 5670 N N . GLY B 1 41 ? 33.811 -2.655 -20.562 1 28.56 21 GLY B N 1
ATOM 5671 C CA . GLY B 1 41 ? 34.131 -3.555 -21.661 1 28.9 21 GLY B CA 1
ATOM 5672 C C . GLY B 1 41 ? 32.904 -3.96 -22.455 1 28.13 21 GLY B C 1
ATOM 5673 O O . GLY B 1 41 ? 32.857 -5.065 -22.999 1 28.2 21 GLY B O 1
ATOM 5677 N N . MET B 1 42 ? 31.891 -3.075 -22.514 1 27.33 22 MET B N 1
ATOM 5678 C CA . MET B 1 42 ? 30.634 -3.326 -23.207 1 27.12 22 MET B CA 1
ATOM 5679 C C . MET B 1 42 ? 30.318 -2.097 -24.076 1 26.82 22 MET B C 1
ATOM 5680 O O . MET B 1 42 ? 29.438 -1.321 -23.717 1 26.85 22 MET B O 1
ATOM 5694 N N . PRO B 1 43 ? 31.037 -1.862 -25.199 1 26.55 23 PRO B N 1
ATOM 5695 C CA . PRO B 1 43 ? 30.731 -0.671 -26.016 1 26.11 23 PRO B CA 1
ATOM 5696 C C . PRO B 1 43 ? 29.297 -0.653 -26.547 1 25.8 23 PRO B C 1
ATOM 5697 O O . PRO B 1 43 ? 28.745 -1.705 -26.86 1 25.88 23 PRO B O 1
ATOM 5708 N N . ALA B 1 44 ? 28.696 0.539 -26.662 1 25.36 24 ALA B N 1
ATOM 5709 C CA . ALA B 1 44 ? 27.335 0.682 -27.181 1 25.47 24 ALA B CA 1
ATOM 5710 C C . ALA B 1 44 ? 27.358 0.699 -28.726 1 25.42 24 ALA B C 1
ATOM 5711 O O . ALA B 1 44 ? 26.87 1.637 -29.356 1 25.58 24 ALA B O 1
ATOM 5718 N N . THR B 1 45 ? 27.943 -0.351 -29.327 1 24.95 25 THR B N 1
ATOM 5719 C CA . THR B 1 45 ? 28.07 -0.496 -30.777 1 24.84 25 THR B CA 1
ATOM 5720 C C . THR B 1 45 ? 27.406 -1.781 -31.257 1 24.52 25 THR B C 1
ATOM 5721 O O . THR B 1 45 ? 27.266 -2.731 -30.49 1 24.58 25 THR B O 1
ATOM 5732 N N . TRP B 1 46 ? 27.039 -1.824 -32.541 1 24.09 26 TRP B N 1
ATOM 5733 C CA . TRP B 1 46 ? 26.461 -3.021 -33.134 1 24.23 26 TRP B CA 1
ATOM 5734 C C . TRP B 1 46 ? 27.483 -4.164 -33.12 1 24.35 26 TRP B C 1
ATOM 5735 O O . TRP B 1 46 ? 27.088 -5.305 -32.927 1 24.29 26 TRP B O 1
ATOM 5756 N N . ASP B 1 47 ? 28.791 -3.867 -33.287 1 24.74 27 ASP B N 1
ATOM 5757 C CA . ASP B 1 47 ? 29.844 -4.889 -33.249 1 25.47 27 ASP B CA 1
ATOM 5758 C C . ASP B 1 47 ? 29.792 -5.701 -31.949 1 25.34 27 ASP B C 1
ATOM 5759 O O . ASP B 1 47 ? 29.86 -6.928 -31.998 1 25.51 27 ASP B O 1
ATOM 5768 N N . TYR B 1 48 ? 29.636 -5.026 -30.799 1 24.94 28 TYR B N 1
ATOM 5769 C CA . TYR B 1 48 ? 29.555 -5.716 -29.521 1 24.85 28 TYR B CA 1
ATOM 5770 C C . TYR B 1 48 ? 28.203 -6.405 -29.355 1 23.85 28 TYR B C 1
ATOM 5771 O O . TYR B 1 48 ? 28.165 -7.55 -28.914 1 24.06 28 TYR B O 1
ATOM 5789 N N . VAL B 1 49 ? 27.099 -5.713 -29.685 1 22.68 29 VAL B N 1
ATOM 5790 C CA . VAL B 1 49 ? 25.753 -6.268 -29.526 1 21.87 29 VAL B CA 1
ATOM 5791 C C . VAL B 1 49 ? 25.581 -7.546 -30.361 1 21.66 29 VAL B C 1
ATOM 5792 O O . VAL B 1 49 ? 25.005 -8.51 -29.866 1 21.48 29 VAL B O 1
ATOM 5805 N N . LYS B 1 50 ? 26.081 -7.573 -31.602 1 21.7 30 LYS B N 1
ATOM 5806 C CA . LYS B 1 50 ? 25.972 -8.76 -32.45 1 22.09 30 LYS B CA 1
ATOM 5807 C C . LYS B 1 50 ? 26.716 -9.935 -31.823 1 22.93 30 LYS B C 1
ATOM 5808 O O . LYS B 1 50 ? 26.16 -11.027 -31.73 1 22.93 30 LYS B O 1
ATOM 5827 N N . LYS B 1 51 ? 27.948 -9.702 -31.347 1 23.65 31 LYS B N 1
ATOM 5828 C CA . LYS B 1 51 ? 28.742 -10.749 -30.704 1 24.56 31 LYS B CA 1
ATOM 5829 C C . LYS B 1 51 ? 28.033 -11.281 -29.462 1 23.89 31 LYS B C 1
ATOM 5830 O O . LYS B 1 51 ? 27.95 -12.491 -29.283 1 24.08 31 LYS B O 1
ATOM 5849 N N . LEU B 1 52 ? 27.491 -10.38 -28.632 1 23.05 32 LEU B N 1
ATOM 5850 C CA . LEU B 1 52 ? 26.786 -10.758 -27.413 1 22.5 32 LEU B CA 1
ATOM 5851 C C . LEU B 1 52 ? 25.5 -11.528 -27.701 1 21.87 32 LEU B C 1
ATOM 5852 O O . LEU B 1 52 ? 25.228 -12.521 -27.029 1 22.03 32 LEU B O 1
ATOM 5868 N N . SER B 1 53 ? 24.695 -11.061 -28.659 1 21.01 33 SER B N 1
ATOM 5869 C CA . SER B 1 53 ? 23.433 -11.707 -28.989 1 20.62 33 SER B CA 1
ATOM 5870 C C . SER B 1 53 ? 23.652 -13.092 -29.567 1 20.77 33 SER B C 1
ATOM 5871 O O . SER B 1 53 ? 22.929 -14.018 -29.206 1 20.69 33 SER B O 1
ATOM 5879 N N . GLN B 1 54 ? 24.644 -13.244 -30.453 1 21.1 34 GLN B N 1
ATOM 5880 C CA . GLN B 1 54 ? 24.926 -14.539 -31.059 1 21.83 34 GLN B CA 1
ATOM 5881 C C . GLN B 1 54 ? 25.48 -15.507 -30.016 1 22.62 34 GLN B C 1
ATOM 5882 O O . GLN B 1 54 ? 25.136 -16.684 -30.055 1 22.72 34 GLN B O 1
ATOM 5896 N N . LEU B 1 55 ? 26.303 -15.025 -29.07 1 23.05 35 LEU B N 1
ATOM 5897 C CA . LEU B 1 55 ? 26.844 -15.874 -28.009 1 23.82 35 LEU B CA 1
ATOM 5898 C C . LEU B 1 55 ? 25.714 -16.365 -27.101 1 23.25 35 LEU B C 1
ATOM 5899 O O . LEU B 1 55 ? 25.606 -17.567 -26.863 1 23.35 35 LEU B O 1
ATOM 5915 N N . ALA B 1 56 ? 24.857 -15.446 -26.626 1 22.54 36 ALA B N 1
ATOM 5916 C CA . ALA B 1 56 ? 23.739 -15.787 -25.748 1 22.26 36 ALA B CA 1
ATOM 5917 C C . ALA B 1 56 ? 22.765 -16.763 -26.411 1 22.05 36 ALA B C 1
ATOM 5918 O O . ALA B 1 56 ? 22.285 -17.69 -25.76 1 22.19 36 ALA B O 1
ATOM 5925 N N . ASP B 1 57 ? 22.49 -16.561 -27.703 1 21.64 37 ASP B N 1
ATOM 5926 C CA . ASP B 1 57 ? 21.614 -17.437 -28.478 1 21.89 37 ASP B CA 1
ATOM 5927 C C . ASP B 1 57 ? 22.184 -18.867 -28.509 1 22.04 37 ASP B C 1
ATOM 5928 O O . ASP B 1 57 ? 21.433 -19.829 -28.342 1 22.08 37 ASP B O 1
ATOM 5937 N N . ARG B 1 58 ? 23.511 -19.001 -28.689 1 22.33 38 ARG B N 1
ATOM 5938 C CA . ARG B 1 58 ? 24.183 -20.302 -28.713 1 22.92 38 ARG B CA 1
ATOM 5939 C C . ARG B 1 58 ? 24.198 -20.961 -27.336 1 23.08 38 ARG B C 1
ATOM 5940 O O . ARG B 1 58 ? 24.083 -22.182 -27.245 1 23.25 38 ARG B O 1
ATOM 5961 N N . LEU B 1 59 ? 24.364 -20.164 -26.27 1 22.95 39 LEU B N 1
ATOM 5962 C CA . LEU B 1 59 ? 24.422 -20.686 -24.905 1 23.24 39 LEU B CA 1
ATOM 5963 C C . LEU B 1 59 ? 23.086 -21.227 -24.39 1 22.68 39 LEU B C 1
ATOM 5964 O O . LEU B 1 59 ? 23.091 -22.059 -23.484 1 22.99 39 LEU B O 1
ATOM 5980 N N . GLY B 1 60 ? 21.972 -20.756 -24.947 1 21.78 40 GLY B N 1
ATOM 5981 C CA . GLY B 1 60 ? 20.644 -21.207 -24.553 1 21.37 40 GLY B CA 1
ATOM 5982 C C . GLY B 1 60 ? 19.841 -20.199 -23.756 1 20.75 40 GLY B C 1
ATOM 5983 O O . GLY B 1 60 ? 18.949 -20.594 -23.002 1 20.63 40 GLY B O 1
ATOM 5987 N N . TYR B 1 61 ? 20.123 -18.893 -23.922 1 20.25 41 TYR B N 1
ATOM 5988 C CA . TYR B 1 61 ? 19.343 -17.859 -23.247 1 19.63 41 TYR B CA 1
ATOM 5989 C C . TYR B 1 61 ? 18.016 -17.74 -23.982 1 18.8 41 TYR B C 1
ATOM 5990 O O . TYR B 1 61 ? 17.985 -17.734 -25.212 1 18.73 41 TYR B O 1
ATOM 6008 N N . HIS B 1 62 ? 16.918 -17.696 -23.228 1 18.1 42 HIS B N 1
ATOM 6009 C CA . HIS B 1 62 ? 15.572 -17.665 -23.783 1 17.55 42 HIS B CA 1
ATOM 6010 C C . HIS B 1 62 ? 15.171 -16.299 -24.357 1 16.42 42 HIS B C 1
ATOM 6011 O O . HIS B 1 62 ? 14.641 -16.248 -25.465 1 16.27 42 HIS B O 1
ATOM 6025 N N . THR B 1 63 ? 15.392 -15.204 -23.604 1 15.52 43 THR B N 1
ATOM 6026 C CA . THR B 1 63 ? 14.958 -13.863 -24.011 1 14.89 43 THR B CA 1
ATOM 6027 C C . THR B 1 63 ? 16.002 -12.782 -23.702 1 14.47 43 THR B C 1
ATOM 6028 O O . THR B 1 63 ? 16.862 -12.97 -22.848 1 14.92 43 THR B O 1
ATOM 6039 N N . THR B 1 64 ? 15.918 -11.652 -24.416 1 13.57 44 THR B N 1
ATOM 6040 C CA . THR B 1 64 ? 16.741 -10.474 -24.171 1 13.32 44 THR B CA 1
ATOM 6041 C C . THR B 1 64 ? 15.832 -9.253 -24.171 1 12.75 44 THR B C 1
ATOM 6042 O O . THR B 1 64 ? 14.988 -9.118 -25.053 1 12.55 44 THR B O 1
ATOM 6053 N N . LEU B 1 65 ? 15.973 -8.386 -23.162 1 12.38 45 LEU B N 1
ATOM 6054 C CA . LEU B 1 65 ? 15.164 -7.176 -23.079 1 12.19 45 LEU B CA 1
ATOM 6055 C C . LEU B 1 65 ? 15.98 -6.013 -23.621 1 12.16 45 LEU B C 1
ATOM 6056 O O . LEU B 1 65 ? 17.086 -5.768 -23.149 1 12.48 45 LEU B O 1
ATOM 6072 N N . VAL B 1 66 ? 15.433 -5.308 -24.617 1 11.85 46 VAL B N 1
ATOM 6073 C CA . VAL B 1 66 ? 16.064 -4.149 -25.224 1 12.33 46 VAL B CA 1
ATOM 6074 C C . VAL B 1 66 ? 15.269 -2.92 -24.74 1 12.74 46 VAL B C 1
ATOM 6075 O O . VAL B 1 66 ? 14.151 -2.718 -25.22 1 12.64 46 VAL B O 1
ATOM 6088 N N . PRO B 1 67 ? 15.762 -2.127 -23.757 1 13.15 47 PRO B N 1
ATOM 6089 C CA . PRO B 1 67 ? 14.97 -0.967 -23.301 1 13.43 47 PRO B CA 1
ATOM 6090 C C . PRO B 1 67 ? 14.861 0.127 -24.36 1 13.89 47 PRO B C 1
ATOM 6091 O O . PRO B 1 67 ? 15.701 0.199 -25.247 1 14.02 47 PRO B O 1
ATOM 6102 N N . GLU B 1 68 ? 13.828 0.972 -24.274 1 14.09 48 GLU B N 1
ATOM 6103 C CA . GLU B 1 68 ? 13.63 2.048 -25.239 1 14.93 48 GLU B CA 1
ATOM 6104 C C . GLU B 1 68 ? 13.807 3.393 -24.571 1 16.16 48 GLU B C 1
ATOM 6105 O O . GLU B 1 68 ? 12.956 3.809 -23.793 1 16.61 48 GLU B O 1
ATOM 6117 N N . LEU B 1 69 ? 14.923 4.059 -24.857 1 16.93 49 LEU B N 1
ATOM 6118 C CA . LEU B 1 69 ? 15.201 5.409 -24.375 1 18.35 49 LEU B CA 1
ATOM 6119 C C . LEU B 1 69 ? 16.115 6.078 -25.384 1 19.16 49 LEU B C 1
ATOM 6120 O O . LEU B 1 69 ? 17.095 5.471 -25.818 1 19.38 49 LEU B O 1
ATOM 6136 N N . TYR B 1 70 ? 15.79 7.305 -25.776 1 19.37 50 TYR B N 1
ATOM 6137 C CA . TYR B 1 70 ? 16.596 8.042 -26.745 1 20.11 50 TYR B CA 1
ATOM 6138 C C . TYR B 1 70 ? 17.73 8.867 -26.089 1 20.5 50 TYR B C 1
ATOM 6139 O O . TYR B 1 70 ? 18.436 9.585 -26.796 1 20.64 50 TYR B O 1
ATOM 6157 N N . LEU B 1 71 ? 17.935 8.722 -24.756 1 20.49 51 LEU B N 1
ATOM 6158 C CA . LEU B 1 71 ? 19.011 9.347 -23.99 1 20.91 51 LEU B CA 1
ATOM 6159 C C . LEU B 1 71 ? 19.607 8.28 -23.067 1 21.3 51 LEU B C 1
ATOM 6160 O O . LEU B 1 71 ? 18.885 7.419 -22.564 1 21.65 51 LEU B O 1
ATOM 6176 N N . ASN B 1 72 ? 20.919 8.337 -22.837 1 21.11 52 ASN B N 1
ATOM 6177 C CA . ASN B 1 72 ? 21.598 7.354 -22 1 21.5 52 ASN B CA 1
ATOM 6178 C C . ASN B 1 72 ? 21.314 7.594 -20.508 1 21.9 52 ASN B C 1
ATOM 6179 O O . ASN B 1 72 ? 21.898 8.495 -19.908 1 22.18 52 ASN B O 1
ATOM 6190 N N . ASP B 1 73 ? 20.438 6.772 -19.9 1 21.69 53 ASP B N 1
ATOM 6191 C CA . ASP B 1 73 ? 20.12 6.922 -18.477 1 21.98 53 ASP B CA 1
ATOM 6192 C C . ASP B 1 73 ? 21.091 6.183 -17.54 1 22.03 53 ASP B C 1
ATOM 6193 O O . ASP B 1 73 ? 20.819 6.139 -16.343 1 22.23 53 ASP B O 1
ATOM 6202 N N . ARG B 1 74 ? 22.191 5.596 -18.058 1 21.73 54 ARG B N 1
ATOM 6203 C CA . ARG B 1 74 ? 23.155 4.869 -17.225 1 21.93 54 ARG B CA 1
ATOM 6204 C C . ARG B 1 74 ? 24.541 5.532 -17.163 1 22.49 54 ARG B C 1
ATOM 6205 O O . ARG B 1 74 ? 25.257 5.297 -16.19 1 22.94 54 ARG B O 1
ATOM 6226 N N . LYS B 1 75 ? 24.945 6.308 -18.194 1 22.46 55 LYS B N 1
ATOM 6227 C CA . LYS B 1 75 ? 26.268 6.942 -18.251 1 23.09 55 LYS B CA 1
ATOM 6228 C C . LYS B 1 75 ? 26.246 8.454 -18.547 1 23.49 55 LYS B C 1
ATOM 6229 O O . LYS B 1 75 ? 27.311 9.022 -18.786 1 24.12 55 LYS B O 1
ATOM 6248 N N . GLY B 1 76 ? 25.078 9.092 -18.515 1 23.18 56 GLY B N 1
ATOM 6249 C CA . GLY B 1 76 ? 24.958 10.522 -18.79 1 23.59 56 GLY B CA 1
ATOM 6250 C C . GLY B 1 76 ? 24.244 10.783 -20.099 1 23.39 56 GLY B C 1
ATOM 6251 O O . GLY B 1 76 ? 24.448 10.049 -21.064 1 23.33 56 GLY B O 1
ATOM 6255 N N . VAL B 1 77 ? 23.393 11.818 -20.143 1 23.33 57 VAL B N 1
ATOM 6256 C CA . VAL B 1 77 ? 22.594 12.151 -21.341 1 23.71 57 VAL B CA 1
ATOM 6257 C C . VAL B 1 77 ? 23.417 12.226 -22.648 1 23.82 57 VAL B C 1
ATOM 6258 O O . VAL B 1 77 ? 22.917 11.818 -23.693 1 23.9 57 VAL B O 1
ATOM 6271 N N . ASP B 1 78 ? 24.657 12.73 -22.594 1 23.77 58 ASP B N 1
ATOM 6272 C CA . ASP B 1 78 ? 25.502 12.859 -23.784 1 24.03 58 ASP B CA 1
ATOM 6273 C C . ASP B 1 78 ? 26.317 11.594 -24.13 1 23.99 58 ASP B C 1
ATOM 6274 O O . ASP B 1 78 ? 27.055 11.623 -25.115 1 24.23 58 ASP B O 1
ATOM 6283 N N . ALA B 1 79 ? 26.21 10.504 -23.341 1 23.51 59 ALA B N 1
ATOM 6284 C CA . ALA B 1 79 ? 26.979 9.289 -23.617 1 23.5 59 ALA B CA 1
ATOM 6285 C C . ALA B 1 79 ? 26.363 8.486 -24.792 1 23.04 59 ALA B C 1
ATOM 6286 O O . ALA B 1 79 ? 25.145 8.563 -24.981 1 23.07 59 ALA B O 1
ATOM 6293 N N . PRO B 1 80 ? 27.145 7.715 -25.595 1 22.82 60 PRO B N 1
ATOM 6294 C CA . PRO B 1 80 ? 26.529 6.976 -26.717 1 22.1 60 PRO B CA 1
ATOM 6295 C C . PRO B 1 80 ? 25.477 5.945 -26.302 1 21.14 60 PRO B C 1
ATOM 6296 O O . PRO B 1 80 ? 25.67 5.245 -25.311 1 21.17 60 PRO B O 1
ATOM 6307 N N . SER B 1 81 ? 24.364 5.866 -27.057 1 20.19 61 SER B N 1
ATOM 6308 C CA . SER B 1 81 ? 23.276 4.914 -26.824 1 19.33 61 SER B CA 1
ATOM 6309 C C . SER B 1 81 ? 22.682 4.425 -28.167 1 18.38 61 SER B C 1
ATOM 6310 O O . SER B 1 81 ? 22.702 5.162 -29.155 1 18.54 61 SER B O 1
ATOM 6318 N N . LEU B 1 82 ? 22.171 3.177 -28.2 1 17 62 LEU B N 1
ATOM 6319 C CA . LEU B 1 82 ? 21.574 2.582 -29.406 1 16.04 62 LEU B CA 1
ATOM 6320 C C . LEU B 1 82 ? 20.038 2.644 -29.353 1 14.67 62 LEU B C 1
ATOM 6321 O O . LEU B 1 82 ? 19.461 2.59 -28.266 1 14.73 62 LEU B O 1
ATOM 6337 N N . GLU B 1 83 ? 19.382 2.753 -30.526 1 13.3 63 GLU B N 1
ATOM 6338 C CA . GLU B 1 83 ? 17.921 2.802 -30.648 1 12.31 63 GLU B CA 1
ATOM 6339 C C . GLU B 1 83 ? 17.35 1.371 -30.554 1 11.1 63 GLU B C 1
ATOM 6340 O O . GLU B 1 83 ? 17.863 0.462 -31.198 1 11.09 63 GLU B O 1
ATOM 6352 N N . ALA B 1 84 ? 16.301 1.18 -29.747 1 10.04 64 ALA B N 1
ATOM 6353 C CA . ALA B 1 84 ? 15.713 -0.128 -29.467 1 9.36 64 ALA B CA 1
ATOM 6354 C C . ALA B 1 84 ? 15.114 -0.91 -30.669 1 8.72 64 ALA B C 1
ATOM 6355 O O . ALA B 1 84 ? 15.464 -2.071 -30.845 1 8.71 64 ALA B O 1
ATOM 6362 N N . TRP B 1 85 ? 14.195 -0.323 -31.45 1 8.18 65 TRP B N 1
ATOM 6363 C CA . TRP B 1 85 ? 13.514 -1.039 -32.531 1 7.85 65 TRP B CA 1
ATOM 6364 C C . TRP B 1 85 ? 14.423 -1.456 -33.691 1 7.97 65 TRP B C 1
ATOM 6365 O O . TRP B 1 85 ? 14.287 -2.578 -34.183 1 7.92 65 TRP B O 1
ATOM 6386 N N . SER B 1 86 ? 15.34 -0.584 -34.127 1 8.18 66 SER B N 1
ATOM 6387 C CA . SER B 1 86 ? 16.268 -0.934 -35.204 1 8.55 66 SER B CA 1
ATOM 6388 C C . SER B 1 86 ? 17.244 -2.009 -34.746 1 8.78 66 SER B C 1
ATOM 6389 O O . SER B 1 86 ? 17.539 -2.929 -35.508 1 8.85 66 SER B O 1
ATOM 6397 N N . LEU B 1 87 ? 17.738 -1.899 -33.504 1 8.84 67 LEU B N 1
ATOM 6398 C CA . LEU B 1 87 ? 18.667 -2.877 -32.952 1 9.18 67 LEU B CA 1
ATOM 6399 C C . LEU B 1 87 ? 17.968 -4.221 -32.776 1 8.63 67 LEU B C 1
ATOM 6400 O O . LEU B 1 87 ? 18.546 -5.246 -33.115 1 8.83 67 LEU B O 1
ATOM 6416 N N . SER B 1 88 ? 16.724 -4.218 -32.284 1 7.92 68 SER B N 1
ATOM 6417 C CA . SER B 1 88 ? 15.952 -5.446 -32.093 1 7.6 68 SER B CA 1
ATOM 6418 C C . SER B 1 88 ? 15.726 -6.194 -33.408 1 7.43 68 SER B C 1
ATOM 6419 O O . SER B 1 88 ? 15.892 -7.414 -33.454 1 7.46 68 SER B O 1
ATOM 6427 N N . SER B 1 89 ? 15.362 -5.467 -34.474 1 7.16 69 SER B N 1
ATOM 6428 C CA . SER B 1 89 ? 15.15 -6.066 -35.788 1 7.18 69 SER B CA 1
ATOM 6429 C C . SER B 1 89 ? 16.451 -6.678 -36.312 1 7.76 69 SER B C 1
ATOM 6430 O O . SER B 1 89 ? 16.43 -7.776 -36.86 1 7.78 69 SER B O 1
ATOM 6438 N N . ALA B 1 90 ? 17.581 -5.979 -36.127 1 8.25 70 ALA B N 1
ATOM 6439 C CA . ALA B 1 90 ? 18.888 -6.463 -36.559 1 9.08 70 ALA B CA 1
ATOM 6440 C C . ALA B 1 90 ? 19.333 -7.695 -35.759 1 9.28 70 ALA B C 1
ATOM 6441 O O . ALA B 1 90 ? 19.905 -8.609 -36.347 1 9.68 70 ALA B O 1
ATOM 6448 N N . ILE B 1 91 ? 19.06 -7.734 -34.435 1 8.99 71 ILE B N 1
ATOM 6449 C CA . ILE B 1 91 ? 19.43 -8.874 -33.585 1 9.18 71 ILE B CA 1
ATOM 6450 C C . ILE B 1 91 ? 18.685 -10.117 -34.069 1 8.86 71 ILE B C 1
ATOM 6451 O O . ILE B 1 91 ? 19.292 -11.176 -34.235 1 9.24 71 ILE B O 1
ATOM 6467 N N . LEU B 1 92 ? 17.377 -9.99 -34.294 1 8.11 72 LEU B N 1
ATOM 6468 C CA . LEU B 1 92 ? 16.574 -11.129 -34.724 1 7.79 72 LEU B CA 1
ATOM 6469 C C . LEU B 1 92 ? 16.981 -11.669 -36.097 1 8.17 72 LEU B C 1
ATOM 6470 O O . LEU B 1 92 ? 16.889 -12.875 -36.316 1 8.32 72 LEU B O 1
ATOM 6486 N N . ALA B 1 93 ? 17.495 -10.813 -36.99 1 8.46 73 ALA B N 1
ATOM 6487 C CA . ALA B 1 93 ? 17.964 -11.253 -38.302 1 9.26 73 ALA B CA 1
ATOM 6488 C C . ALA B 1 93 ? 19.265 -12.081 -38.23 1 10.34 73 ALA B C 1
ATOM 6489 O O . ALA B 1 93 ? 19.537 -12.841 -39.16 1 10.75 73 ALA B O 1
ATOM 6496 N N . VAL B 1 94 ? 20.059 -11.934 -37.139 1 10.8 74 VAL B N 1
ATOM 6497 C CA . VAL B 1 94 ? 21.347 -12.624 -36.968 1 11.78 74 VAL B CA 1
ATOM 6498 C C . VAL B 1 94 ? 21.336 -13.679 -35.834 1 12.23 74 VAL B C 1
ATOM 6499 O O . VAL B 1 94 ? 22.4 -14.194 -35.493 1 13.34 74 VAL B O 1
ATOM 6512 N N . THR B 1 95 ? 20.156 -14.027 -35.281 1 11.57 75 THR B N 1
ATOM 6513 C CA . THR B 1 95 ? 20.007 -15.066 -34.244 1 11.75 75 THR B CA 1
ATOM 6514 C C . THR B 1 95 ? 18.961 -16.105 -34.704 1 11.96 75 THR B C 1
ATOM 6515 O O . THR B 1 95 ? 18.235 -15.851 -35.668 1 11.98 75 THR B O 1
ATOM 6526 N N . GLU B 1 96 ? 18.888 -17.274 -34.032 1 12.09 76 GLU B N 1
ATOM 6527 C CA . GLU B 1 96 ? 17.972 -18.357 -34.413 1 12.62 76 GLU B CA 1
ATOM 6528 C C . GLU B 1 96 ? 16.865 -18.682 -33.395 1 12.31 76 GLU B C 1
ATOM 6529 O O . GLU B 1 96 ? 15.73 -18.935 -33.804 1 12.23 76 GLU B O 1
ATOM 6541 N N . GLN B 1 97 ? 17.195 -18.728 -32.092 1 12.02 77 GLN B N 1
ATOM 6542 C CA . GLN B 1 97 ? 16.228 -19.079 -31.041 1 11.98 77 GLN B CA 1
ATOM 6543 C C . GLN B 1 97 ? 15.961 -17.973 -30.009 1 11.18 77 GLN B C 1
ATOM 6544 O O . GLN B 1 97 ? 14.894 -17.988 -29.399 1 11.15 77 GLN B O 1
ATOM 6558 N N . LEU B 1 98 ? 16.911 -17.051 -29.781 1 10.48 78 LEU B N 1
ATOM 6559 C CA . LEU B 1 98 ? 16.751 -15.992 -28.78 1 10.04 78 LEU B CA 1
ATOM 6560 C C . LEU B 1 98 ? 15.561 -15.072 -29.072 1 9.51 78 LEU B C 1
ATOM 6561 O O . LEU B 1 98 ? 15.477 -14.507 -30.157 1 9.54 78 LEU B O 1
ATOM 6577 N N . ARG B 1 99 ? 14.653 -14.915 -28.099 1 9.04 79 ARG B N 1
ATOM 6578 C CA . ARG B 1 99 ? 13.499 -14.024 -28.225 1 8.84 79 ARG B CA 1
ATOM 6579 C C . ARG B 1 99 ? 13.942 -12.596 -27.882 1 8.66 79 ARG B C 1
ATOM 6580 O O . ARG B 1 99 ? 14.708 -12.414 -26.939 1 8.88 79 ARG B O 1
ATOM 6601 N N . VAL B 1 100 ? 13.467 -11.588 -28.629 1 8.15 80 VAL B N 1
ATOM 6602 C CA . VAL B 1 100 ? 13.816 -10.197 -28.341 1 8 80 VAL B CA 1
ATOM 6603 C C . VAL B 1 100 ? 12.579 -9.442 -27.846 1 7.71 80 VAL B C 1
ATOM 6604 O O . VAL B 1 100 ? 11.655 -9.181 -28.613 1 7.56 80 VAL B O 1
ATOM 6617 N N . MET B 1 101 ? 12.57 -9.111 -26.551 1 7.68 81 MET B N 1
ATOM 6618 C CA . MET B 1 101 ? 11.522 -8.34 -25.9 1 7.87 81 MET B CA 1
ATOM 6619 C C . MET B 1 101 ? 11.944 -6.882 -26.027 1 7.86 81 MET B C 1
ATOM 6620 O O . MET B 1 101 ? 12.974 -6.5 -25.485 1 8.15 81 MET B O 1
ATOM 6634 N N . THR B 1 102 ? 11.178 -6.085 -26.772 1 7.47 82 THR B N 1
ATOM 6635 C CA . THR B 1 102 ? 11.51 -4.689 -27.042 1 7.59 82 THR B CA 1
ATOM 6636 C C . THR B 1 102 ? 10.54 -3.763 -26.337 1 7.73 82 THR B C 1
ATOM 6637 O O . THR B 1 102 ? 9.33 -3.952 -26.45 1 7.71 82 THR B O 1
ATOM 6648 N N . ALA B 1 103 ? 11.056 -2.751 -25.625 1 7.81 83 ALA B N 1
ATOM 6649 C CA . ALA B 1 103 ? 10.198 -1.794 -24.938 1 8.16 83 ALA B CA 1
ATOM 6650 C C . ALA B 1 103 ? 9.581 -0.801 -25.907 1 8.34 83 ALA B C 1
ATOM 6651 O O . ALA B 1 103 ? 10.139 -0.534 -26.971 1 8.47 83 ALA B O 1
ATOM 6658 N N . VAL B 1 104 ? 8.402 -0.283 -25.549 1 8.41 84 VAL B N 1
ATOM 6659 C CA . VAL B 1 104 ? 7.662 0.65 -26.391 1 9 84 VAL B CA 1
ATOM 6660 C C . VAL B 1 104 ? 6.873 1.614 -25.511 1 9.79 84 VAL B C 1
ATOM 6661 O O . VAL B 1 104 ? 6.184 1.179 -24.587 1 10.12 84 VAL B O 1
ATOM 6674 N N . ARG B 1 105 ? 7.002 2.924 -25.774 1 9.98 85 ARG B N 1
ATOM 6675 C CA . ARG B 1 105 ? 6.281 3.946 -25.025 1 10.7 85 ARG B CA 1
ATOM 6676 C C . ARG B 1 105 ? 5.151 4.455 -25.912 1 11.11 85 ARG B C 1
ATOM 6677 O O . ARG B 1 105 ? 5.448 5.001 -26.976 1 11.21 85 ARG B O 1
ATOM 6698 N N . PRO B 1 106 ? 3.864 4.324 -25.521 1 11.27 86 PRO B N 1
ATO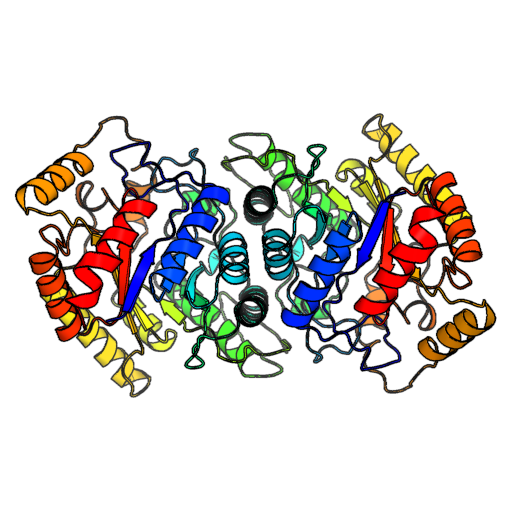M 6699 C CA . PRO B 1 106 ? 2.787 4.843 -26.381 1 11.59 86 PRO B CA 1
ATOM 6700 C C . PRO B 1 106 ? 2.935 6.306 -26.832 1 12.06 86 PRO B C 1
ATOM 6701 O O . PRO B 1 106 ? 2.558 6.63 -27.953 1 12.17 86 PRO B O 1
ATOM 6712 N N . GLY B 1 107 ? 3.486 7.165 -25.978 1 12.33 87 GLY B N 1
ATOM 6713 C CA . GLY B 1 107 ? 3.688 8.573 -26.301 1 13.2 87 GLY B CA 1
ATOM 6714 C C . GLY B 1 107 ? 4.65 8.859 -27.44 1 13.21 87 GLY B C 1
ATOM 6715 O O . GLY B 1 107 ? 4.619 9.956 -28.003 1 13.83 87 GLY B O 1
ATOM 6719 N N . PHE B 1 108 ? 5.519 7.899 -27.784 1 12.54 88 PHE B N 1
ATOM 6720 C CA . PHE B 1 108 ? 6.476 8.052 -28.882 1 12.47 88 PHE B CA 1
ATOM 6721 C C . PHE B 1 108 ? 6.096 7.245 -30.134 1 12.08 88 PHE B C 1
ATOM 6722 O O . PHE B 1 108 ? 6.855 7.274 -31.104 1 12.19 88 PHE B O 1
ATOM 6739 N N . HIS B 1 109 ? 4.95 6.532 -30.138 1 11.49 89 HIS B N 1
ATOM 6740 C CA . HIS B 1 109 ? 4.584 5.667 -31.255 1 11.11 89 HIS B CA 1
ATOM 6741 C C . HIS B 1 109 ? 3.134 5.8 -31.686 1 11.15 89 HIS B C 1
ATOM 6742 O O . HIS B 1 109 ? 2.279 6.162 -30.881 1 11.63 89 HIS B O 1
ATOM 6756 N N . LEU B 1 110 ? 2.856 5.444 -32.955 1 10.58 90 LEU B N 1
ATOM 6757 C CA . LEU B 1 110 ? 1.502 5.36 -33.498 1 10.58 90 LEU B CA 1
ATOM 6758 C C . LEU B 1 110 ? 1.159 3.855 -33.387 1 10.34 90 LEU B C 1
ATOM 6759 O O . LEU B 1 110 ? 1.931 3.041 -33.907 1 10.12 90 LEU B O 1
ATOM 6775 N N . PRO B 1 111 ? 0.087 3.433 -32.671 1 10.16 91 PRO B N 1
ATOM 6776 C CA . PRO B 1 111 ? -0.16 1.986 -32.52 1 9.64 91 PRO B CA 1
ATOM 6777 C C . PRO B 1 111 ? -0.401 1.22 -33.814 1 9.15 91 PRO B C 1
ATOM 6778 O O . PRO B 1 111 ? -0.061 0.046 -33.884 1 9.15 91 PRO B O 1
ATOM 6789 N N . ALA B 1 112 ? -0.974 1.867 -34.829 1 8.61 92 ALA B N 1
ATOM 6790 C CA . ALA B 1 112 ? -1.206 1.221 -36.114 1 8.17 92 ALA B CA 1
ATOM 6791 C C . ALA B 1 112 ? 0.124 0.915 -36.821 1 7.18 92 ALA B C 1
ATOM 6792 O O . ALA B 1 112 ? 0.307 -0.195 -37.324 1 7.08 92 ALA B O 1
ATOM 6799 N N . VAL B 1 113 ? 1.064 1.875 -36.808 1 6.5 93 VAL B N 1
ATOM 6800 C CA . VAL B 1 113 ? 2.388 1.695 -37.415 1 6.15 93 VAL B CA 1
ATOM 6801 C C . VAL B 1 113 ? 3.167 0.654 -36.597 1 5.77 93 VAL B C 1
ATOM 6802 O O . VAL B 1 113 ? 3.814 -0.217 -37.176 1 5.71 93 VAL B O 1
ATOM 6815 N N . THR B 1 114 ? 3.08 0.728 -35.259 1 5.59 94 THR B N 1
ATOM 6816 C CA . THR B 1 114 ? 3.748 -0.223 -34.372 1 5.56 94 THR B CA 1
ATOM 6817 C C . THR B 1 114 ? 3.241 -1.648 -34.62 1 5.7 94 THR B C 1
ATOM 6818 O O . THR B 1 114 ? 4.047 -2.571 -34.632 1 5.74 94 THR B O 1
ATOM 6829 N N . ALA B 1 115 ? 1.93 -1.834 -34.837 1 5.8 95 ALA B N 1
ATOM 6830 C CA . ALA B 1 115 ? 1.376 -3.161 -35.105 1 6.08 95 ALA B CA 1
ATOM 6831 C C . ALA B 1 115 ? 1.943 -3.739 -36.401 1 5.96 95 ALA B C 1
ATOM 6832 O O . ALA B 1 115 ? 2.246 -4.93 -36.456 1 6.02 95 ALA B O 1
ATOM 6839 N N . LYS B 1 116 ? 2.088 -2.899 -37.438 1 5.71 96 LYS B N 1
ATOM 6840 C CA . LYS B 1 116 ? 2.651 -3.319 -38.722 1 5.65 96 LYS B CA 1
ATOM 6841 C C . LYS B 1 116 ? 4.139 -3.659 -38.577 1 5.58 96 LYS B C 1
ATOM 6842 O O . LYS B 1 116 ? 4.588 -4.69 -39.083 1 5.55 96 LYS B O 1
ATOM 6861 N N . GLU B 1 117 ? 4.899 -2.805 -37.877 1 5.42 97 GLU B N 1
ATOM 6862 C CA . GLU B 1 117 ? 6.32 -3.03 -37.644 1 5.47 97 GLU B CA 1
ATOM 6863 C C . GLU B 1 117 ? 6.524 -4.336 -36.867 1 5.58 97 GLU B C 1
ATOM 6864 O O . GLU B 1 117 ? 7.388 -5.133 -37.231 1 5.58 97 GLU B O 1
ATOM 6876 N N . SER B 1 118 ? 5.677 -4.58 -35.85 1 5.52 98 SER B N 1
ATOM 6877 C CA . SER B 1 118 ? 5.725 -5.797 -35.039 1 5.63 98 SER B CA 1
ATOM 6878 C C . SER B 1 118 ? 5.44 -7.047 -35.87 1 5.66 98 SER B C 1
ATOM 6879 O O . SER B 1 118 ? 6.125 -8.053 -35.696 1 5.6 98 SER B O 1
ATOM 6887 N N . ALA B 1 119 ? 4.444 -6.996 -36.768 1 5.65 99 ALA B N 1
ATOM 6888 C CA . ALA B 1 119 ? 4.13 -8.141 -37.62 1 5.8 99 ALA B CA 1
ATOM 6889 C C . ALA B 1 119 ? 5.302 -8.468 -38.551 1 5.71 99 ALA B C 1
ATOM 6890 O O . ALA B 1 119 ? 5.637 -9.641 -38.71 1 5.74 99 ALA B O 1
ATOM 6897 N N . THR B 1 120 ? 5.956 -7.442 -39.118 1 5.52 100 THR B N 1
ATOM 6898 C CA . THR B 1 120 ? 7.114 -7.653 -39.993 1 5.61 100 THR B CA 1
ATOM 6899 C C . THR B 1 120 ? 8.301 -8.226 -39.207 1 5.65 100 THR B C 1
ATOM 6900 O O . THR B 1 120 ? 8.977 -9.126 -39.701 1 5.72 100 THR B O 1
ATOM 6911 N N . ILE B 1 121 ? 8.527 -7.748 -37.975 1 5.5 101 ILE B N 1
ATOM 6912 C CA . ILE B 1 121 ? 9.601 -8.274 -37.13 1 5.63 101 ILE B CA 1
ATOM 6913 C C . ILE B 1 121 ? 9.312 -9.75 -36.774 1 5.77 101 ILE B C 1
ATOM 6914 O O . ILE B 1 121 ? 10.243 -10.551 -36.738 1 5.88 101 ILE B O 1
ATOM 6930 N N . THR B 1 122 ? 8.029 -10.12 -36.579 1 5.67 102 THR B N 1
ATOM 6931 C CA . THR B 1 122 ? 7.634 -11.51 -36.319 1 5.78 102 THR B CA 1
ATOM 6932 C C . THR B 1 122 ? 8.03 -12.395 -37.51 1 5.72 102 THR B C 1
ATOM 6933 O O . THR B 1 122 ? 8.505 -13.504 -37.311 1 5.83 102 THR B O 1
ATOM 6944 N N . ASP B 1 123 ? 7.848 -11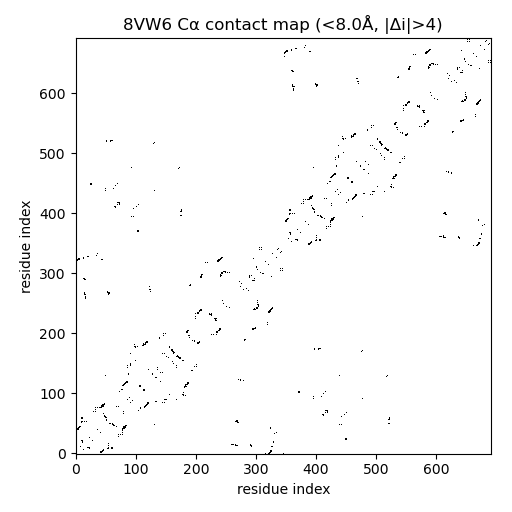.904 -38.74 1 5.61 103 ASP B N 1
ATOM 6945 C CA . ASP B 1 123 ? 8.226 -12.645 -39.944 1 6.03 103 ASP B CA 1
ATOM 6946 C C . ASP B 1 123 ? 9.759 -12.759 -40.055 1 6.52 103 ASP B C 1
ATOM 6947 O O . ASP B 1 123 ? 10.263 -13.833 -40.385 1 6.98 103 ASP B O 1
ATOM 6956 N N . ILE B 1 124 ? 10.49 -11.657 -39.792 1 6.14 104 ILE B N 1
ATOM 6957 C CA . ILE B 1 124 ? 11.96 -11.633 -39.839 1 6.51 104 ILE B CA 1
ATOM 6958 C C . ILE B 1 124 ? 12.529 -12.643 -38.831 1 7.27 104 ILE B C 1
ATOM 6959 O O . ILE B 1 124 ? 13.445 -13.398 -39.158 1 7.78 104 ILE B O 1
ATOM 6975 N N . ALA B 1 125 ? 11.971 -12.673 -37.621 1 7.3 105 ALA B N 1
ATOM 6976 C CA . ALA B 1 125 ? 12.417 -13.578 -36.567 1 8.1 105 ALA B CA 1
ATOM 6977 C C . ALA B 1 125 ? 11.958 -15.028 -36.734 1 9.04 105 ALA B C 1
ATOM 6978 O O . ALA B 1 125 ? 12.676 -15.946 -36.335 1 9.59 105 ALA B O 1
ATOM 6985 N N . GLY B 1 126 ? 10.747 -15.223 -37.23 1 9.15 106 GLY B N 1
ATOM 6986 C CA . GLY B 1 126 ? 10.145 -16.543 -37.281 1 10.14 106 GLY B CA 1
ATOM 6987 C C . GLY B 1 126 ? 9.729 -16.947 -35.876 1 10.93 106 GLY B C 1
ATOM 6988 O O . GLY B 1 126 ? 9.453 -16.086 -35.031 1 10.8 106 GLY B O 1
ATOM 6992 N N . THR B 1 127 ? 9.687 -18.256 -35.603 1 11.66 107 THR B N 1
ATOM 6993 C CA . THR B 1 127 ? 9.32 -18.78 -34.281 1 12.55 107 THR B CA 1
ATOM 6994 C C . THR B 1 127 ? 10.429 -19.704 -33.734 1 13.54 107 THR B C 1
ATOM 6995 O O . THR B 1 127 ? 11.321 -20.109 -34.48 1 13.98 107 THR B O 1
ATOM 7006 N N . THR B 1 128 ? 10.363 -20.058 -32.439 1 13.9 108 THR B N 1
ATOM 7007 C CA . THR B 1 128 ? 11.332 -20.975 -31.827 1 14.88 108 THR B CA 1
ATOM 7008 C C . THR B 1 128 ? 11.037 -22.437 -32.304 1 15.54 108 THR B C 1
ATOM 7009 O O . THR B 1 128 ? 10.081 -22.655 -33.056 1 15.48 108 THR B O 1
ATOM 7020 N N . GLU B 1 129 ? 11.845 -23.433 -31.878 1 16.01 109 GLU B N 1
ATOM 7021 C CA . GLU B 1 129 ? 11.608 -24.833 -32.252 1 16.46 109 GLU B CA 1
ATOM 7022 C C . GLU B 1 129 ? 10.208 -25.307 -31.81 1 16.3 109 GLU B C 1
ATOM 7023 O O . GLU B 1 129 ? 9.545 -26.014 -32.57 1 16.29 109 GLU B O 1
ATOM 7035 N N . ALA B 1 130 ? 9.737 -24.869 -30.622 1 15.98 110 ALA B N 1
ATOM 7036 C CA . ALA B 1 130 ? 8.407 -25.22 -30.114 1 15.88 110 ALA B CA 1
ATOM 7037 C C . ALA B 1 130 ? 7.257 -24.348 -30.68 1 15.35 110 ALA B C 1
ATOM 7038 O O . ALA B 1 130 ? 6.131 -24.448 -30.194 1 15.4 110 ALA B O 1
ATOM 7045 N N . GLY B 1 131 ? 7.535 -23.515 -31.682 1 14.78 111 GLY B N 1
ATOM 7046 C CA . GLY B 1 131 ? 6.528 -22.663 -32.303 1 14.42 111 GLY B CA 1
ATOM 7047 C C . GLY B 1 131 ? 6.102 -21.448 -31.5 1 13.98 111 GLY B C 1
ATOM 7048 O O . GLY B 1 131 ? 4.997 -20.941 -31.709 1 13.82 111 GLY B O 1
ATOM 7052 N N . ALA B 1 132 ? 6.966 -20.947 -30.597 1 13.7 112 ALA B N 1
ATOM 7053 C CA . ALA B 1 132 ? 6.65 -19.766 -29.79 1 13.27 112 ALA B CA 1
ATOM 7054 C C . ALA B 1 132 ? 7.164 -18.496 -30.474 1 12.09 112 ALA B C 1
ATOM 7055 O O . ALA B 1 132 ? 8.151 -18.545 -31.207 1 12.17 112 ALA B O 1
ATOM 7062 N N . ALA B 1 133 ? 6.5 -17.359 -30.233 1 10.86 113 ALA B N 1
ATOM 7063 C CA . ALA B 1 133 ? 6.887 -16.086 -30.835 1 9.91 113 ALA B CA 1
ATOM 7064 C C . ALA B 1 133 ? 8.255 -15.61 -30.346 1 8.88 113 ALA B C 1
ATOM 7065 O O . ALA B 1 133 ? 8.479 -15.51 -29.143 1 9.04 113 ALA B O 1
ATOM 7072 N N . ARG B 1 134 ? 9.155 -15.298 -31.288 1 7.81 114 ARG B N 1
ATOM 7073 C CA . ARG B 1 134 ? 10.508 -14.811 -30.999 1 7.32 114 ARG B CA 1
ATOM 7074 C C . ARG B 1 134 ? 10.571 -13.285 -30.745 1 6.49 114 ARG B C 1
ATOM 7075 O O . ARG B 1 134 ? 11.666 -12.754 -30.592 1 6.42 114 ARG B O 1
ATOM 7096 N N . PHE B 1 135 ? 9.428 -12.585 -30.683 1 6 115 PHE B N 1
ATOM 7097 C CA . PHE B 1 135 ? 9.406 -11.143 -30.454 1 5.91 115 PHE B CA 1
ATOM 7098 C C . PHE B 1 135 ? 8.294 -10.815 -29.468 1 6.05 115 PHE B C 1
ATOM 7099 O O . PHE B 1 135 ? 7.177 -11.297 -29.625 1 6.07 115 PHE B O 1
ATOM 7116 N N . ALA B 1 136 ? 8.613 -10.025 -28.438 1 6.08 116 ALA B N 1
ATOM 7117 C CA . ALA B 1 136 ? 7.669 -9.6 -27.408 1 6.41 116 ALA B CA 1
ATOM 7118 C C . ALA B 1 136 ? 7.785 -8.08 -27.201 1 6.56 116 ALA B C 1
ATOM 7119 O O . ALA B 1 136 ? 8.788 -7.476 -27.589 1 6.48 116 ALA B O 1
ATOM 7126 N N . LEU B 1 137 ? 6.756 -7.457 -26.61 1 6.68 117 LEU B N 1
ATOM 7127 C CA . LEU B 1 137 ? 6.739 -6.01 -26.382 1 6.9 117 LEU B CA 1
ATOM 7128 C C . LEU B 1 137 ? 6.636 -5.694 -24.9 1 7.36 117 LEU B C 1
ATOM 7129 O O . LEU B 1 137 ? 5.868 -6.35 -24.213 1 7.65 117 LEU B O 1
ATOM 7145 N N . ASN B 1 138 ? 7.384 -4.689 -24.405 1 7.46 118 ASN B N 1
ATOM 7146 C CA . ASN B 1 138 ? 7.281 -4.27 -23.007 1 8.07 118 ASN B CA 1
ATOM 7147 C C . ASN B 1 138 ? 6.665 -2.874 -23.003 1 8.83 118 ASN B C 1
ATOM 7148 O O . ASN B 1 138 ? 7.324 -1.907 -23.375 1 9.06 118 ASN B O 1
ATOM 7159 N N . VAL B 1 139 ? 5.385 -2.779 -22.619 1 9.27 119 VAL B N 1
ATOM 7160 C CA . VAL B 1 139 ? 4.68 -1.506 -22.592 1 10.19 119 VAL B CA 1
ATOM 7161 C C . VAL B 1 139 ? 5.16 -0.765 -21.348 1 11.17 119 VAL B C 1
ATOM 7162 O O . VAL B 1 139 ? 4.741 -1.086 -20.233 1 11.53 119 VAL B O 1
ATOM 7175 N N . VAL B 1 140 ? 6.083 0.188 -21.544 1 11.47 120 VAL B N 1
ATOM 7176 C CA . VAL B 1 140 ? 6.642 1.001 -20.46 1 12.33 120 VAL B CA 1
ATOM 7177 C C . VAL B 1 140 ? 6.181 2.446 -20.595 1 13.33 120 VAL B C 1
ATOM 7178 O O . VAL B 1 140 ? 5.9 2.918 -21.71 1 13.36 120 VAL B O 1
ATOM 7191 N N . ALA B 1 141 ? 6.071 3.147 -19.478 1 14.06 121 ALA B N 1
ATOM 7192 C CA . ALA B 1 141 ? 5.611 4.543 -19.438 1 15.33 121 ALA B CA 1
ATOM 7193 C C . ALA B 1 141 ? 6.767 5.51 -19.671 1 15.99 121 ALA B C 1
ATOM 7194 O O . ALA B 1 141 ? 7.895 5.21 -19.291 1 16.04 121 ALA B O 1
ATOM 7201 N N . ALA B 1 142 ? 6.48 6.654 -20.296 1 16.39 122 ALA B N 1
ATOM 7202 C CA . ALA B 1 142 ? 7.493 7.672 -20.553 1 17.06 122 ALA B CA 1
ATOM 7203 C C . ALA B 1 142 ? 7.696 8.497 -19.292 1 17.81 122 ALA B C 1
ATOM 7204 O O . ALA B 1 142 ? 7.173 9.602 -19.169 1 18.16 122 ALA B O 1
ATOM 7211 N N . TRP B 1 143 ? 8.434 7.955 -18.344 1 18.02 123 TRP B N 1
ATOM 7212 C CA . TRP B 1 143 ? 8.714 8.61 -17.067 1 18.82 123 TRP B CA 1
ATOM 7213 C C . TRP B 1 143 ? 9.695 9.783 -17.223 1 19.39 123 TRP B C 1
ATOM 7214 O O . TRP B 1 143 ? 9.682 10.683 -16.381 1 19.93 123 TRP B O 1
ATOM 7235 N N . TRP B 1 144 ? 10.592 9.734 -18.227 1 19.32 124 TRP B N 1
ATOM 7236 C CA . TRP B 1 144 ? 11.568 10.797 -18.397 1 20.03 124 TRP B CA 1
ATOM 7237 C C . TRP B 1 144 ? 10.941 11.98 -19.147 1 20.68 124 TRP B C 1
ATOM 7238 O O . TRP B 1 144 ? 10.738 11.916 -20.359 1 21.01 124 TRP B O 1
ATOM 7259 N N . GLU B 1 145 ? 10.602 13.045 -18.41 1 20.79 125 GLU B N 1
ATOM 7260 C CA . GLU B 1 145 ? 9.955 14.234 -18.962 1 21.19 125 GLU B CA 1
ATOM 7261 C C . GLU B 1 145 ? 10.883 15.051 -19.875 1 21.4 125 GLU B C 1
ATOM 7262 O O . GLU B 1 145 ? 10.409 15.593 -20.871 1 21.29 125 GLU B O 1
ATOM 7274 N N . GLU B 1 146 ? 12.187 15.153 -19.544 1 21.62 126 GLU B N 1
ATOM 7275 C CA . GLU B 1 146 ? 13.152 15.889 -20.371 1 22.02 126 GLU B CA 1
ATOM 7276 C C . GLU B 1 146 ? 13.367 15.169 -21.711 1 22.33 126 GLU B C 1
ATOM 7277 O O . GLU B 1 146 ? 13.519 15.829 -22.74 1 22.48 126 GLU B O 1
ATOM 7289 N N . GLU B 1 147 ? 13.358 13.824 -21.705 1 22.25 127 GLU B N 1
ATOM 7290 C CA . GLU B 1 147 ? 13.498 13.026 -22.925 1 22.57 127 GLU B CA 1
ATOM 7291 C C . GLU B 1 147 ? 12.304 13.273 -23.857 1 23.04 127 GLU B C 1
ATOM 7292 O O . GLU B 1 147 ? 12.491 13.353 -25.069 1 23.2 127 GLU B O 1
ATOM 7304 N N . ALA B 1 148 ? 11.084 13.381 -23.298 1 23.17 128 ALA B N 1
ATOM 7305 C CA . ALA B 1 148 ? 9.877 13.659 -24.077 1 23.83 128 ALA B CA 1
ATOM 7306 C C . ALA B 1 148 ? 9.932 15.058 -24.695 1 24.38 128 ALA B C 1
ATOM 7307 O O . ALA B 1 148 ? 9.497 15.223 -25.83 1 24.48 128 ALA B O 1
ATOM 7314 N N . ARG B 1 149 ? 10.467 16.058 -23.966 1 24.52 129 ARG B N 1
ATOM 7315 C CA . ARG B 1 149 ? 10.62 17.416 -24.5 1 25.16 129 ARG B CA 1
ATOM 7316 C C . ARG B 1 149 ? 11.611 17.419 -25.665 1 25.38 129 ARG B C 1
ATOM 7317 O O . ARG B 1 149 ? 11.375 18.087 -26.671 1 25.52 129 ARG B O 1
ATOM 7338 N N . GLN B 1 150 ? 12.725 16.682 -25.524 1 25.26 130 GLN B N 1
ATOM 7339 C CA . GLN B 1 150 ? 13.76 16.642 -26.551 1 25.55 130 GLN B CA 1
ATOM 7340 C C . GLN B 1 150 ? 13.356 15.865 -27.803 1 25.88 130 GLN B C 1
ATOM 7341 O O . GLN B 1 150 ? 13.656 16.323 -28.905 1 26.03 130 GLN B O 1
ATOM 7355 N N . TYR B 1 151 ? 12.712 14.691 -27.647 1 25.81 131 TYR B N 1
ATOM 7356 C CA . TYR B 1 151 ? 12.353 13.837 -28.784 1 26.18 131 TYR B CA 1
ATOM 7357 C C . TYR B 1 151 ? 10.865 13.912 -29.203 1 26.48 131 TYR B C 1
ATOM 7358 O O . TYR B 1 151 ? 10.414 13.08 -29.988 1 26.63 131 TYR B O 1
ATOM 7376 N N . GLY B 1 152 ? 10.153 14.95 -28.768 1 26.44 132 GLY B N 1
ATOM 7377 C CA . GLY B 1 152 ? 8.763 15.172 -29.156 1 26.92 132 GLY B CA 1
ATOM 7378 C C . GLY B 1 152 ? 7.746 14.134 -28.721 1 27.25 132 GLY B C 1
ATOM 7379 O O . GLY B 1 152 ? 6.724 13.964 -29.387 1 27.33 132 GLY B O 1
ATOM 7383 N N . GLY B 1 153 ? 7.983 13.477 -27.592 1 27.36 133 GLY B N 1
ATOM 7384 C CA . GLY B 1 153 ? 7.058 12.479 -27.074 1 27.95 133 GLY B CA 1
ATOM 7385 C C . GLY B 1 153 ? 5.928 13.094 -26.273 1 28.31 133 GLY B C 1
ATOM 7386 O O . GLY B 1 153 ? 6.103 14.152 -25.661 1 28.46 133 GLY B O 1
ATOM 7390 N N . ALA B 1 154 ? 4.761 12.427 -26.261 1 28.24 134 ALA B N 1
ATOM 7391 C CA . ALA B 1 154 ? 3.583 12.884 -25.522 1 28.64 134 ALA B CA 1
ATOM 7392 C C . ALA B 1 154 ? 3.658 12.422 -24.067 1 28.84 134 ALA B C 1
ATOM 7393 O O . ALA B 1 154 ? 3.383 11.258 -23.768 1 28.97 134 ALA B O 1
ATOM 7400 N N . PHE B 1 155 ? 4.045 13.33 -23.162 1 28.65 135 PHE B N 1
ATOM 7401 C CA . PHE B 1 155 ? 4.169 13.009 -21.747 1 28.85 135 PHE B CA 1
ATOM 7402 C C . PHE B 1 155 ? 2.796 12.992 -21.068 1 29.02 135 PHE B C 1
ATOM 7403 O O . PHE B 1 155 ? 2.103 14.008 -21.049 1 29.09 135 PHE B O 1
ATOM 7420 N N . THR B 1 156 ? 2.405 11.84 -20.534 1 29.04 136 THR B N 1
ATOM 7421 C CA . THR B 1 156 ? 1.164 11.626 -19.804 1 29.71 136 THR B CA 1
ATOM 7422 C C . THR B 1 156 ? 1.415 11.34 -18.34 1 30.18 136 THR B C 1
ATOM 7423 O O . THR B 1 156 ? 2.502 10.863 -17.994 1 30.27 136 THR B O 1
ATOM 7434 N N . ARG B 1 157 ? 0.426 11.539 -17.467 1 30.31 137 ARG B N 1
ATOM 7435 C CA . ARG B 1 157 ? 0.572 11.258 -16.043 1 30.96 137 ARG B CA 1
ATOM 7436 C C . ARG B 1 157 ? -0.65 10.574 -15.495 1 31.06 137 ARG B C 1
ATOM 7437 O O . ARG B 1 157 ? -1.773 10.906 -15.884 1 31.28 137 ARG B O 1
ATOM 7458 N N . HIS B 1 158 ? -0.458 9.64 -14.565 1 30.77 138 HIS B N 1
ATOM 7459 C CA . HIS B 1 158 ? -1.489 8.99 -13.732 1 31.01 138 HIS B CA 1
ATOM 7460 C C . HIS B 1 158 ? -2.553 8.197 -14.52 1 30.84 138 HIS B C 1
ATOM 7461 O O . HIS B 1 158 ? -2.178 7.231 -15.162 1 30.91 138 HIS B O 1
ATOM 7475 N N . ASP B 1 159 ? -3.88 8.521 -14.454 1 30.47 139 ASP B N 1
ATOM 7476 C CA . ASP B 1 159 ? -4.917 7.777 -15.172 1 30.57 139 ASP B CA 1
ATOM 7477 C C . ASP B 1 159 ? -4.797 7.957 -16.663 1 30.28 139 ASP B C 1
ATOM 7478 O O . ASP B 1 159 ? -5.239 7.064 -17.379 1 30.45 139 ASP B O 1
ATOM 7487 N N . ASP B 1 160 ? -4.207 9.049 -17.155 1 29.72 140 ASP B N 1
ATOM 7488 C CA . ASP B 1 160 ? -3.982 9.256 -18.587 1 29.71 140 ASP B CA 1
ATOM 7489 C C . ASP B 1 160 ? -2.846 8.366 -19.088 1 29.09 140 ASP B C 1
ATOM 7490 O O . ASP B 1 160 ? -2.877 7.943 -20.245 1 29.13 140 ASP B O 1
ATOM 7499 N N . ARG B 1 161 ? -1.845 8.118 -18.252 1 28.41 141 ARG B N 1
ATOM 7500 C CA . ARG B 1 161 ? -0.685 7.295 -18.592 1 28.32 141 ARG B CA 1
ATOM 7501 C C . ARG B 1 161 ? -1.111 5.856 -18.77 1 27.97 141 ARG B C 1
ATOM 7502 O O . ARG B 1 161 ? -0.742 5.22 -19.757 1 28.06 141 ARG B O 1
ATOM 7523 N N . TYR B 1 162 ? -1.973 5.379 -17.889 1 27.34 142 TYR B N 1
ATOM 7524 C CA . TYR B 1 162 ? -2.451 4.005 -17.897 1 27.16 142 TYR B CA 1
ATOM 7525 C C . TYR B 1 162 ? -3.58 3.811 -18.939 1 26.66 142 TYR B C 1
ATOM 7526 O O . TYR B 1 162 ? -3.66 2.719 -19.529 1 26.74 142 TYR B O 1
ATOM 7544 N N . ARG B 1 163 ? -4.36 4.866 -19.255 1 25.98 143 ARG B N 1
ATOM 7545 C CA . ARG B 1 163 ? -5.424 4.854 -20.277 1 25.79 143 ARG B CA 1
ATOM 7546 C C . ARG B 1 163 ? -4.8 4.876 -21.684 1 24.86 143 ARG B C 1
ATOM 7547 O O . ARG B 1 163 ? -5.38 4.329 -22.614 1 24.93 143 ARG B O 1
ATOM 7568 N N . GLN B 1 164 ? -3.645 5.516 -21.839 1 23.86 144 GLN B N 1
ATOM 7569 C CA . GLN B 1 164 ? -2.933 5.577 -23.11 1 23.31 144 GLN B CA 1
ATOM 7570 C C . GLN B 1 164 ? -2.286 4.226 -23.403 1 22.4 144 GLN B C 1
ATOM 7571 O O . GLN B 1 164 ? -2.234 3.822 -24.561 1 22.53 144 GLN B O 1
ATOM 7585 N N . ALA B 1 165 ? -1.845 3.498 -22.377 1 21.34 145 ALA B N 1
ATOM 7586 C CA . ALA B 1 165 ? -1.243 2.171 -22.535 1 20.9 145 ALA B CA 1
ATOM 7587 C C . ALA B 1 165 ? -2.329 1.127 -22.87 1 20.37 145 ALA B C 1
ATOM 7588 O O . ALA B 1 165 ? -2.065 0.217 -23.653 1 20.61 145 ALA B O 1
ATOM 7595 N N . THR B 1 166 ? -3.521 1.265 -22.279 1 19.43 146 THR B N 1
ATOM 7596 C CA . THR B 1 166 ? -4.623 0.363 -22.579 1 18.95 146 THR B CA 1
ATOM 7597 C C . THR B 1 166 ? -5.078 0.561 -24.033 1 18.19 146 THR B C 1
ATOM 7598 O O . THR B 1 166 ? -5.197 -0.417 -24.769 1 18.38 146 THR B O 1
ATOM 7609 N N . GLU B 1 167 ? -5.297 1.818 -24.455 1 17.19 147 GLU B N 1
ATOM 7610 C CA . GLU B 1 167 ? -5.739 2.103 -25.82 1 16.71 147 GLU B CA 1
ATOM 7611 C C . GLU B 1 167 ? -4.711 1.687 -26.866 1 15.85 147 GLU B C 1
ATOM 7612 O O . GLU B 1 167 ? -5.092 1.215 -27.936 1 15.89 147 GLU B O 1
ATOM 7624 N N . PHE B 1 168 ? -3.419 1.858 -26.565 1 14.98 148 PHE B N 1
ATOM 7625 C CA . PHE B 1 168 ? -2.347 1.471 -27.48 1 14.2 148 PHE B CA 1
ATOM 7626 C C . PHE B 1 168 ? -2.366 -0.046 -27.713 1 13.46 148 PHE B C 1
ATOM 7627 O O . PHE B 1 168 ? -2.255 -0.491 -28.854 1 13.1 148 PHE B O 1
ATOM 7644 N N . VAL B 1 169 ? -2.528 -0.83 -26.636 1 13.17 149 VAL B N 1
ATOM 7645 C CA . VAL B 1 169 ? -2.545 -2.29 -26.733 1 13.08 149 VAL B CA 1
ATOM 7646 C C . VAL B 1 169 ? -3.839 -2.776 -27.399 1 13.29 149 VAL B C 1
ATOM 7647 O O . VAL B 1 169 ? -3.792 -3.709 -28.2 1 13.18 149 VAL B O 1
ATOM 7660 N N . ASP B 1 170 ? -4.98 -2.121 -27.127 1 13.54 150 ASP B N 1
ATOM 7661 C CA . ASP B 1 170 ? -6.246 -2.49 -27.768 1 14 150 ASP B CA 1
ATOM 7662 C C . ASP B 1 170 ? -6.167 -2.35 -29.288 1 13.38 150 ASP B C 1
ATOM 7663 O O . ASP B 1 170 ? -6.738 -3.173 -30.004 1 13.47 150 ASP B O 1
ATOM 7672 N N . VAL B 1 171 ? -5.461 -1.321 -29.781 1 12.63 151 VAL B N 1
ATOM 7673 C CA . VAL B 1 171 ? -5.3 -1.115 -31.22 1 12.31 151 VAL B CA 1
ATOM 7674 C C . VAL B 1 171 ? -4.312 -2.169 -31.778 1 11.39 151 VAL B C 1
ATOM 7675 O O . VAL B 1 171 ? -4.59 -2.756 -32.82 1 11.21 151 VAL B O 1
ATOM 7688 N N . LEU B 1 172 ? -3.209 -2.468 -31.056 1 10.72 152 LEU B N 1
ATOM 7689 C CA . LEU B 1 172 ? -2.256 -3.501 -31.493 1 10.42 152 LEU B CA 1
ATOM 7690 C C . LEU B 1 172 ? -2.959 -4.862 -31.629 1 10.92 152 LEU B C 1
ATOM 7691 O O . LEU B 1 172 ? -2.812 -5.523 -32.655 1 10.91 152 LEU B O 1
ATOM 7707 N N . ARG B 1 173 ? -3.74 -5.26 -30.609 1 11.35 153 ARG B N 1
ATOM 7708 C CA . ARG B 1 173 ? -4.454 -6.535 -30.608 1 11.97 153 ARG B CA 1
ATOM 7709 C C . ARG B 1 173 ? -5.514 -6.557 -31.706 1 12.22 153 ARG B C 1
ATOM 7710 O O . ARG B 1 173 ? -5.528 -7.485 -32.511 1 12.4 153 ARG B O 1
ATOM 7731 N N . GLY B 1 174 ? -6.346 -5.518 -31.765 1 12.12 154 GLY B N 1
ATOM 7732 C CA . GLY B 1 174 ? -7.403 -5.402 -32.758 1 12.49 154 GLY B CA 1
ATOM 7733 C C . GLY B 1 174 ? -6.948 -5.529 -34.198 1 12.25 154 GLY B C 1
ATOM 7734 O O . GLY B 1 174 ? -7.643 -6.136 -35.015 1 12.42 154 GLY B O 1
ATOM 7738 N N . LEU B 1 175 ? -5.777 -4.973 -34.524 1 11.83 155 LEU B N 1
ATOM 7739 C CA . LEU B 1 175 ? -5.237 -5.06 -35.879 1 11.92 155 LEU B CA 1
ATOM 7740 C C . LEU B 1 175 ? -4.636 -6.435 -36.161 1 12.06 155 LEU B C 1
ATOM 7741 O O . LEU B 1 175 ? -4.642 -6.855 -37.31 1 12.12 155 LEU B O 1
ATOM 7757 N N . TRP B 1 176 ? -4.094 -7.126 -35.144 1 12.02 156 TRP B N 1
ATOM 7758 C CA . TRP B 1 176 ? -3.516 -8.455 -35.344 1 12.51 156 TRP B CA 1
ATOM 7759 C C . TRP B 1 176 ? -4.572 -9.569 -35.492 1 13.17 156 TRP B C 1
ATOM 7760 O O . TRP B 1 176 ? -4.214 -10.651 -35.957 1 13.42 156 TRP B O 1
ATOM 7781 N N . GLU B 1 177 ? -5.854 -9.312 -35.134 1 13.16 157 GLU B N 1
ATOM 7782 C CA . GLU B 1 177 ? -6.915 -10.329 -35.231 1 13.56 157 GLU B CA 1
ATOM 7783 C C . GLU B 1 177 ? -8.014 -9.98 -36.254 1 13.8 157 GLU B C 1
ATOM 7784 O O . GLU B 1 177 ? -8.429 -10.852 -37.021 1 14 157 GLU B O 1
ATOM 7796 N N . HIS B 1 178 ? -8.496 -8.728 -36.257 1 13.66 158 HIS B N 1
ATOM 7797 C CA . HIS B 1 178 ? -9.594 -8.31 -37.13 1 14.17 158 HIS B CA 1
ATOM 7798 C C . HIS B 1 178 ? -9.153 -7.591 -38.404 1 14.43 158 HIS B C 1
ATOM 7799 O O . HIS B 1 178 ? -8.119 -6.93 -38.417 1 14.54 158 HIS B O 1
ATOM 7813 N N . THR B 1 179 ? -9.964 -7.713 -39.472 1 14.7 159 THR B N 1
ATOM 7814 C CA . THR B 1 179 ? -9.73 -7.066 -40.762 1 15.17 159 THR B CA 1
ATOM 7815 C C . THR B 1 179 ? -11.086 -6.634 -41.368 1 15.83 159 THR B C 1
ATOM 7816 O O . THR B 1 179 ? -11.809 -7.52 -41.831 1 16.28 159 THR B O 1
ATOM 7827 N N . PRO B 1 180 ? -11.463 -5.331 -41.44 1 16.07 160 PRO B N 1
ATOM 7828 C CA . PRO B 1 180 ? -10.788 -4.129 -40.91 1 16.14 160 PRO B CA 1
ATOM 7829 C C . PRO B 1 180 ? -11.011 -3.958 -39.4 1 16.59 160 PRO B C 1
ATOM 7830 O O . PRO B 1 180 ? -11.847 -4.649 -38.815 1 16.86 160 PRO B O 1
ATOM 7841 N N . PHE B 1 181 ? -10.284 -3.027 -38.769 1 16.65 161 PHE B N 1
ATOM 7842 C CA . PHE B 1 181 ? -10.452 -2.751 -37.344 1 17.39 161 PHE B CA 1
ATOM 7843 C C . PHE B 1 181 ? -10.701 -1.26 -37.127 1 18.33 161 PHE B C 1
ATOM 7844 O O . PHE B 1 181 ? -10.07 -0.428 -37.777 1 18.35 161 PHE B O 1
ATOM 7861 N N . THR B 1 182 ? -11.628 -0.931 -36.213 1 18.94 162 THR B N 1
ATOM 7862 C CA . THR B 1 182 ? -11.993 0.443 -35.871 1 20 162 THR B CA 1
ATOM 7863 C C . THR B 1 182 ? -11.932 0.6 -34.346 1 20.89 162 THR B C 1
ATOM 7864 O O . THR B 1 182 ? -12.372 -0.292 -33.621 1 21.06 162 THR B O 1
ATOM 7875 N N . TYR B 1 183 ? -11.369 1.716 -33.86 1 21.29 163 TYR B N 1
ATOM 7876 C CA . TYR B 1 183 ? -11.26 1.987 -32.429 1 22.1 163 TYR B CA 1
ATOM 7877 C C . TYR B 1 183 ? -11.404 3.485 -32.17 1 22.8 163 TYR B C 1
ATOM 7878 O O . TYR B 1 183 ? -10.908 4.289 -32.959 1 23.04 163 TYR B O 1
ATOM 7896 N N . GLU B 1 184 ? -12.079 3.858 -31.067 1 22.87 164 GLU B N 1
ATOM 7897 C CA . GLU B 1 184 ? -12.279 5.254 -30.678 1 23.41 164 GLU B CA 1
ATOM 7898 C C . GLU B 1 184 ? -11.831 5.443 -29.233 1 23.38 164 GLU B C 1
ATOM 7899 O O . GLU B 1 184 ? -12.249 4.687 -28.358 1 23.41 164 GLU B O 1
ATOM 7911 N N . GLY B 1 185 ? -10.985 6.443 -29 1 23.1 165 GLY B N 1
ATOM 7912 C CA . GLY B 1 185 ? -10.47 6.75 -27.672 1 23.24 165 GLY B CA 1
ATOM 7913 C C . GLY B 1 185 ? -9.924 8.16 -27.568 1 23.31 165 GLY B C 1
ATOM 7914 O O . GLY B 1 185 ? -9.777 8.856 -28.577 1 23.46 165 GLY B O 1
ATOM 7918 N N . GLU B 1 186 ? -9.624 8.593 -26.34 1 23.11 166 GLU B N 1
ATOM 7919 C CA . GLU B 1 186 ? -9.088 9.93 -26.095 1 23.45 166 GLU B CA 1
ATOM 7920 C C . GLU B 1 186 ? -7.668 10.083 -26.631 1 23.26 166 GLU B C 1
ATOM 7921 O O . GLU B 1 186 ? -7.342 11.131 -27.189 1 23.49 166 GLU B O 1
ATOM 7933 N N . HIS B 1 187 ? -6.826 9.049 -26.47 1 22.66 167 HIS B N 1
ATOM 7934 C CA . HIS B 1 187 ? -5.435 9.093 -26.919 1 22.52 167 HIS B CA 1
ATOM 7935 C C . HIS B 1 187 ? -5.25 8.585 -28.355 1 22.29 167 HIS B C 1
ATOM 7936 O O . HIS B 1 187 ? -4.601 9.261 -29.157 1 22.35 167 HIS B O 1
ATOM 7950 N N . PHE B 1 188 ? -5.789 7.394 -28.677 1 21.77 168 PHE B N 1
ATOM 7951 C CA . PHE B 1 188 ? -5.635 6.803 -30.006 1 21.72 168 PHE B CA 1
ATOM 7952 C C . PHE B 1 188 ? -6.974 6.443 -30.624 1 21.5 168 PHE B C 1
ATOM 7953 O O . PHE B 1 188 ? -7.911 6.082 -29.915 1 21.6 168 PHE B O 1
ATOM 7970 N N . SER B 1 189 ? -7.054 6.534 -31.958 1 21.1 169 SER B N 1
ATOM 7971 C CA . SER B 1 189 ? -8.265 6.234 -32.712 1 21.23 169 SER B CA 1
ATOM 7972 C C . SER B 1 189 ? -7.893 5.781 -34.137 1 21.01 169 SER B C 1
ATOM 7973 O O . SER B 1 189 ? -7.018 6.384 -34.757 1 21.04 169 SER B O 1
ATOM 7981 N N . VAL B 1 190 ? -8.56 4.725 -34.647 1 20.62 170 VAL B N 1
ATOM 7982 C CA . VAL B 1 190 ? -8.327 4.182 -35.998 1 20.76 170 VAL B CA 1
ATOM 7983 C C . VAL B 1 190 ? -9.675 3.913 -36.689 1 20.59 170 VAL B C 1
ATOM 7984 O O . VAL B 1 190 ? -10.637 3.533 -36.024 1 20.64 170 VAL B O 1
ATOM 7997 N N . ARG B 1 191 ? -9.745 4.124 -38.018 1 20.3 171 ARG B N 1
ATOM 7998 C CA . ARG B 1 191 ? -10.98 3.942 -38.791 1 20.58 171 ARG B CA 1
ATOM 7999 C C . ARG B 1 191 ? -10.798 2.969 -39.958 1 20.15 171 ARG B C 1
ATOM 8000 O O . ARG B 1 191 ? -10.041 3.267 -40.885 1 20.41 171 ARG B O 1
ATOM 8021 N N . ASP B 1 192 ? -11.53 1.828 -39.926 1 19.22 172 ASP B N 1
ATOM 8022 C CA . ASP B 1 192 ? -11.515 0.784 -40.958 1 18.75 172 ASP B CA 1
ATOM 8023 C C . ASP B 1 192 ? -10.093 0.41 -41.414 1 18.03 172 ASP B C 1
ATOM 8024 O O . ASP B 1 192 ? -9.842 0.262 -42.608 1 18.14 172 ASP B O 1
ATOM 8033 N N . SER B 1 193 ? -9.169 0.254 -40.461 1 17.2 173 SER B N 1
ATOM 8034 C CA . SER B 1 193 ? -7.768 -0.026 -40.754 1 16.94 173 SER B CA 1
ATOM 8035 C C . SER B 1 193 ? -7.513 -1.467 -41.167 1 16.59 173 SER B C 1
ATOM 8036 O O . SER B 1 193 ? -7.981 -2.389 -40.505 1 16.82 173 SER B O 1
ATOM 8044 N N . ILE B 1 194 ? -6.717 -1.657 -42.229 1 15.92 174 ILE B N 1
ATOM 8045 C CA . ILE B 1 194 ? -6.387 -2.976 -42.762 1 15.69 174 ILE B CA 1
ATOM 8046 C C . ILE B 1 194 ? -4.908 -3.276 -42.521 1 15.09 174 ILE B C 1
ATOM 8047 O O . ILE B 1 194 ? -4.056 -2.496 -42.935 1 15.13 174 ILE B O 1
ATOM 8063 N N . LEU B 1 195 ? -4.605 -4.404 -41.859 1 14.26 175 LEU B N 1
ATOM 8064 C CA . LEU B 1 195 ? -3.234 -4.847 -41.612 1 13.75 175 LEU B CA 1
ATOM 8065 C C . LEU B 1 195 ? -3.096 -6.254 -42.187 1 12.83 175 LEU B C 1
ATOM 8066 O O . LEU B 1 195 ? -3.804 -7.159 -41.748 1 13.07 175 LEU B O 1
ATOM 8082 N N . SER B 1 196 ? -2.207 -6.434 -43.178 1 11.83 176 SER B N 1
ATOM 8083 C CA . SER B 1 196 ? -1.995 -7.728 -43.818 1 11.6 176 SER B CA 1
ATOM 8084 C C . SER B 1 196 ? -0.497 -7.918 -44.121 1 10.82 176 SER B C 1
ATOM 8085 O O . SER B 1 196 ? 0.103 -6.99 -44.664 1 10.8 176 SER B O 1
ATOM 8093 N N . PRO B 1 197 ? 0.144 -9.074 -43.817 1 10.11 177 PRO B N 1
ATOM 8094 C CA . PRO B 1 197 ? -0.384 -10.272 -43.148 1 9.97 177 PRO B CA 1
ATOM 8095 C C . PRO B 1 197 ? -0.392 -10.128 -41.626 1 9.63 177 PRO B C 1
ATOM 8096 O O . PRO B 1 197 ? 0.333 -9.301 -41.066 1 9.51 177 PRO B O 1
ATOM 8107 N N . LYS B 1 198 ? -1.206 -10.945 -40.951 1 9.33 178 LYS B N 1
ATOM 8108 C CA . LYS B 1 198 ? -1.255 -10.933 -39.486 1 9.03 178 LYS B CA 1
A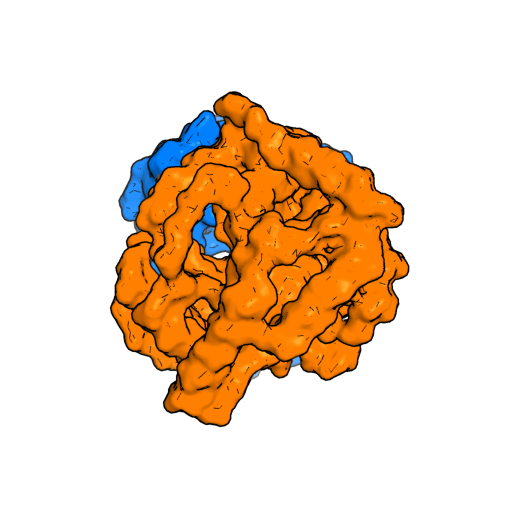TOM 8109 C C . LYS B 1 198 ? -0.038 -11.73 -38.969 1 9.14 178 LYS B C 1
ATOM 8110 O O . LYS B 1 198 ? 0.409 -12.642 -39.679 1 9.51 178 LYS B O 1
ATOM 8129 N N . PRO B 1 199 ? 0.522 -11.452 -37.764 1 8.69 179 PRO B N 1
ATOM 8130 C CA . PRO B 1 199 ? 1.65 -12.282 -37.296 1 8.85 179 PRO B CA 1
ATOM 8131 C C . PRO B 1 199 ? 1.21 -13.736 -37.093 1 9.56 179 PRO B C 1
ATOM 8132 O O . PRO B 1 199 ? 0.081 -13.974 -36.659 1 9.81 179 PRO B O 1
ATOM 8143 N N . GLY B 1 200 ? 2.08 -14.692 -37.433 1 9.77 180 GLY B N 1
ATOM 8144 C CA . GLY B 1 200 ? 1.794 -16.119 -37.284 1 10.67 180 GLY B CA 1
ATOM 8145 C C . GLY B 1 200 ? 1.436 -16.474 -35.856 1 11.23 180 GLY B C 1
ATOM 8146 O O . GLY B 1 200 ? 0.418 -17.117 -35.6 1 11.41 180 GLY B O 1
ATOM 8150 N N . VAL B 1 201 ? 2.272 -16.009 -34.923 1 11.35 181 VAL B N 1
ATOM 8151 C CA . VAL B 1 201 ? 2.077 -16.103 -33.482 1 12.03 181 VAL B CA 1
ATOM 8152 C C . VAL B 1 201 ? 2.169 -14.643 -33.038 1 12.67 181 VAL B C 1
ATOM 8153 O O . VAL B 1 201 ? 3.184 -13.996 -33.298 1 12.48 181 VAL B O 1
ATOM 8166 N N . HIS B 1 202 ? 1.113 -14.107 -32.413 1 13.37 182 HIS B N 1
ATOM 8167 C CA . HIS B 1 202 ? 1.094 -12.7 -32.011 1 14.52 182 HIS B CA 1
ATOM 8168 C C . HIS B 1 202 ? 2.191 -12.383 -30.976 1 15.13 182 HIS B C 1
ATOM 8169 O O . HIS B 1 202 ? 2.469 -13.252 -30.148 1 15.33 182 HIS B O 1
ATOM 8183 N N . PRO B 1 203 ? 2.838 -11.185 -30.979 1 15.2 183 PRO B N 1
ATOM 8184 C CA . PRO B 1 203 ? 3.87 -10.928 -29.959 1 15.54 183 PRO B CA 1
ATOM 8185 C C . PRO B 1 203 ? 3.275 -10.847 -28.547 1 16.48 183 PRO B C 1
ATOM 8186 O O . PRO B 1 203 ? 2.29 -10.124 -28.381 1 16.78 183 PRO B O 1
ATOM 8197 N N . PRO B 1 204 ? 3.809 -11.557 -27.521 1 16.77 184 PRO B N 1
ATOM 8198 C CA . PRO B 1 204 ? 3.211 -11.439 -26.183 1 17.33 184 PRO B CA 1
ATOM 8199 C C . PRO B 1 204 ? 3.441 -10.053 -25.594 1 17.94 184 PRO B C 1
ATOM 8200 O O . PRO B 1 204 ? 4.511 -9.481 -25.784 1 17.85 184 PRO B O 1
ATOM 8211 N N . VAL B 1 205 ? 2.425 -9.504 -24.911 1 18.4 185 VAL B N 1
ATOM 8212 C CA . VAL B 1 205 ? 2.501 -8.17 -24.326 1 19.19 185 VAL B CA 1
ATOM 8213 C C . VAL B 1 205 ? 2.919 -8.26 -22.863 1 20.05 185 VAL B C 1
ATOM 8214 O O . VAL B 1 205 ? 2.198 -8.824 -22.047 1 20.28 185 VAL B O 1
ATOM 8227 N N . PHE B 1 206 ? 4.086 -7.702 -22.544 1 20.43 186 PHE B N 1
ATOM 8228 C CA . PHE B 1 206 ? 4.639 -7.621 -21.192 1 21.32 186 PHE B CA 1
ATOM 8229 C C . PHE B 1 206 ? 4.46 -6.183 -20.705 1 22.39 186 PHE B C 1
ATOM 8230 O O . PHE B 1 206 ? 4.478 -5.257 -21.517 1 22.42 186 PHE B O 1
ATOM 8247 N N . ALA B 1 207 ? 4.29 -5.985 -19.392 1 23.13 187 ALA B N 1
ATOM 8248 C CA . ALA B 1 207 ? 4.107 -4.644 -18.837 1 24.36 187 ALA B CA 1
ATOM 8249 C C . ALA B 1 207 ? 4.57 -4.569 -17.388 1 25.57 187 ALA B C 1
ATOM 8250 O O . ALA B 1 207 ? 4.488 -5.555 -16.663 1 25.5 187 ALA B O 1
ATOM 8257 N N . GLY B 1 208 ? 5.041 -3.39 -16.989 1 26.56 188 GLY B N 1
ATOM 8258 C CA . GLY B 1 208 ? 5.51 -3.113 -15.639 1 28.03 188 GLY B CA 1
ATOM 8259 C C . GLY B 1 208 ? 4.954 -1.789 -15.156 1 29.44 188 GLY B C 1
ATOM 8260 O O . GLY B 1 208 ? 4.984 -0.797 -15.888 1 29.59 188 GLY B O 1
ATOM 8264 N N . GLY B 1 209 ? 4.429 -1.778 -13.939 1 30.2 189 GLY B N 1
ATOM 8265 C CA . GLY B 1 209 ? 3.826 -0.586 -13.355 1 31.39 189 GLY B CA 1
ATOM 8266 C C . GLY B 1 209 ? 3.206 -0.911 -12.015 1 32.6 189 GLY B C 1
ATOM 8267 O O . GLY B 1 209 ? 2.182 -1.597 -11.958 1 32.69 189 GLY B O 1
ATOM 8271 N N . GLU B 1 210 ? 3.839 -0.449 -10.929 1 33.29 190 GLU B N 1
ATOM 8272 C CA . GLU B 1 210 ? 3.409 -0.772 -9.573 1 34.4 190 GLU B CA 1
ATOM 8273 C C . GLU B 1 210 ? 2.28 0.099 -9.01 1 35.3 190 GLU B C 1
ATOM 8274 O O . GLU B 1 210 ? 1.905 -0.127 -7.857 1 35.63 190 GLU B O 1
ATOM 8286 N N . SER B 1 211 ? 1.724 1.074 -9.768 1 35.45 191 SER B N 1
ATOM 8287 C CA . SER B 1 211 ? 0.624 1.894 -9.238 1 36.01 191 SER B CA 1
ATOM 8288 C C . SER B 1 211 ? -0.603 1.005 -8.998 1 36.3 191 SER B C 1
ATOM 8289 O O . SER B 1 211 ? -0.885 0.151 -9.832 1 36.42 191 SER B O 1
ATOM 8297 N N . GLU B 1 212 ? -1.305 1.167 -7.864 1 36.29 192 GLU B N 1
ATOM 8298 C CA . GLU B 1 212 ? -2.484 0.339 -7.568 1 36.87 192 GLU B CA 1
ATOM 8299 C C . GLU B 1 212 ? -3.573 0.491 -8.635 1 36.92 192 GLU B C 1
ATOM 8300 O O . GLU B 1 212 ? -4.177 -0.506 -9.033 1 37.09 192 GLU B O 1
ATOM 8312 N N . SER B 1 213 ? -3.827 1.723 -9.097 1 36.61 193 SER B N 1
ATOM 8313 C CA . SER B 1 213 ? -4.816 1.965 -10.147 1 36.74 193 SER B CA 1
ATOM 8314 C C . SER B 1 213 ? -4.358 1.331 -11.474 1 36.39 193 SER B C 1
ATOM 8315 O O . SER B 1 213 ? -5.166 0.727 -12.18 1 36.57 193 SER B O 1
ATOM 8323 N N . GLY B 1 214 ? -3.069 1.456 -11.783 1 35.62 194 GLY B N 1
ATOM 8324 C CA . GLY B 1 214 ? -2.486 0.881 -12.984 1 35.38 194 GLY B CA 1
ATOM 8325 C C . GLY B 1 214 ? -2.434 -0.636 -12.995 1 34.93 194 GLY B C 1
ATOM 8326 O O . GLY B 1 214 ? -2.41 -1.23 -14.071 1 35.09 194 GLY B O 1
ATOM 8330 N N . ARG B 1 215 ? -2.394 -1.288 -11.816 1 34.3 195 ARG B N 1
ATOM 8331 C CA . ARG B 1 215 ? -2.343 -2.751 -11.743 1 34.15 195 ARG B CA 1
ATOM 8332 C C . ARG B 1 215 ? -3.57 -3.402 -12.383 1 33.66 195 ARG B C 1
ATOM 8333 O O . ARG B 1 215 ? -3.426 -4.44 -13.025 1 33.8 195 ARG B O 1
ATOM 8354 N N . ASP B 1 216 ? -4.769 -2.818 -12.21 1 32.95 196 ASP B N 1
ATOM 8355 C CA . ASP B 1 216 ? -5.985 -3.368 -12.816 1 32.75 196 ASP B CA 1
ATOM 8356 C C . ASP B 1 216 ? -5.962 -3.23 -14.339 1 31.88 196 ASP B C 1
ATOM 8357 O O . ASP B 1 216 ? -6.378 -4.153 -15.038 1 31.98 196 ASP B O 1
ATOM 8366 N N . SER B 1 217 ? -5.478 -2.087 -14.854 1 30.87 197 SER B N 1
ATOM 8367 C CA . SER B 1 217 ? -5.385 -1.859 -16.294 1 30.32 197 SER B CA 1
ATOM 8368 C C . SER B 1 217 ? -4.342 -2.787 -16.927 1 29.4 197 SER B C 1
ATOM 8369 O O . SER B 1 217 ? -4.624 -3.383 -17.964 1 29.44 197 SER B O 1
ATOM 8377 N N . ILE B 1 218 ? -3.173 -2.953 -16.283 1 28.43 198 ILE B N 1
ATOM 8378 C CA . ILE B 1 218 ? -2.109 -3.837 -16.783 1 27.95 198 ILE B CA 1
ATOM 8379 C C . ILE B 1 218 ? -2.591 -5.298 -16.805 1 27.26 198 ILE B C 1
ATOM 8380 O O . ILE B 1 218 ? -2.337 -6.002 -17.78 1 27.29 198 ILE B O 1
ATOM 8396 N N . ALA B 1 219 ? -3.33 -5.742 -15.776 1 26.52 199 ALA B N 1
ATOM 8397 C CA . ALA B 1 219 ? -3.879 -7.102 -15.754 1 26.28 199 ALA B CA 1
ATOM 8398 C C . ALA B 1 219 ? -4.867 -7.35 -16.912 1 25.83 199 ALA B C 1
ATOM 8399 O O . ALA B 1 219 ? -5.004 -8.489 -17.361 1 26.14 199 ALA B O 1
ATOM 8406 N N . THR B 1 220 ? -5.538 -6.291 -17.399 1 24.86 200 THR B N 1
ATOM 8407 C CA . THR B 1 220 ? -6.492 -6.382 -18.498 1 24.29 200 THR B CA 1
ATOM 8408 C C . THR B 1 220 ? -5.794 -6.468 -19.868 1 23.4 200 THR B C 1
ATOM 8409 O O . THR B 1 220 ? -6.1 -7.375 -20.639 1 23.49 200 THR B O 1
ATOM 8420 N N . PHE B 1 221 ? -4.874 -5.532 -20.181 1 22.47 201 PHE B N 1
ATOM 8421 C CA . PHE B 1 221 ? -4.238 -5.492 -21.506 1 21.99 201 PHE B CA 1
ATOM 8422 C C . PHE B 1 221 ? -3.029 -6.424 -21.699 1 21.29 201 PHE B C 1
ATOM 8423 O O . PHE B 1 221 ? -2.796 -6.828 -22.835 1 21.34 201 PHE B O 1
ATOM 8440 N N . ALA B 1 222 ? -2.249 -6.743 -20.646 1 20.49 202 ALA B N 1
ATOM 8441 C CA . ALA B 1 222 ? -1.039 -7.549 -20.819 1 20.27 202 ALA B CA 1
ATOM 8442 C C . ALA B 1 222 ? -1.235 -9.052 -20.652 1 19.93 202 ALA B C 1
ATOM 8443 O O . ALA B 1 222 ? -2.079 -9.496 -19.876 1 19.95 202 ALA B O 1
ATOM 8450 N N . ASP B 1 223 ? -0.421 -9.828 -21.385 1 19.54 203 ASP B N 1
ATOM 8451 C CA . ASP B 1 223 ? -0.385 -11.287 -21.327 1 19.75 203 ASP B CA 1
ATOM 8452 C C . ASP B 1 223 ? 0.539 -11.727 -20.182 1 19.82 203 ASP B C 1
ATOM 8453 O O . ASP B 1 223 ? 0.242 -12.702 -19.498 1 20.04 203 ASP B O 1
ATOM 8462 N N . SER B 1 224 ? 1.679 -11.028 -20.008 1 19.55 204 SER B N 1
ATOM 8463 C CA . SER B 1 224 ? 2.682 -11.322 -18.989 1 19.69 204 SER B CA 1
ATOM 8464 C C . SER B 1 224 ? 3.103 -10.05 -18.231 1 19.72 204 SER B C 1
ATOM 8465 O O . SER B 1 224 ? 2.884 -8.94 -18.715 1 19.83 204 SER B O 1
ATOM 8473 N N . TYR B 1 225 ? 3.712 -10.22 -17.045 1 19.51 205 TYR B N 1
ATOM 8474 C CA . TYR B 1 225 ? 4.103 -9.11 -16.178 1 19.94 205 TYR B CA 1
ATOM 8475 C C . TYR B 1 225 ? 5.621 -9.018 -15.958 1 20.52 205 TYR B C 1
ATOM 8476 O O . TYR B 1 225 ? 6.291 -10.041 -15.834 1 20.52 205 TYR B O 1
ATOM 8494 N N . VAL B 1 226 ? 6.144 -7.776 -15.874 1 20.9 206 VAL B N 1
ATOM 8495 C CA . VAL B 1 226 ? 7.564 -7.474 -15.626 1 21.79 206 VAL B CA 1
ATOM 8496 C C . VAL B 1 226 ? 7.633 -6.79 -14.262 1 22.64 206 VAL B C 1
ATOM 8497 O O . VAL B 1 226 ? 6.813 -5.914 -13.973 1 22.86 206 VAL B O 1
ATOM 8510 N N . LEU B 1 227 ? 8.626 -7.159 -13.442 1 22.92 207 LEU B N 1
ATOM 8511 C CA . LEU B 1 227 ? 8.8 -6.609 -12.098 1 23.63 207 LEU B CA 1
ATOM 8512 C C . LEU B 1 227 ? 10.248 -6.2 -11.877 1 24.13 207 LEU B C 1
ATOM 8513 O O . LEU B 1 227 ? 11.166 -6.808 -12.434 1 24.3 207 LEU B O 1
ATOM 8529 N N . HIS B 1 228 ? 10.453 -5.167 -11.058 1 24.2 208 HIS B N 1
ATOM 8530 C CA . HIS B 1 228 ? 11.794 -4.707 -10.704 1 24.83 208 HIS B CA 1
ATOM 8531 C C . HIS B 1 228 ? 12.39 -5.665 -9.644 1 25.11 208 HIS B C 1
ATOM 8532 O O . HIS B 1 228 ? 11.697 -6.563 -9.163 1 25.24 208 HIS B O 1
ATOM 8546 N N . GLY B 1 229 ? 13.669 -5.503 -9.316 1 25.11 209 GLY B N 1
ATOM 8547 C CA . GLY B 1 229 ? 14.321 -6.354 -8.33 1 25.63 209 GLY B CA 1
ATOM 8548 C C . GLY B 1 229 ? 13.666 -6.287 -6.963 1 25.93 209 GLY B C 1
ATOM 8549 O O . GLY B 1 229 ? 13.406 -5.195 -6.454 1 26.04 209 GLY B O 1
ATOM 8553 N N . GLY B 1 230 ? 13.345 -7.451 -6.405 1 25.87 210 GLY B N 1
ATOM 8554 C CA . GLY B 1 230 ? 12.709 -7.559 -5.1 1 26.31 210 GLY B CA 1
ATOM 8555 C C . GLY B 1 230 ? 13.087 -8.823 -4.36 1 26.6 210 GLY B C 1
ATOM 8556 O O . GLY B 1 230 ? 13.739 -9.71 -4.917 1 26.82 210 GLY B O 1
ATOM 8560 N N . THR B 1 231 ? 12.664 -8.921 -3.097 1 26.38 211 THR B N 1
ATOM 8561 C CA . THR B 1 231 ? 12.951 -10.097 -2.272 1 26.67 211 THR B CA 1
ATOM 8562 C C . THR B 1 231 ? 12.006 -11.254 -2.656 1 26.8 211 THR B C 1
ATOM 8563 O O . THR B 1 231 ? 11.023 -11.032 -3.362 1 26.89 211 THR B O 1
ATOM 8574 N N . VAL B 1 232 ? 12.298 -12.486 -2.201 1 26.84 212 VAL B N 1
ATOM 8575 C CA . VAL B 1 232 ? 11.451 -13.643 -2.51 1 27.01 212 VAL B CA 1
ATOM 8576 C C . VAL B 1 232 ? 10.001 -13.437 -2.023 1 27.3 212 VAL B C 1
ATOM 8577 O O . VAL B 1 232 ? 9.078 -13.812 -2.743 1 27.13 212 VAL B O 1
ATOM 8590 N N . GLU B 1 233 ? 9.791 -12.801 -0.851 1 27.63 213 GLU B N 1
ATOM 8591 C CA . GLU B 1 233 ? 8.433 -12.548 -0.361 1 28.07 213 GLU B CA 1
ATOM 8592 C C . GLU B 1 233 ? 7.752 -11.421 -1.138 1 27.58 213 GLU B C 1
ATOM 8593 O O . GLU B 1 233 ? 6.554 -11.51 -1.4 1 27.66 213 GLU B O 1
ATOM 8605 N N . GLU B 1 234 ? 8.493 -10.365 -1.507 1 27.02 214 GLU B N 1
ATOM 8606 C CA . GLU B 1 234 ? 7.924 -9.271 -2.299 1 26.67 214 GLU B CA 1
ATOM 8607 C C . GLU B 1 234 ? 7.478 -9.784 -3.667 1 26.62 214 GLU B C 1
ATO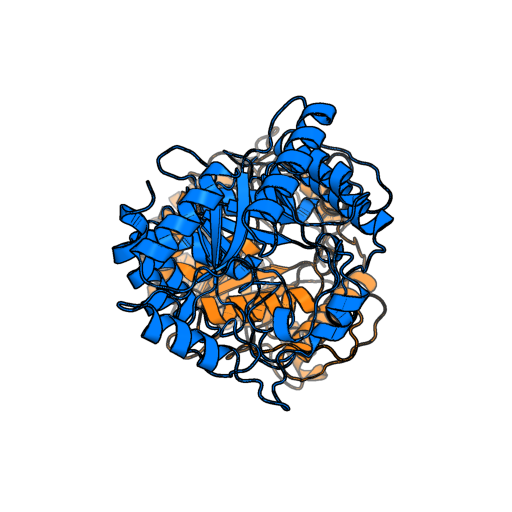M 8608 O O . GLU B 1 234 ? 6.409 -9.409 -4.137 1 26.89 214 GLU B O 1
ATOM 8620 N N . VAL B 1 235 ? 8.285 -10.653 -4.29 1 26.18 215 VAL B N 1
ATOM 8621 C CA . VAL B 1 235 ? 7.976 -11.226 -5.598 1 26.38 215 VAL B CA 1
ATOM 8622 C C . VAL B 1 235 ? 6.788 -12.209 -5.485 1 26.44 215 VAL B C 1
ATOM 8623 O O . VAL B 1 235 ? 5.86 -12.13 -6.286 1 26.65 215 VAL B O 1
ATOM 8636 N N . ARG B 1 236 ? 6.786 -13.097 -4.473 1 26.2 216 ARG B N 1
ATOM 8637 C CA . ARG B 1 236 ? 5.684 -14.048 -4.266 1 26.66 216 ARG B CA 1
ATOM 8638 C C . ARG B 1 236 ? 4.353 -13.307 -4.08 1 26.77 216 ARG B C 1
ATOM 8639 O O . ARG B 1 236 ? 3.359 -13.672 -4.701 1 26.8 216 ARG B O 1
ATOM 8660 N N . THR B 1 237 ? 4.35 -12.263 -3.24 1 26.74 217 THR B N 1
ATOM 8661 C CA . THR B 1 237 ? 3.152 -11.474 -2.96 1 27 217 THR B CA 1
ATOM 8662 C C . THR B 1 237 ? 2.649 -10.763 -4.211 1 26.29 217 THR B C 1
ATOM 8663 O O . THR B 1 237 ? 1.454 -10.809 -4.496 1 26.42 217 THR B O 1
ATOM 8674 N N . LYS B 1 238 ? 3.549 -10.111 -4.957 1 25.5 218 LYS B N 1
ATOM 8675 C CA . LYS B 1 238 ? 3.15 -9.368 -6.149 1 25.11 218 LYS B CA 1
ATOM 8676 C C . LYS B 1 238 ? 2.7 -10.274 -7.306 1 24.95 218 LYS B C 1
ATOM 8677 O O . LYS B 1 238 ? 1.775 -9.902 -8.027 1 24.98 218 LYS B O 1
ATOM 8696 N N . ILE B 1 239 ? 3.309 -11.461 -7.466 1 24.64 219 ILE B N 1
ATOM 8697 C CA . ILE B 1 239 ? 2.882 -12.4 -8.507 1 24.89 219 ILE B CA 1
ATOM 8698 C C . ILE B 1 239 ? 1.477 -12.916 -8.155 1 25.42 219 ILE B C 1
ATOM 8699 O O . ILE B 1 239 ? 0.603 -12.95 -9.024 1 25.49 219 ILE B O 1
ATOM 8715 N N . ALA B 1 240 ? 1.249 -13.282 -6.883 1 25.85 220 ALA B N 1
ATOM 8716 C CA . ALA B 1 240 ? -0.061 -13.747 -6.444 1 26.68 220 ALA B CA 1
ATOM 8717 C C . ALA B 1 240 ? -1.125 -12.658 -6.62 1 26.67 220 ALA B C 1
ATOM 8718 O O . ALA B 1 240 ? -2.225 -12.964 -7.066 1 26.91 220 ALA B O 1
ATOM 8725 N N . ASP B 1 241 ? -0.802 -11.401 -6.282 1 26.38 221 ASP B N 1
ATOM 8726 C CA . ASP B 1 241 ? -1.731 -10.284 -6.439 1 26.59 221 ASP B CA 1
ATOM 8727 C C . ASP B 1 241 ? -2.099 -10.084 -7.906 1 26.11 221 ASP B C 1
ATOM 8728 O O . ASP B 1 241 ? -3.269 -9.849 -8.203 1 26.42 221 ASP B O 1
ATOM 8737 N N . MET B 1 242 ? -1.117 -10.162 -8.818 1 25.35 222 MET B N 1
ATOM 8738 C CA . MET B 1 242 ? -1.389 -9.971 -10.24 1 25.33 222 MET B CA 1
ATOM 8739 C C . MET B 1 242 ? -2.254 -11.1 -10.795 1 25.53 222 MET B C 1
ATOM 8740 O O . MET B 1 242 ? -3.182 -10.831 -11.56 1 25.65 222 MET B O 1
ATOM 8754 N N . ASN B 1 243 ? -1.981 -12.351 -10.402 1 25.46 223 ASN B N 1
ATOM 8755 C CA . ASN B 1 243 ? -2.793 -13.484 -10.849 1 26.02 223 ASN B CA 1
ATOM 8756 C C . ASN B 1 243 ? -4.23 -13.38 -10.331 1 26.61 223 ASN B C 1
ATOM 8757 O O . ASN B 1 243 ? -5.147 -13.787 -11.032 1 26.7 223 ASN B O 1
ATOM 8768 N N . ALA B 1 244 ? -4.427 -12.844 -9.113 1 27.15 224 ALA B N 1
ATOM 8769 C CA . ALA B 1 244 ? -5.758 -12.652 -8.537 1 28.24 224 ALA B CA 1
ATOM 8770 C C . ALA B 1 244 ? -6.542 -11.593 -9.315 1 28.37 224 ALA B C 1
ATOM 8771 O O . ALA B 1 244 ? -7.751 -11.742 -9.496 1 28.85 224 ALA B O 1
ATOM 8778 N N . ARG B 1 245 ? -5.859 -10.528 -9.773 1 28.07 225 ARG B N 1
ATOM 8779 C CA . ARG B 1 245 ? -6.491 -9.472 -10.565 1 28.54 225 ARG B CA 1
ATOM 8780 C C . ARG B 1 245 ? -6.869 -10.035 -11.94 1 28.98 225 ARG B C 1
ATOM 8781 O O . ARG B 1 245 ? -7.992 -9.838 -12.399 1 29.1 225 ARG B O 1
ATOM 8802 N N . SER B 1 246 ? -5.938 -10.768 -12.575 1 29.1 226 SER B N 1
ATOM 8803 C CA . SER B 1 246 ? -6.162 -11.403 -13.876 1 29.64 226 SER B CA 1
ATOM 8804 C C . SER B 1 246 ? -7.277 -12.459 -13.811 1 29.9 226 SER B C 1
ATOM 8805 O O . SER B 1 246 ? -7.972 -12.665 -14.804 1 30 226 SER B O 1
ATOM 8813 N N . GLN B 1 247 ? -7.44 -13.128 -12.656 1 29.83 227 GLN B N 1
ATOM 8814 C CA . GLN B 1 247 ? -8.487 -14.136 -12.462 1 30.23 227 GLN B CA 1
ATOM 8815 C C . GLN B 1 247 ? -9.864 -13.471 -12.375 1 30.36 227 GLN B C 1
ATOM 8816 O O . GLN B 1 247 ? -10.841 -14.055 -12.832 1 30.54 227 GLN B O 1
ATOM 8830 N N . ARG B 1 248 ? -9.955 -12.269 -11.788 1 30.17 228 ARG B N 1
ATOM 8831 C CA . ARG B 1 248 ? -11.235 -11.565 -11.683 1 30.63 228 ARG B CA 1
ATOM 8832 C C . ARG B 1 248 ? -11.631 -10.903 -13.011 1 30.59 228 ARG B C 1
ATOM 8833 O O . ARG B 1 248 ? -12.823 -10.771 -13.282 1 30.68 228 ARG B O 1
ATOM 8854 N N . ILE B 1 249 ? -10.647 -10.491 -13.834 1 30.39 229 ILE B N 1
ATOM 8855 C CA . ILE B 1 249 ? -10.911 -9.813 -15.106 1 30.62 229 ILE B CA 1
ATOM 8856 C C . ILE B 1 249 ? -11.117 -10.816 -16.263 1 30.73 229 ILE B C 1
ATOM 8857 O O . ILE B 1 249 ? -12.138 -10.75 -16.948 1 30.65 229 ILE B O 1
ATOM 8873 N N . HIS B 1 250 ? -10.142 -11.724 -16.489 1 30.75 230 HIS B N 1
ATOM 8874 C CA . HIS B 1 250 ? -10.152 -12.674 -17.612 1 31.13 230 HIS B CA 1
ATOM 8875 C C . HIS B 1 250 ? -10.374 -14.148 -17.248 1 31.19 230 HIS B C 1
ATOM 8876 O O . HIS B 1 250 ? -10.452 -14.969 -18.167 1 31.39 230 HIS B O 1
ATOM 8890 N N . GLN B 1 251 ? -10.463 -14.494 -15.944 1 30.83 231 GLN B N 1
ATOM 8891 C CA . GLN B 1 251 ? -10.643 -15.871 -15.468 1 31.04 231 GLN B CA 1
ATOM 8892 C C . GLN B 1 251 ? -9.42 -16.743 -15.836 1 30.85 231 GLN B C 1
ATOM 8893 O O . GLN B 1 251 ? -9.588 -17.904 -16.208 1 31.02 231 GLN B O 1
ATOM 8907 N N . ARG B 1 252 ? -8.194 -16.179 -15.734 1 30.3 232 ARG B N 1
ATOM 8908 C CA . ARG B 1 252 ? -6.954 -16.89 -16.066 1 30.19 232 ARG B CA 1
ATOM 8909 C C . ARG B 1 252 ? -5.734 -16.277 -15.379 1 29.72 232 ARG B C 1
ATOM 8910 O O . ARG B 1 252 ? -5.748 -15.101 -15.038 1 29.81 232 ARG B O 1
ATOM 8931 N N . ASP B 1 253 ? -4.675 -17.075 -15.182 1 29.02 233 ASP B N 1
ATOM 8932 C CA . ASP B 1 253 ? -3.409 -16.583 -14.626 1 28.67 233 ASP B CA 1
ATOM 8933 C C . ASP B 1 253 ? -2.611 -15.901 -15.756 1 27.96 233 ASP B C 1
ATOM 8934 O O . ASP B 1 253 ? -2.833 -16.198 -16.934 1 28.14 233 ASP B O 1
ATOM 8943 N N . MET B 1 254 ? -1.651 -15.029 -15.405 1 26.92 234 MET B N 1
ATOM 8944 C CA . MET B 1 254 ? -0.809 -14.379 -16.417 1 26.39 234 MET B CA 1
ATOM 8945 C C . MET B 1 254 ? 0.214 -15.401 -16.95 1 25.55 234 MET B C 1
ATOM 8946 O O . MET B 1 254 ? 0.664 -16.275 -16.207 1 25.68 234 MET B O 1
ATOM 8960 N N . ALA B 1 255 ? 0.534 -15.323 -18.248 1 24.51 235 ALA B N 1
ATOM 8961 C CA . ALA B 1 255 ? 1.41 -16.289 -18.913 1 23.89 235 ALA B CA 1
ATOM 8962 C C . ALA B 1 255 ? 2.849 -16.383 -18.349 1 23.04 235 ALA B C 1
ATOM 8963 O O . ALA B 1 255 ? 3.31 -17.488 -18.063 1 23.18 235 ALA B O 1
ATOM 8970 N N . GLU B 1 256 ? 3.562 -15.25 -18.211 1 21.99 236 GLU B N 1
ATOM 8971 C CA . GLU B 1 256 ? 4.945 -15.237 -17.72 1 21.25 236 GLU B CA 1
ATOM 8972 C C . GLU B 1 256 ? 5.166 -14.111 -16.709 1 20.31 236 GLU B C 1
ATOM 8973 O O . GLU B 1 256 ? 4.407 -13.142 -16.674 1 20.15 236 GLU B O 1
ATOM 8985 N N . PHE B 1 257 ? 6.224 -14.245 -15.895 1 19.59 237 PHE B N 1
ATOM 8986 C CA . PHE B 1 257 ? 6.617 -13.253 -14.897 1 19.51 237 PHE B CA 1
ATOM 8987 C C . PHE B 1 257 ? 8.135 -13.107 -14.952 1 19.2 237 PHE B C 1
ATOM 8988 O O . PHE B 1 257 ? 8.849 -14.074 -14.689 1 19.36 237 PHE B O 1
ATOM 9005 N N . GLY B 1 258 ? 8.604 -11.925 -15.344 1 18.78 238 GLY B N 1
ATOM 9006 C C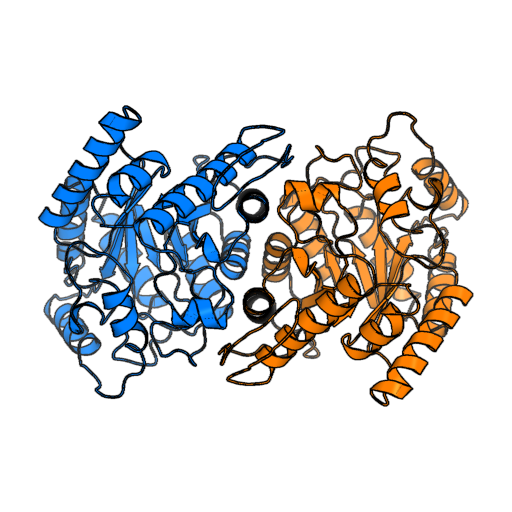A . GLY B 1 258 ? 10.026 -11.628 -15.465 1 18.96 238 GLY B CA 1
ATOM 9007 C C . GLY B 1 258 ? 10.49 -10.626 -14.431 1 19.08 238 GLY B C 1
ATOM 9008 O O . GLY B 1 258 ? 9.755 -9.693 -14.115 1 19.2 238 GLY B O 1
ATOM 9012 N N . MET B 1 259 ? 11.708 -10.802 -13.896 1 18.92 239 MET B N 1
ATOM 9013 C CA . MET B 1 259 ? 12.271 -9.884 -12.907 1 19.27 239 MET B CA 1
ATOM 9014 C C . MET B 1 259 ? 13.601 -9.314 -13.401 1 19.68 239 MET B C 1
ATOM 9015 O O . MET B 1 259 ? 14.504 -10.076 -13.744 1 19.74 239 MET B O 1
ATOM 9029 N N . SER B 1 260 ? 13.739 -7.98 -13.39 1 19.89 240 SER B N 1
ATOM 9030 C CA . SER B 1 260 ? 14.986 -7.314 -13.755 1 20.6 240 SER B CA 1
ATOM 9031 C C . SER B 1 260 ? 15.895 -7.389 -12.539 1 21.22 240 SER B C 1
ATOM 9032 O O . SER B 1 260 ? 15.551 -6.87 -11.479 1 21.33 240 SER B O 1
ATOM 9040 N N . THR B 1 261 ? 17.027 -8.081 -12.673 1 21.51 241 THR B N 1
ATOM 9041 C CA . THR B 1 261 ? 17.952 -8.283 -11.564 1 22.18 241 THR B CA 1
ATOM 9042 C C . THR B 1 261 ? 19.4 -8.301 -12.028 1 22.68 241 THR B C 1
ATOM 9043 O O . THR B 1 261 ? 19.682 -8.631 -13.176 1 22.79 241 THR B O 1
ATOM 9054 N N . TYR B 1 262 ? 20.317 -7.959 -11.118 1 22.93 242 TYR B N 1
ATOM 9055 C CA . TYR B 1 262 ? 21.755 -7.974 -11.369 1 23.62 242 TYR B CA 1
ATOM 9056 C C . TYR B 1 262 ? 22.318 -9.243 -10.724 1 24.31 242 TYR B C 1
ATOM 9057 O O . TYR B 1 262 ? 21.908 -9.6 -9.617 1 24.58 242 TYR B O 1
ATOM 9075 N N . ILE B 1 263 ? 23.243 -9.924 -11.412 1 24.56 243 ILE B N 1
ATOM 9076 C CA . ILE B 1 263 ? 23.835 -11.171 -10.922 1 25.29 243 ILE B CA 1
ATOM 9077 C C . ILE B 1 263 ? 25.358 -11.029 -10.809 1 26.08 243 ILE B C 1
ATOM 9078 O O . ILE B 1 263 ? 25.986 -10.415 -11.67 1 26.05 243 ILE B O 1
ATOM 9094 N N . ILE B 1 264 ? 25.944 -11.6 -9.736 1 26.64 244 ILE B N 1
ATOM 9095 C CA . ILE B 1 264 ? 27.389 -11.656 -9.522 1 27.57 244 ILE B CA 1
ATOM 9096 C C . ILE B 1 264 ? 27.679 -13.09 -9.069 1 28.26 244 ILE B C 1
ATOM 9097 O O . ILE B 1 264 ? 27.309 -13.458 -7.958 1 28.41 244 ILE B O 1
ATOM 9113 N N . VAL B 1 265 ? 28.293 -13.905 -9.937 1 28.65 245 VAL B N 1
ATOM 9114 C CA . VAL B 1 265 ? 28.644 -15.292 -9.625 1 29.51 245 VAL B CA 1
ATOM 9115 C C . VAL B 1 265 ? 30.167 -15.403 -9.691 1 30.67 245 VAL B C 1
ATOM 9116 O O . VAL B 1 265 ? 30.772 -14.907 -10.636 1 30.72 245 VAL B O 1
ATOM 9129 N N . ARG B 1 266 ? 30.786 -16.008 -8.667 1 31.53 246 ARG B N 1
ATOM 9130 C CA . ARG B 1 266 ? 32.234 -16.232 -8.601 1 32.82 246 ARG B CA 1
ATOM 9131 C C . ARG B 1 266 ? 32.509 -17.604 -7.947 1 33.78 246 ARG B C 1
ATOM 9132 O O . ARG B 1 266 ? 31.604 -18.204 -7.361 1 33.69 246 ARG B O 1
ATOM 9153 N N . ASP B 1 267 ? 33.754 -18.103 -8.044 1 34.64 247 ASP B N 1
ATOM 9154 C CA . ASP B 1 267 ? 34.128 -19.387 -7.449 1 35.58 247 ASP B CA 1
ATOM 9155 C C . ASP B 1 267 ? 33.886 -19.391 -5.932 1 36.07 247 ASP B C 1
ATOM 9156 O O . ASP B 1 267 ? 33.421 -20.397 -5.399 1 36.22 247 ASP B O 1
ATOM 9165 N N . THR B 1 268 ? 34.188 -18.267 -5.246 1 36.23 248 THR B N 1
ATOM 9166 C CA . THR B 1 268 ? 33.972 -18.109 -3.804 1 36.69 248 THR B CA 1
ATOM 9167 C C . THR B 1 268 ? 33.042 -16.919 -3.525 1 36.24 248 THR B C 1
ATOM 9168 O O . THR B 1 268 ? 33.02 -15.953 -4.289 1 36.02 248 THR B O 1
ATOM 9179 N N . GLU B 1 269 ? 32.294 -16.98 -2.413 1 36.11 249 GLU B N 1
ATOM 9180 C CA . GLU B 1 269 ? 31.391 -15.898 -2.021 1 36.34 249 GLU B CA 1
ATOM 9181 C C . GLU B 1 269 ? 32.179 -14.625 -1.696 1 36.6 249 GLU B C 1
ATOM 9182 O O . GLU B 1 269 ? 31.669 -13.536 -1.925 1 36.57 249 GLU B O 1
ATOM 9194 N N . ALA B 1 270 ? 33.409 -14.749 -1.166 1 36.96 250 ALA B N 1
ATOM 9195 C CA . ALA B 1 270 ? 34.245 -13.591 -0.863 1 37.55 250 ALA B CA 1
ATOM 9196 C C . ALA B 1 270 ? 34.585 -12.816 -2.138 1 37.47 250 ALA B C 1
ATOM 9197 O O . ALA B 1 270 ? 34.562 -11.589 -2.112 1 37.51 250 ALA B O 1
ATOM 9204 N N . GLU B 1 271 ? 34.891 -13.518 -3.247 1 37.43 251 GLU B N 1
ATOM 9205 C CA . GLU B 1 271 ? 35.18 -12.86 -4.528 1 38.05 251 GLU B CA 1
ATOM 9206 C C . GLU B 1 271 ? 33.931 -12.147 -5.052 1 38.35 251 GLU B C 1
ATOM 9207 O O . GLU B 1 271 ? 34.032 -11.034 -5.573 1 38.55 251 GLU B O 1
ATOM 9219 N N . ALA B 1 272 ? 32.758 -12.79 -4.917 1 38.14 252 ALA B N 1
ATOM 9220 C CA . ALA B 1 272 ? 31.486 -12.218 -5.353 1 38.35 252 ALA B CA 1
ATOM 9221 C C . ALA B 1 272 ? 31.152 -10.965 -4.546 1 38.25 252 ALA B C 1
ATOM 9222 O O . ALA B 1 272 ? 30.713 -9.97 -5.121 1 38.41 252 ALA B O 1
ATOM 9229 N N . ARG B 1 273 ? 31.378 -11.004 -3.224 1 37.88 253 ARG B N 1
ATOM 9230 C CA . ARG B 1 273 ? 31.115 -9.862 -2.355 1 38.06 253 ARG B CA 1
ATOM 9231 C C . ARG B 1 273 ? 32.145 -8.741 -2.568 1 37.92 253 ARG B C 1
ATOM 9232 O O . ARG B 1 273 ? 31.797 -7.575 -2.394 1 38.02 253 ARG B O 1
ATOM 9253 N N . ALA B 1 274 ? 33.385 -9.068 -2.983 1 37.53 254 ALA B N 1
ATOM 9254 C CA . ALA B 1 274 ? 34.393 -8.05 -3.301 1 37.6 254 ALA B CA 1
ATOM 9255 C C . ALA B 1 274 ? 33.974 -7.279 -4.561 1 37.44 254 ALA B C 1
ATOM 9256 O O . ALA B 1 274 ? 34.153 -6.064 -4.624 1 37.55 254 ALA B O 1
ATOM 9263 N N . GLU B 1 275 ? 33.421 -7.987 -5.56 1 37.05 255 GLU B N 1
ATOM 9264 C CA . GLU B 1 275 ? 32.926 -7.383 -6.799 1 37.2 255 GLU B CA 1
ATOM 9265 C C . GLU B 1 275 ? 31.698 -6.497 -6.517 1 37.14 255 GLU B C 1
ATOM 9266 O O . GLU B 1 275 ? 31.553 -5.448 -7.141 1 37.36 255 GLU B O 1
ATOM 9278 N N . LEU B 1 276 ? 30.839 -6.894 -5.556 1 36.71 256 LEU B N 1
ATOM 9279 C CA . LEU B 1 276 ? 29.668 -6.108 -5.155 1 36.75 256 LEU B CA 1
ATOM 9280 C C . LEU B 1 276 ? 30.147 -4.756 -4.599 1 36.82 256 LEU B C 1
ATOM 9281 O O . LEU B 1 276 ? 29.65 -3.715 -5.016 1 36.79 256 LEU B O 1
ATOM 9297 N N . ALA B 1 277 ? 31.168 -4.778 -3.721 1 36.78 257 ALA B N 1
ATOM 9298 C CA . ALA B 1 277 ? 31.754 -3.566 -3.145 1 37.16 257 ALA B CA 1
ATOM 9299 C C . ALA B 1 277 ? 32.369 -2.669 -4.225 1 37.35 257 ALA B C 1
ATOM 9300 O O . ALA B 1 277 ? 32.221 -1.451 -4.161 1 37.46 257 ALA B O 1
ATOM 9307 N N . ARG B 1 278 ? 33.05 -3.269 -5.21 1 37.18 258 ARG B N 1
ATOM 9308 C CA . ARG B 1 278 ? 33.675 -2.534 -6.307 1 37.63 258 ARG B CA 1
ATOM 9309 C C . ARG B 1 278 ? 32.634 -1.769 -7.134 1 38 258 ARG B C 1
ATOM 9310 O O . ARG B 1 278 ? 32.84 -0.592 -7.424 1 38.2 258 ARG B O 1
ATOM 9331 N N . ILE B 1 279 ? 31.523 -2.424 -7.501 1 37.9 259 ILE B N 1
ATOM 9332 C CA . ILE B 1 279 ? 30.49 -1.783 -8.321 1 38.28 259 ILE B CA 1
ATOM 9333 C C . ILE B 1 279 ? 29.634 -0.788 -7.511 1 38.6 259 ILE B C 1
ATOM 9334 O O . ILE B 1 279 ? 29.084 0.134 -8.11 1 38.62 259 ILE B O 1
ATOM 9350 N N . THR B 1 280 ? 29.525 -0.949 -6.172 1 38.72 260 THR B N 1
ATOM 9351 C CA . THR B 1 280 ? 28.772 -0.002 -5.338 1 39.25 260 THR B CA 1
ATOM 9352 C C . THR B 1 280 ? 29.665 1.119 -4.761 1 39.71 260 THR B C 1
ATOM 9353 O O . THR B 1 280 ? 29.219 1.832 -3.862 1 39.89 260 THR B O 1
ATOM 9364 N N . THR B 1 281 ? 30.899 1.304 -5.28 1 39.77 261 THR B N 1
ATOM 9365 C CA . THR B 1 281 ? 31.787 2.368 -4.815 1 40.32 261 THR B CA 1
ATOM 9366 C C . THR B 1 281 ? 31.321 3.658 -5.491 1 40.53 261 THR B C 1
ATOM 9367 O O . THR B 1 281 ? 31.558 3.844 -6.686 1 40.65 261 THR B O 1
ATOM 9378 N N . VAL B 1 282 ? 30.612 4.52 -4.743 1 40.38 262 VAL B N 1
ATOM 9379 C CA . VAL B 1 282 ? 30.062 5.758 -5.296 1 40.72 262 VAL B CA 1
ATOM 9380 C C . VAL B 1 282 ? 31.166 6.751 -5.709 1 41.19 262 VAL B C 1
ATOM 9381 O O . VAL B 1 282 ? 32.091 7.025 -4.944 1 41.39 262 VAL B O 1
ATOM 9394 N N . ASP B 1 283 ? 31.083 7.241 -6.954 1 41.24 263 ASP B N 1
ATOM 9395 C CA . ASP B 1 283 ? 32.018 8.212 -7.521 1 41.82 263 ASP B CA 1
ATOM 9396 C C . ASP B 1 283 ? 31.274 9.558 -7.49 1 42.16 263 ASP B C 1
ATOM 9397 O O . ASP B 1 283 ? 30.191 9.627 -8.074 1 42.38 263 ASP B O 1
ATOM 9406 N N . PRO B 1 284 ? 31.761 10.612 -6.792 1 42.06 264 PRO B N 1
ATOM 9407 C CA . PRO B 1 284 ? 30.989 11.871 -6.748 1 42.05 264 PRO B CA 1
ATOM 9408 C C . PRO B 1 284 ? 30.682 12.53 -8.091 1 42.03 264 PRO B C 1
ATOM 9409 O O . PRO B 1 284 ? 29.636 13.162 -8.214 1 42.28 264 PRO B O 1
ATOM 9420 N N . HIS B 1 285 ? 31.574 12.396 -9.084 1 41.56 265 HIS B N 1
ATOM 9421 C CA . HIS B 1 285 ? 31.395 13.034 -10.392 1 41.58 265 HIS B CA 1
ATOM 9422 C C . HIS B 1 285 ? 30.778 12.112 -11.457 1 41.1 265 HIS B C 1
ATOM 9423 O O . HIS B 1 285 ? 30.855 12.447 -12.636 1 41.22 265 HIS B O 1
ATOM 9437 N N . SER B 1 286 ? 30.156 10.982 -11.072 1 40.42 266 SER B N 1
ATOM 9438 C CA . SER B 1 286 ? 29.559 10.067 -12.05 1 40.25 266 SER B CA 1
ATOM 9439 C C . SER B 1 286 ? 28.278 10.653 -12.681 1 39.69 266 SER B C 1
ATOM 9440 O O . SER B 1 286 ? 27.317 10.907 -11.952 1 39.78 266 SER B O 1
ATOM 9448 N N . PRO B 1 287 ? 28.208 10.846 -14.021 1 38.95 267 PRO B N 1
ATOM 9449 C CA . PRO B 1 287 ? 26.98 11.412 -14.613 1 38.49 267 PRO B CA 1
ATOM 9450 C C . PRO B 1 287 ? 25.811 10.433 -14.805 1 37.84 267 PRO B C 1
ATOM 9451 O O . PRO B 1 287 ? 24.803 10.814 -15.399 1 37.95 267 PRO B O 1
ATOM 9462 N N . GLY B 1 288 ? 25.931 9.205 -14.3 1 37 268 GLY B N 1
ATOM 9463 C CA . GLY B 1 288 ? 24.888 8.196 -14.438 1 36.75 268 GLY B CA 1
ATOM 9464 C C . GLY B 1 288 ? 23.564 8.527 -13.774 1 36.18 268 GLY B C 1
ATOM 9465 O O . GLY B 1 288 ? 22.512 8.112 -14.269 1 36.26 268 GLY B O 1
ATOM 9469 N N . TYR B 1 289 ? 23.595 9.29 -12.665 1 35.43 269 TYR B N 1
ATOM 9470 C CA . TYR B 1 289 ? 22.387 9.659 -11.927 1 35.19 269 TYR B CA 1
ATOM 9471 C C . TYR B 1 289 ? 21.723 10.948 -12.441 1 34.77 269 TYR B C 1
ATOM 9472 O O . TYR B 1 289 ? 21.064 11.634 -11.66 1 35.02 269 TYR B O 1
ATOM 9490 N N . ALA B 1 290 ? 21.854 11.267 -13.736 1 34.07 270 ALA B N 1
ATOM 9491 C CA . ALA B 1 290 ? 21.23 12.465 -14.296 1 33.97 270 ALA B CA 1
ATOM 9492 C C . ALA B 1 290 ? 19.704 12.333 -14.284 1 33.5 270 ALA B C 1
ATOM 9493 O O . ALA B 1 290 ? 19.006 13.289 -13.949 1 33.42 270 ALA B O 1
ATOM 9500 N N . SER B 1 291 ? 19.194 11.142 -14.627 1 33.06 271 SER B N 1
ATOM 9501 C CA . SER B 1 291 ? 17.766 10.863 -14.667 1 33.06 271 SER B CA 1
ATOM 9502 C C . SER B 1 291 ? 17.189 10.365 -13.329 1 32.83 271 SER B C 1
ATOM 9503 O O . SER B 1 291 ? 16.013 10.011 -13.293 1 32.92 271 SER B O 1
ATOM 9511 N N . PHE B 1 292 ? 17.98 10.333 -12.243 1 32.43 272 PHE B N 1
ATOM 9512 C CA . PHE B 1 292 ? 17.492 9.836 -10.957 1 32.54 272 PHE B CA 1
ATOM 9513 C C . PHE B 1 292 ? 16.365 10.693 -10.362 1 32.46 272 PHE B C 1
ATOM 9514 O O . PHE B 1 292 ? 15.359 10.138 -9.929 1 32.52 272 PHE B O 1
ATOM 9531 N N . GLU B 1 293 ? 16.528 12.021 -10.322 1 32.19 273 GLU B N 1
ATOM 9532 C CA . GLU B 1 293 ? 15.506 12.903 -9.745 1 32.43 273 GLU B CA 1
ATOM 9533 C C . GLU B 1 293 ? 14.2 12.843 -10.536 1 32.3 273 GLU B C 1
ATOM 9534 O O . GLU B 1 293 ? 13.121 12.796 -9.94 1 32.4 273 GLU B O 1
ATOM 9546 N N . GLU B 1 294 ? 14.297 12.804 -11.868 1 31.89 274 GLU B N 1
ATOM 9547 C CA . GLU B 1 294 ? 13.122 12.714 -12.726 1 31.97 274 GLU B CA 1
ATOM 9548 C C . GLU B 1 294 ? 12.451 11.335 -12.592 1 31.57 274 GLU B C 1
ATOM 9549 O O . GLU B 1 294 ? 11.227 11.25 -12.677 1 31.54 274 GLU B O 1
ATOM 9561 N N . PHE B 1 295 ? 13.237 10.267 -12.36 1 31.09 275 PHE B N 1
ATOM 9562 C CA . PHE B 1 295 ? 12.689 8.93 -12.14 1 31.09 275 PHE B CA 1
ATOM 9563 C C . PHE B 1 295 ? 11.901 8.917 -10.836 1 30.95 275 PHE B C 1
ATOM 9564 O O . PHE B 1 295 ? 10.82 8.353 -10.794 1 31.04 275 PHE B O 1
ATOM 9581 N N . VAL B 1 296 ? 12.433 9.54 -9.779 1 30.59 276 VAL B N 1
ATOM 9582 C CA . VAL B 1 296 ? 11.757 9.601 -8.483 1 30.69 276 VAL B CA 1
ATOM 9583 C C . VAL B 1 296 ? 10.445 10.386 -8.613 1 30.63 276 VAL B C 1
ATOM 9584 O O . VAL B 1 296 ? 9.417 9.948 -8.093 1 30.74 276 VAL B O 1
ATOM 9597 N N . LYS B 1 297 ? 10.47 11.523 -9.319 1 30.31 277 LYS B N 1
ATOM 9598 C CA . LYS B 1 297 ? 9.28 12.351 -9.471 1 30.45 277 LYS B CA 1
ATOM 9599 C C . LYS B 1 297 ? 8.175 11.72 -10.325 1 30.58 277 LYS B C 1
ATOM 9600 O O . LYS B 1 297 ? 7.039 11.623 -9.859 1 30.66 277 LYS B O 1
ATOM 9619 N N . ASN B 1 298 ? 8.482 11.289 -11.55 1 30.51 278 ASN B N 1
ATOM 9620 C CA . ASN B 1 298 ? 7.488 10.83 -12.518 1 30.9 278 ASN B CA 1
ATOM 9621 C C . ASN B 1 298 ? 7.438 9.325 -12.781 1 31.34 278 ASN B C 1
ATOM 9622 O O . ASN B 1 298 ? 6.952 8.944 -13.857 1 31.71 278 ASN B O 1
ATOM 9633 N N . SER B 1 299 ? 7.901 8.434 -11.892 1 31.19 279 SER B N 1
ATOM 9634 C CA . SER B 1 299 ? 7.85 6.975 -12.181 1 31.66 279 SER B CA 1
ATOM 9635 C C . SER B 1 299 ? 6.583 6.324 -11.643 1 31.94 279 SER B C 1
ATOM 9636 O O . SER B 1 299 ? 6.136 5.337 -12.232 1 32.06 279 SER B O 1
ATOM 9644 N N . GLU B 1 300 ? 6.006 6.852 -10.563 1 31.94 280 GLU B N 1
ATOM 9645 C CA . GLU B 1 300 ? 4.775 6.36 -9.962 1 32.36 280 GLU B CA 1
ATOM 9646 C C . GLU B 1 300 ? 4.89 4.881 -9.522 1 32.53 280 GLU B C 1
ATOM 9647 O O . GLU B 1 300 ? 4.241 3.991 -10.102 1 32.58 280 GLU B O 1
ATOM 9659 N N . LEU B 1 301 ? 5.762 4.611 -8.553 1 32.47 281 LEU B N 1
ATOM 9660 C CA . LEU B 1 301 ? 5.964 3.268 -7.98 1 32.9 281 LEU B CA 1
ATOM 9661 C C . LEU B 1 301 ? 5.518 3.253 -6.516 1 33.07 281 LEU B C 1
ATOM 9662 O O . LEU B 1 301 ? 5.524 4.295 -5.858 1 33.19 281 LEU B O 1
ATOM 9678 N N . ASP B 1 302 ? 5.113 2.071 -6.015 1 32.9 282 ASP B N 1
ATOM 9679 C CA . ASP B 1 302 ? 4.654 1.908 -4.63 1 33.14 282 ASP B CA 1
ATOM 9680 C C . ASP B 1 302 ? 5.668 2.445 -3.612 1 32.79 282 ASP B C 1
ATOM 9681 O O . ASP B 1 302 ? 5.284 3.173 -2.695 1 32.98 282 ASP B O 1
ATOM 9690 N N . VAL B 1 303 ? 6.954 2.087 -3.779 1 32.08 283 VAL B N 1
ATOM 9691 C CA . VAL B 1 303 ? 8.017 2.509 -2.873 1 31.85 283 VAL B CA 1
ATOM 9692 C C . VAL B 1 303 ? 8.961 3.415 -3.656 1 31.34 283 VAL B C 1
ATOM 9693 O O . VAL B 1 303 ? 9.377 3.061 -4.758 1 31.36 283 VAL B O 1
ATOM 9706 N N . GLU B 1 304 ? 9.302 4.581 -3.089 1 30.79 284 GLU B N 1
ATOM 9707 C CA . GLU B 1 304 ? 10.213 5.53 -3.726 1 30.76 284 GLU B CA 1
ATOM 9708 C C . GLU B 1 304 ? 11.63 4.946 -3.737 1 30.83 284 GLU B C 1
ATOM 9709 O O . GLU B 1 304 ? 12.001 4.208 -2.827 1 31.04 284 GLU B O 1
ATOM 9721 N N . LEU B 1 305 ? 12.421 5.274 -4.759 1 30.53 285 LEU B N 1
ATOM 9722 C CA . LEU B 1 305 ? 13.785 4.757 -4.878 1 30.74 285 LEU B CA 1
ATOM 9723 C C . LEU B 1 305 ? 14.783 5.675 -4.188 1 30.75 285 LEU B C 1
ATOM 9724 O O . LEU B 1 305 ? 14.646 6.897 -4.24 1 30.73 285 LEU B O 1
ATOM 9740 N N . SER B 1 306 ? 15.82 5.083 -3.595 1 30.63 286 SER B N 1
ATOM 9741 C CA . SER B 1 306 ? 16.93 5.824 -2.997 1 31.02 286 SER B CA 1
ATOM 9742 C C . SER B 1 306 ? 18.086 5.856 -4.027 1 31.09 286 SER B C 1
ATOM 9743 O O . SER B 1 306 ? 18.054 5.119 -5.017 1 31.15 286 SER B O 1
ATOM 9751 N N . LYS B 1 307 ? 19.097 6.708 -3.807 1 30.91 287 LYS B N 1
ATOM 9752 C CA . LYS B 1 307 ? 20.227 6.815 -4.73 1 31.17 287 LYS B CA 1
ATOM 9753 C C . LYS B 1 307 ? 21.011 5.497 -4.81 1 31.28 287 LYS B C 1
ATOM 9754 O O . LYS B 1 307 ? 21.431 5.109 -5.898 1 31.36 287 LYS B O 1
ATOM 9773 N N . ARG B 1 308 ? 21.169 4.792 -3.677 1 31.19 288 ARG B N 1
ATOM 9774 C CA . ARG B 1 308 ? 21.891 3.517 -3.633 1 31.55 288 ARG B CA 1
ATOM 9775 C C . ARG B 1 308 ? 21.143 2.425 -4.413 1 31.44 288 ARG B C 1
ATOM 9776 O O . ARG B 1 308 ? 21.787 1.597 -5.051 1 31.64 288 ARG B O 1
ATOM 9797 N N . GLU B 1 309 ? 19.797 2.432 -4.389 1 31 289 GLU B N 1
ATOM 9798 C CA . GLU B 1 309 ? 18.988 1.458 -5.139 1 31.09 289 GLU B CA 1
ATOM 9799 C C . GLU B 1 309 ? 19.042 1.669 -6.669 1 31.04 289 GLU B C 1
ATOM 9800 O O . GLU B 1 309 ? 18.665 0.765 -7.416 1 31.08 289 GLU B O 1
ATOM 9812 N N . TYR B 1 310 ? 19.475 2.861 -7.127 1 30.76 290 TYR B N 1
ATOM 9813 C CA . TYR B 1 310 ? 19.6 3.204 -8.543 1 30.91 290 TYR B CA 1
ATOM 9814 C C . TYR B 1 310 ? 21.063 3.047 -9.027 1 31.08 290 TYR B C 1
ATOM 9815 O O . TYR B 1 310 ? 21.419 3.65 -10.031 1 31.21 290 TYR B O 1
ATOM 9833 N N . SER B 1 311 ? 21.903 2.239 -8.346 1 30.98 291 SER B N 1
ATOM 9834 C CA . SER B 1 311 ? 23.309 2.083 -8.729 1 31.36 291 SER B CA 1
ATOM 9835 C C . SER B 1 311 ? 23.515 1.216 -9.974 1 31.38 291 SER B C 1
ATOM 9836 O O . SER B 1 311 ? 24.324 1.576 -10.828 1 31.44 291 SER B O 1
ATOM 9844 N N . VAL B 1 312 ? 22.819 0.069 -10.061 1 31.14 292 VAL B N 1
ATOM 9845 C CA . VAL B 1 312 ? 22.928 -0.858 -11.205 1 31.46 292 VAL B CA 1
ATOM 9846 C C . VAL B 1 312 ? 21.647 -0.91 -12.082 1 31.4 292 VAL B C 1
ATOM 9847 O O . VAL B 1 312 ? 21.665 -1.532 -13.143 1 31.51 292 VAL B O 1
ATOM 9860 N N . GLY B 1 313 ? 20.568 -0.274 -11.641 1 31.08 293 GLY B N 1
ATOM 9861 C CA . GLY B 1 313 ? 19.305 -0.271 -12.366 1 31.24 293 GLY B CA 1
ATOM 9862 C C . GLY B 1 313 ? 18.185 0.185 -11.457 1 31.18 293 GLY B C 1
ATOM 9863 O O . GLY B 1 313 ? 18.332 1.181 -10.751 1 31.3 293 GLY B O 1
ATOM 9867 N N . THR B 1 314 ? 17.091 -0.564 -11.432 1 30.78 294 THR B N 1
ATOM 9868 C CA . THR B 1 314 ? 15.936 -0.299 -10.582 1 30.81 294 THR B CA 1
ATOM 9869 C C . THR B 1 314 ? 15.886 -1.443 -9.582 1 30.45 294 THR B C 1
ATOM 9870 O O . THR B 1 314 ? 15.246 -2.459 -9.852 1 30.56 294 THR B O 1
ATOM 9881 N N . ARG B 1 315 ? 16.621 -1.299 -8.458 1 29.85 295 ARG B N 1
ATOM 9882 C CA . ARG B 1 315 ? 16.73 -2.308 -7.393 1 29.67 295 ARG B CA 1
ATOM 9883 C C . ARG B 1 315 ? 17.313 -3.632 -7.902 1 29.29 295 ARG B C 1
ATOM 9884 O O . ARG B 1 315 ? 16.873 -4.704 -7.489 1 29.41 295 ARG B O 1
ATOM 9905 N N . GLY B 1 316 ? 18.327 -3.547 -8.755 1 28.61 296 GLY B N 1
ATOM 9906 C CA . GLY B 1 316 ? 18.97 -4.732 -9.303 1 28.49 296 GLY B CA 1
ATOM 9907 C C . GLY B 1 316 ? 19.658 -5.605 -8.27 1 28.19 296 GLY B C 1
ATOM 9908 O O . GLY B 1 316 ? 19.723 -6.822 -8.443 1 28.1 296 GLY B O 1
ATOM 9912 N N . LEU B 1 317 ? 20.177 -4.998 -7.192 1 28.01 297 LEU B N 1
ATOM 9913 C CA . LEU B 1 317 ? 20.848 -5.736 -6.122 1 28.22 297 LEU B CA 1
ATOM 9914 C C . LEU B 1 317 ? 19.905 -6.138 -4.977 1 28.3 297 LEU B C 1
ATOM 9915 O O . LEU B 1 317 ? 20.357 -6.823 -4.064 1 28.51 297 LEU B O 1
ATOM 9931 N N . ARG B 1 318 ? 18.611 -5.751 -5.014 1 27.98 298 ARG B N 1
ATOM 9932 C CA . ARG B 1 318 ? 17.662 -6.133 -3.969 1 28.18 298 ARG B CA 1
ATOM 9933 C C . ARG B 1 318 ? 17.455 -7.672 -3.906 1 28.39 298 ARG B C 1
ATOM 9934 O O . ARG B 1 318 ? 17.492 -8.212 -2.796 1 28.6 298 ARG B O 1
ATOM 9955 N N . PRO B 1 319 ? 17.345 -8.428 -5.036 1 28.22 299 PRO B N 1
ATOM 9956 C CA . PRO B 1 319 ? 17.255 -9.897 -4.919 1 28.22 299 PRO B CA 1
ATOM 9957 C C . PRO B 1 319 ? 18.508 -10.565 -4.325 1 28.35 299 PRO B C 1
ATOM 9958 O O . PRO B 1 319 ? 18.421 -11.703 -3.869 1 28.36 299 PRO B O 1
ATOM 9969 N N . ASP B 1 320 ? 19.665 -9.87 -4.36 1 28.39 300 ASP B N 1
ATOM 9970 C CA . ASP B 1 320 ? 20.948 -10.321 -3.826 1 29.14 300 ASP B CA 1
ATOM 9971 C C . ASP B 1 320 ? 21.409 -11.656 -4.411 1 29.43 300 ASP B C 1
ATOM 9972 O O . ASP B 1 320 ? 21.765 -12.571 -3.67 1 29.52 300 ASP B O 1
ATOM 9981 N N . LEU B 1 321 ? 21.451 -11.754 -5.747 1 29.33 301 LEU B N 1
ATOM 9982 C CA . LEU B 1 321 ? 21.931 -12.967 -6.41 1 29.75 301 LEU B CA 1
ATOM 9983 C C . LEU B 1 321 ? 23.453 -12.836 -6.538 1 30.01 301 LEU B C 1
ATOM 9984 O O . LEU B 1 321 ? 23.995 -12.821 -7.641 1 30.08 301 LEU B O 1
ATOM 10000 N N . VAL B 1 322 ? 24.131 -12.7 -5.385 1 30.05 302 VAL B N 1
ATOM 10001 C CA . VAL B 1 322 ? 25.576 -12.515 -5.278 1 30.55 302 VAL B CA 1
ATOM 10002 C C . VAL B 1 322 ? 26.152 -13.669 -4.467 1 30.91 302 VAL B C 1
ATOM 10003 O O . VAL B 1 322 ? 25.812 -13.817 -3.296 1 31.19 302 VAL B O 1
ATOM 10016 N N . GLY B 1 323 ? 27.025 -14.462 -5.074 1 30.86 303 GLY B N 1
ATOM 10017 C CA . GLY B 1 323 ? 27.653 -15.576 -4.378 1 31.42 303 GLY B CA 1
ATOM 10018 C C . GLY B 1 323 ? 28.218 -16.618 -5.314 1 31.57 303 GLY B C 1
ATOM 10019 O O . GLY B 1 323 ? 28.498 -16.333 -6.478 1 31.27 303 GLY B O 1
ATOM 10023 N N . THR B 1 324 ? 28.369 -17.844 -4.806 1 31.91 304 THR B N 1
ATOM 10024 C CA . THR B 1 324 ? 28.88 -18.968 -5.596 1 32.21 304 THR B CA 1
ATOM 10025 C C . THR B 1 324 ? 27.763 -19.455 -6.55 1 31.64 304 THR B C 1
ATOM 10026 O O . THR B 1 324 ? 26.595 -19.12 -6.318 1 31.51 304 THR B O 1
ATOM 10037 N N . PRO B 1 325 ? 28.054 -20.266 -7.602 1 31.42 305 PRO B N 1
ATOM 10038 C CA . PRO B 1 325 ? 26.957 -20.75 -8.459 1 30.86 305 PRO B CA 1
ATOM 10039 C C . PRO B 1 325 ? 25.883 -21.508 -7.686 1 30.79 305 PRO B C 1
ATOM 10040 O O . PRO B 1 325 ? 24.709 -21.325 -7.973 1 30.77 305 PRO B O 1
ATOM 10051 N N . GLU B 1 326 ? 26.279 -22.317 -6.685 1 31.05 306 GLU B N 1
ATOM 10052 C CA . GLU B 1 326 ? 25.34 -23.073 -5.856 1 31.18 306 GLU B CA 1
ATOM 10053 C C . GLU B 1 326 ? 24.407 -22.144 -5.079 1 30.74 306 GLU B C 1
ATOM 10054 O O . GLU B 1 326 ? 23.202 -22.384 -5.036 1 30.53 306 GLU B O 1
ATOM 10066 N N . GLN B 1 327 ? 24.961 -21.096 -4.46 1 30.58 307 GLN B N 1
ATOM 10067 C CA . GLN B 1 327 ? 24.176 -20.149 -3.67 1 30.38 307 GLN B CA 1
ATOM 10068 C C . GLN B 1 327 ? 23.205 -19.374 -4.54 1 29.6 307 GLN B C 1
ATOM 10069 O O . GLN B 1 327 ? 22.05 -19.19 -4.152 1 29.47 307 GLN B O 1
ATOM 10083 N N . VAL B 1 328 ? 23.673 -18.912 -5.708 1 29.03 308 VAL B N 1
ATOM 10084 C CA . VAL B 1 328 ? 22.843 -18.134 -6.617 1 28.47 308 VAL B CA 1
ATOM 10085 C C . VAL B 1 328 ? 21.733 -19.029 -7.193 1 28.2 308 VAL B C 1
ATOM 10086 O O . VAL B 1 328 ? 20.576 -18.609 -7.236 1 28.2 308 VAL B O 1
ATOM 10099 N N . ALA B 1 329 ? 22.059 -20.283 -7.548 1 28.03 309 ALA B N 1
ATOM 10100 C CA . ALA B 1 329 ? 21.06 -21.225 -8.053 1 28.1 309 ALA B CA 1
ATOM 10101 C C . ALA B 1 329 ? 19.988 -21.496 -7.008 1 28.17 309 ALA B C 1
ATOM 10102 O O . ALA B 1 329 ? 18.81 -21.553 -7.353 1 28.14 309 ALA B O 1
ATOM 10109 N N . GLU B 1 330 ? 20.38 -21.634 -5.731 1 28.45 310 GLU B N 1
ATOM 10110 C CA . GLU B 1 330 ? 19.436 -21.858 -4.637 1 28.77 310 GLU B CA 1
ATOM 10111 C C . GLU B 1 330 ? 18.451 -20.686 -4.539 1 28.25 310 GLU B C 1
ATOM 10112 O O . GLU B 1 330 ? 17.256 -20.907 -4.362 1 28.23 310 GLU B O 1
ATOM 10124 N N . LYS B 1 331 ? 18.949 -19.451 -4.675 1 27.82 311 LYS B N 1
ATOM 10125 C CA . LYS B 1 331 ? 18.102 -18.26 -4.634 1 27.55 311 LYS B CA 1
ATOM 10126 C C . LYS B 1 331 ? 17.175 -18.219 -5.855 1 27.13 311 LYS B C 1
ATOM 10127 O O . LYS B 1 331 ? 15.993 -17.926 -5.703 1 27.15 311 LYS B O 1
ATOM 10146 N N . ILE B 1 332 ? 17.689 -18.555 -7.05 1 26.66 312 ILE B N 1
ATOM 10147 C CA . ILE B 1 332 ? 16.874 -18.586 -8.273 1 26.68 312 ILE B CA 1
ATOM 10148 C C . ILE B 1 332 ? 15.731 -19.611 -8.117 1 26.66 312 ILE B C 1
ATOM 10149 O O . ILE B 1 332 ? 14.588 -19.307 -8.466 1 26.71 312 ILE B O 1
ATOM 10165 N N . ARG B 1 333 ? 16.033 -20.802 -7.568 1 26.38 313 ARG B N 1
ATOM 10166 C CA . ARG B 1 333 ? 15.025 -21.843 -7.339 1 26.61 313 ARG B CA 1
ATOM 10167 C C . ARG B 1 333 ? 13.902 -21.379 -6.403 1 26.65 313 ARG B C 1
ATOM 10168 O O . ARG B 1 333 ? 12.763 -21.802 -6.584 1 26.64 313 ARG B O 1
ATOM 10189 N N . ALA B 1 334 ? 14.208 -20.518 -5.415 1 26.67 314 ALA B N 1
ATOM 10190 C CA . ALA B 1 334 ? 13.199 -19.984 -4.5 1 26.95 314 ALA B CA 1
ATOM 10191 C C . ALA B 1 334 ? 12.26 -19.024 -5.247 1 26.51 314 ALA B C 1
ATOM 10192 O O . ALA B 1 334 ? 11.059 -19.02 -4.976 1 26.62 314 ALA B O 1
ATOM 10199 N N . TYR B 1 335 ? 12.796 -18.236 -6.207 1 25.98 315 TYR B N 1
ATOM 10200 C CA . TYR B 1 335 ? 11.975 -17.348 -7.039 1 26.16 315 TYR B CA 1
ATOM 10201 C C . TYR B 1 335 ? 11.079 -18.169 -7.971 1 26.16 315 TYR B C 1
ATOM 10202 O O . TYR B 1 335 ? 9.934 -17.788 -8.192 1 26.22 315 TYR B O 1
ATOM 10220 N N . GLN B 1 336 ? 11.577 -19.304 -8.483 1 25.98 316 GLN B N 1
ATOM 10221 C CA . GLN B 1 336 ? 10.792 -20.198 -9.33 1 26.4 316 GLN B CA 1
ATOM 10222 C C . GLN B 1 336 ? 9.595 -20.763 -8.538 1 26.51 316 GLN B C 1
ATOM 10223 O O . GLN B 1 336 ? 8.493 -20.845 -9.081 1 26.7 316 GLN B O 1
ATOM 10237 N N . ASP B 1 337 ? 9.802 -21.131 -7.258 1 26.36 317 ASP B N 1
ATOM 10238 C CA . ASP B 1 337 ? 8.723 -21.634 -6.399 1 26.95 317 ASP B CA 1
ATOM 10239 C C . ASP B 1 337 ? 7.749 -20.515 -5.997 1 26.65 317 ASP B C 1
ATOM 10240 O O . ASP B 1 337 ? 6.565 -20.783 -5.813 1 26.95 317 ASP B O 1
ATOM 10249 N N . ALA B 1 338 ? 8.241 -19.268 -5.873 1 26.02 318 ALA B N 1
ATOM 10250 C CA . ALA B 1 338 ? 7.404 -18.1 -5.579 1 25.88 318 ALA B CA 1
ATOM 10251 C C . ALA B 1 338 ? 6.458 -17.712 -6.743 1 25.27 318 ALA B C 1
ATOM 10252 O O . ALA B 1 338 ? 5.523 -16.941 -6.519 1 25.32 318 ALA B O 1
ATOM 10259 N N . GLY B 1 339 ? 6.723 -18.214 -7.957 1 24.62 319 GLY B N 1
ATOM 10260 C CA . GLY B 1 339 ? 5.911 -17.949 -9.14 1 24.24 319 GLY B CA 1
ATOM 10261 C C . GLY B 1 339 ? 6.645 -17.332 -10.319 1 23.62 319 GLY B C 1
ATOM 10262 O O . GLY B 1 339 ? 6.024 -17.101 -11.359 1 23.71 319 GLY B O 1
ATOM 10266 N N . LEU B 1 340 ? 7.96 -17.046 -10.186 1 23.06 320 LEU B N 1
ATOM 10267 C CA . LEU B 1 340 ? 8.728 -16.424 -11.265 1 22.83 320 LEU B CA 1
ATOM 10268 C C . LEU B 1 340 ? 9.116 -17.461 -12.313 1 22.62 320 LEU B C 1
ATOM 10269 O O . LEU B 1 340 ? 9.569 -18.549 -11.964 1 22.59 320 LEU B O 1
ATOM 10285 N N . THR B 1 341 ? 8.928 -17.116 -13.598 1 22.32 321 THR B N 1
ATOM 10286 C CA . THR B 1 341 ? 9.237 -17.991 -14.729 1 22.39 321 THR B CA 1
ATOM 10287 C C . THR B 1 341 ? 10.383 -17.467 -15.611 1 22.12 321 THR B C 1
ATOM 10288 O O . THR B 1 341 ? 10.85 -18.211 -16.471 1 22.24 321 THR B O 1
ATOM 10299 N N . LEU B 1 342 ? 10.814 -16.204 -15.442 1 21.62 322 LEU B N 1
ATOM 10300 C CA . LEU B 1 342 ? 11.855 -15.633 -16.286 1 21.59 322 LEU B CA 1
ATOM 10301 C C . LEU B 1 342 ? 12.704 -14.637 -15.505 1 21.43 322 LEU B C 1
ATOM 10302 O O . LEU B 1 342 ? 12.184 -13.894 -14.677 1 21.45 322 LEU B O 1
ATOM 10318 N N . LEU B 1 343 ? 14.011 -14.63 -15.778 1 21.18 323 LEU B N 1
ATOM 10319 C CA . LEU B 1 343 ? 14.964 -13.689 -15.197 1 21.55 323 LEU B CA 1
ATOM 10320 C C . LEU B 1 343 ? 15.433 -12.756 -16.307 1 21.56 323 LEU B C 1
ATOM 10321 O O . LEU B 1 343 ? 15.578 -13.194 -17.441 1 21.79 323 LEU B O 1
ATOM 10337 N N . LEU B 1 344 ? 15.674 -11.486 -15.997 1 21.19 324 LEU B N 1
ATOM 10338 C CA . LEU B 1 344 ? 16.19 -10.53 -16.977 1 21.45 324 LEU B CA 1
ATOM 10339 C C . LEU B 1 344 ? 17.463 -9.984 -16.33 1 21.46 324 LEU B C 1
ATOM 10340 O O . LEU B 1 344 ? 17.456 -8.965 -15.643 1 21.55 324 LEU B O 1
ATOM 10356 N N . ILE B 1 345 ? 18.547 -10.754 -16.504 1 21.27 325 ILE B N 1
ATOM 10357 C CA . ILE B 1 345 ? 19.853 -10.548 -15.873 1 21.67 325 ILE B CA 1
ATOM 10358 C C . ILE B 1 345 ? 20.656 -9.373 -16.448 1 22.4 325 ILE B C 1
ATOM 10359 O O . ILE B 1 345 ? 20.787 -9.251 -17.658 1 22.57 325 ILE B O 1
ATOM 10375 N N . GLN B 1 346 ? 21.242 -8.545 -15.566 1 22.75 326 GLN B N 1
ATOM 10376 C CA . GLN B 1 346 ? 22.114 -7.431 -15.937 1 23.61 326 GLN B CA 1
ATOM 10377 C C . GLN B 1 346 ? 23.532 -7.851 -15.506 1 24.55 326 GLN B C 1
ATOM 10378 O O . GLN B 1 346 ? 23.717 -8.278 -14.368 1 24.52 326 GLN B O 1
ATOM 10392 N N . CYS B 1 347 ? 24.505 -7.813 -16.44 1 25.19 327 CYS B N 1
ATOM 10393 C CA . CYS B 1 347 ? 25.881 -8.282 -16.227 1 26.08 327 CYS B CA 1
ATOM 10394 C C . CYS B 1 347 ? 26.936 -7.211 -16.519 1 26.71 327 CYS B C 1
ATOM 10395 O O . CYS B 1 347 ? 26.636 -6.229 -17.185 1 26.78 327 CYS B O 1
ATOM 10403 N N . SER B 1 348 ? 28.204 -7.455 -16.109 1 27.02 328 SER B N 1
ATOM 10404 C CA . SER B 1 348 ? 29.317 -6.56 -16.411 1 27.73 328 SER B CA 1
ATOM 10405 C C . SER B 1 348 ? 30.685 -7.26 -16.187 1 28.28 328 SER B C 1
ATOM 10406 O O . SER B 1 348 ? 31.056 -7.401 -15.018 1 28.53 328 SER B O 1
ATOM 10414 N N . PRO B 1 349 ? 31.489 -7.659 -17.218 1 28.55 329 PRO B N 1
ATOM 10415 C CA . PRO B 1 349 ? 31.225 -7.627 -18.668 1 28.3 329 PRO B CA 1
ATOM 10416 C C . PRO B 1 349 ? 30.295 -8.77 -19.072 1 28.26 329 PRO B C 1
ATOM 10417 O O . PRO B 1 349 ? 30.557 -9.92 -18.741 1 28.35 329 PRO B O 1
ATOM 10428 N N . ALA B 1 350 ? 29.187 -8.451 -19.75 1 28.09 330 ALA B N 1
ATOM 10429 C CA . ALA B 1 350 ? 28.19 -9.447 -20.137 1 28.36 330 ALA B CA 1
ATOM 10430 C C . ALA B 1 350 ? 28.722 -10.591 -21.003 1 28.57 330 ALA B C 1
ATOM 10431 O O . ALA B 1 350 ? 28.237 -11.711 -20.869 1 28.65 330 ALA B O 1
ATOM 10438 N N . HIS B 1 351 ? 29.705 -10.331 -21.877 1 28.53 331 HIS B N 1
ATOM 10439 C CA . HIS B 1 351 ? 30.261 -11.392 -22.723 1 28.88 331 HIS B CA 1
ATOM 10440 C C . HIS B 1 351 ? 30.941 -12.497 -21.899 1 29 331 HIS B C 1
ATOM 10441 O O . HIS B 1 351 ? 30.816 -13.67 -22.243 1 29.13 331 HIS B O 1
ATOM 10455 N N . GLU B 1 352 ? 31.6 -12.143 -20.789 1 28.91 332 GLU B N 1
ATOM 10456 C CA . GLU B 1 352 ? 32.25 -13.13 -19.93 1 29.47 332 GLU B CA 1
ATOM 10457 C C . GLU B 1 352 ? 31.266 -13.673 -18.892 1 29.06 332 GLU B C 1
ATOM 10458 O O . GLU B 1 352 ? 31.238 -14.878 -18.641 1 29.25 332 GLU B O 1
ATOM 10470 N N . GLU B 1 353 ? 30.48 -12.782 -18.272 1 28.41 333 GLU B N 1
ATOM 10471 C CA . GLU B 1 353 ? 29.566 -13.162 -17.199 1 28.25 333 GLU B CA 1
ATOM 10472 C C . GLU B 1 353 ? 28.402 -14.03 -17.665 1 28.06 333 GLU B C 1
ATOM 10473 O O . GLU B 1 353 ? 28.051 -14.977 -16.963 1 28.06 333 GLU B O 1
ATOM 10485 N N . LEU B 1 354 ? 27.805 -13.731 -18.833 1 27.84 334 LEU B N 1
ATOM 10486 C CA . LEU B 1 354 ? 26.7 -14.556 -19.338 1 28.07 334 LEU B CA 1
ATOM 10487 C C . LEU B 1 354 ? 27.177 -15.962 -19.711 1 28.23 334 LEU B C 1
ATOM 10488 O O . LEU B 1 354 ? 26.401 -16.906 -19.576 1 28.4 334 LEU B O 1
ATOM 10504 N N . GLU B 1 355 ? 28.439 -16.116 -20.155 1 27.97 335 GLU B N 1
ATOM 10505 C CA . GLU B 1 355 ? 28.997 -17.43 -20.46 1 28.15 335 GLU B CA 1
ATOM 10506 C C . GLU B 1 355 ? 29.21 -18.217 -19.156 1 28.29 335 GLU B C 1
ATOM 10507 O O . GLU B 1 355 ? 28.906 -19.407 -19.104 1 28.41 335 GLU B O 1
ATOM 10519 N N . ARG B 1 356 ? 29.711 -17.544 -18.106 1 28.28 336 ARG B N 1
ATOM 10520 C CA . ARG B 1 356 ? 29.932 -18.138 -16.782 1 28.64 336 ARG B CA 1
ATOM 10521 C C . ARG B 1 356 ? 28.616 -18.668 -16.184 1 28.13 336 ARG B C 1
ATOM 10522 O O . ARG B 1 356 ? 28.605 -19.76 -15.617 1 28.32 336 ARG B O 1
ATOM 10543 N N . ILE B 1 357 ? 27.52 -17.888 -16.303 1 27.43 337 ILE B N 1
ATOM 10544 C CA . ILE B 1 357 ? 26.191 -18.262 -15.791 1 27.32 337 ILE B CA 1
ATOM 10545 C C . ILE B 1 357 ? 25.691 -19.497 -16.545 1 27.39 337 ILE B C 1
ATOM 10546 O O . ILE B 1 357 ? 25.217 -20.444 -15.924 1 27.54 337 ILE B O 1
ATOM 10562 N N . ALA B 1 358 ? 25.804 -19.491 -17.876 1 27.25 338 ALA B N 1
ATOM 10563 C CA . ALA B 1 358 ? 25.392 -20.624 -18.7 1 27.72 338 ALA B CA 1
ATOM 10564 C C . ALA B 1 358 ? 26.119 -21.919 -18.325 1 28.01 338 ALA B C 1
ATOM 10565 O O . ALA B 1 358 ? 25.499 -22.978 -18.283 1 27.96 338 ALA B O 1
ATOM 10572 N N . GLU B 1 359 ? 27.419 -21.837 -18.04 1 28.27 339 GLU B N 1
ATOM 10573 C CA . GLU B 1 359 ? 28.209 -23.013 -17.693 1 29.23 339 GLU B CA 1
ATOM 10574 C C . GLU B 1 359 ? 27.967 -23.495 -16.26 1 29.67 339 GLU B C 1
ATOM 10575 O O . GLU B 1 359 ? 27.815 -24.696 -16.047 1 29.98 339 GLU B O 1
ATOM 10587 N N . GLN B 1 360 ? 27.946 -22.572 -15.282 1 29.65 340 GLN B N 1
ATOM 10588 C CA . GLN B 1 360 ? 27.872 -22.922 -13.863 1 30.35 340 GLN B CA 1
ATOM 10589 C C . GLN B 1 360 ? 26.469 -22.938 -13.22 1 30.64 340 GLN B C 1
ATOM 10590 O O . GLN B 1 360 ? 26.198 -23.83 -12.419 1 30.72 340 GLN B O 1
ATOM 10604 N N . VAL B 1 361 ? 25.605 -21.95 -13.513 1 30.63 341 VAL B N 1
ATOM 10605 C CA . VAL B 1 361 ? 24.285 -21.836 -12.873 1 31.15 341 VAL B CA 1
ATOM 10606 C C . VAL B 1 361 ? 23.162 -22.568 -13.64 1 31.48 341 VAL B C 1
ATOM 10607 O O . VAL B 1 361 ? 22.322 -23.211 -13.01 1 31.52 341 VAL B O 1
ATOM 10620 N N . PHE B 1 362 ? 23.136 -22.466 -14.978 1 31.57 342 PHE B N 1
ATOM 10621 C CA . PHE B 1 362 ? 22.109 -23.123 -15.805 1 32.07 342 PHE B CA 1
ATOM 10622 C C . PHE B 1 362 ? 21.851 -24.621 -15.451 1 32.4 342 PHE B C 1
ATOM 10623 O O . PHE B 1 362 ? 20.677 -24.979 -15.309 1 32.52 342 PHE B O 1
ATOM 10640 N N . PRO B 1 363 ? 22.867 -25.525 -15.324 1 32.4 343 PRO B N 1
ATOM 10641 C CA . PRO B 1 363 ? 22.545 -26.927 -14.99 1 32.58 343 PRO B CA 1
ATOM 10642 C C . PRO B 1 363 ? 21.935 -27.111 -13.601 1 32.99 343 PRO B C 1
ATOM 10643 O O . PRO B 1 363 ? 21.12 -28.009 -13.406 1 33.02 343 PRO B O 1
ATOM 10654 N N . LEU B 1 364 ? 22.334 -26.269 -12.638 1 33.12 344 LEU B N 1
ATOM 10655 C CA . LEU B 1 364 ? 21.834 -26.351 -11.264 1 33.71 344 LEU B CA 1
ATOM 10656 C C . LEU B 1 364 ? 20.374 -25.889 -11.127 1 34.17 344 LEU B C 1
ATOM 10657 O O . LEU B 1 364 ? 19.718 -26.274 -10.162 1 34.36 344 LEU B O 1
ATOM 10673 N N . VAL B 1 365 ? 19.869 -25.072 -12.065 1 34.17 345 VAL B N 1
ATOM 10674 C CA . VAL B 1 365 ? 18.484 -24.609 -12.048 1 34.73 345 VAL B CA 1
ATOM 10675 C C . VAL B 1 365 ? 17.724 -25.381 -13.15 1 35.39 345 VAL B C 1
ATOM 10676 O O . VAL B 1 365 ? 17.887 -25.04 -14.325 1 35.54 345 VAL B O 1
ATOM 10689 N N . PRO B 1 366 ? 16.915 -26.421 -12.831 1 35.59 346 PRO B N 1
ATOM 10690 C CA . PRO B 1 366 ? 16.214 -27.151 -13.904 1 35.87 346 PRO B CA 1
ATOM 10691 C C . PRO B 1 366 ? 15.032 -26.382 -14.494 1 36.36 346 PRO B C 1
ATOM 10692 O O . PRO B 1 366 ? 14.453 -25.518 -13.837 1 36.53 346 PRO B O 1
#

Sequence (692 aa):
MHFGYWTPIYGGFLRNLGDEGMPATWDYVKKLSQLADRLGYHTTLVPELYLNDRKGVDAPSLEAWSLSSAILAVTEQLRVMTAVRPGFHLPAVTAKESATITDIAGTTEAGAARFALNVVAAWWEEEARQYGGAFTRHDDRYRQATEFVDVLRGLWEHTPFTYEGEHFSVRDSILSPKPGVHPPVFAGGESESGRDSIATFADSYVLHGGTVEEVRTKIADMNARSQRIHQRDMAEFGMSTYIIVRDTEAEARAELARITTVDPHSPGYASFEEFVKNSELDVELSKREYSVGTRGLRPDLVGTPEQVAEKIRAYQDAGLTLLLIQCSPAHEELERIAEQVFPLVPMHFGYWTPIYGGFLRNLGDEGMPATWDYVKKLSQLADRLGYHTTLVPELYLNDRKGVDAPSLEAWSLSSAILAVTEQLRVMTAVRPGFHLPAVTAKESATITDIAGTTEAGAARFALNVVAAWWEEEARQYGGAFTRHDDRYRQATEFVDVLRGLWEHTPFTYEGEHFSVRDSILSPKPGVHPPVFAGGESESGRDSIATFADSYVLHGGTVEEVRTKIADMNARSQRIHQRDMAEFGMSTYIIVRDTEAEARAELARITTVDPHSPGYASFEEFVKNSELDVELSKREYSVGTRGLRPDLVGTPEQVAEKIRAYQDAGLTLLLIQCSPAHEELERIAEQVFPLVP

Nearest PDB structures (foldseek):
  8t0w-assembly2_F  TM=9.096E-01  e=1.773E-34  Pseudomonas fluorescens Pf0-1
  8t0u-assembly2_F  TM=9.161E-01  e=1.330E-32  Pseudomonas fluorescens Pf0-1
  8t0u-assembly2_H  TM=9.458E-01  e=3.337E-31  Pseudomonas fluorescens Pf0-1
  8t0u-assembly1_A  TM=9.060E-01  e=3.518E-32  Pseudomonas fluorescens Pf0-1
  8t0u-assembly1_C  TM=9.136E-01  e=5.066E-32  Pseudomonas fluorescens Pf0-1

Solvent-accessible surface area: 24673 Å² total; per-residue (Å²): 39,83,12,0,1,32,1,0,1,5,16,0,2,1,4,7,40,50,137,14,36,2,73,10,51,12,101,22,0,67,150,1,1,57,33,1,24,170,51,50,5,54,0,0,5,0,15,4,16,4,2,1,11,9,28,2,43,94,18,67,2,2,3,2,4,2,0,0,0,0,0,2,10,24,12,136,70,0,13,0,0,0,3,0,4,7,14,10,37,58,6,2,17,1,0,2,18,0,9,4,0,8,47,9,11,30,59,27,165,102,39,49,9,4,1,0,0,7,7,41,32,6,34,7,45,53,0,5,122,5,0,40,14,56,73,18,145,14,97,64,10,21,101,10,9,15,3,0,0,48,0,0,60,3,0,2,100,96,78,80,30,57,42,116,33,158,53,27,54,5,134,76,0,25,2,19,53,60,9,78,57,68,3,25,0,1,0,30,9,10,10,126,71,0,12,64,25,4,0,60,6,7,43,0,6,13,8,56,4,2,52,49,108,56,2,83,89,51,6,59,46,0,30,44,33,5,73,155,64,51,135,138,90,13,75,28,5,0,0,8,0,4,4,3,1,41,102,71,72,79,91,0,84,65,24,37,60,119,1,21,90,73,64,116,162,18,82,1,20,61,0,27,143,32,15,46,140,18,18,73,33,78,94,126,8,57,108,156,50,2,2,1,0,20,19,1,38,101,11,53,0,0,0,24,13,112,61,0,0,109,55,0,98,38,6,61,125,8,26,1,49,0,0,0,1,2,2,8,33,1,66,101,10,1,64,60,2,13,116,61,0,38,94,65,7,123,40,81,12,0,1,27,1,0,0,5,16,0,2,0,3,6,54,50,137,14,36,2,70,10,52,13,101,23,0,66,148,2,0,57,34,0,24,170,51,50,5,54,0,0,5,0,15,4,14,3,2,1,10,7,27,2,44,93,18,67,2,2,3,2,4,2,0,0,0,0,0,2,9,24,11,138,70,0,14,0,0,0,3,0,4,6,13,10,36,57,6,2,17,1,0,2,17,0,9,4,0,8,48,8,10,31,60,27,163,101,38,50,9,4,1,0,0,7,7,42,34,10,34,7,32,53,0,5,122,5,0,39,13,55,51,20,99,113,101,60,10,25,88,12,9,33,15,0,0,30,0,0,82,5,0,5,99,94,76,79,30,55,50,116,32,143,56,29,55,5,134,76,0,25,1,20,50,59,10,79,58,72,3,25,2,0,0,30,8,5,21,110,74,0,7,71,24,4,1,55,6,10,61,0,2,13,9,46,4,2,53,50,108,59,0,84,88,42,5,60,48,0,30,55,37,3,78,214,63,53,136,139,84,14,73,30,9,1,0,4,0,3,4,3,1,40,102,71,67,79,91,0,99,63,24,27,60,117,1,24,86,101,62,121,163,20,85,1,24,63,0,26,141,32,14,50,131,4,19,33,35,83,95,124,7,55,108,150,50,2,4,2,0,16,18,1,28,105,10,48,0,0,0,28,22,126,67,0,0,107,60,0,83,39,6,61,125,8,28,2,48,0,0,0,1,1,2,8,34,1,64,101,11,1,66,61,2,13,118,63,0,38,100,75,7,120